Protein AF-A0A7S0A2Z7-F1 (afdb_monomer)

Solvent-accessible surface area (backbone atoms only — not comparable to full-atom values): 38583 Å² total; per-residue (Å²): 134,83,90,85,88,90,90,88,88,84,88,88,85,87,85,87,86,84,82,69,72,70,57,61,56,55,53,49,52,54,55,58,64,57,63,78,71,72,78,93,85,84,89,89,82,90,83,90,84,88,87,85,90,86,83,89,84,90,83,88,89,86,92,77,75,67,66,68,63,53,56,61,51,55,58,56,53,58,59,51,56,57,56,52,55,56,48,54,56,51,46,54,52,50,55,67,67,53,70,81,78,70,77,87,83,46,56,68,58,55,33,54,54,49,50,58,50,36,55,51,36,42,74,66,63,58,78,80,50,75,68,54,51,52,52,49,50,54,50,52,55,51,44,56,50,48,49,55,47,38,54,51,50,35,54,53,41,38,49,54,48,50,51,34,48,49,53,37,51,45,30,44,53,54,33,52,59,39,47,55,52,21,54,49,33,46,49,51,20,52,53,31,46,48,50,24,55,50,38,30,47,46,42,36,52,52,39,50,52,38,38,48,50,30,52,45,38,57,68,60,82,55,48,70,72,61,74,44,51,82,70,25,68,33,73,72,29,71,72,43,87,49,70,68,51,32,53,50,20,54,54,32,52,53,56,42,47,57,53,47,52,57,54,47,51,36,48,47,51,27,51,53,51,42,55,52,45,50,55,53,29,42,50,33,43,54,52,17,40,52,33,41,37,55,15,53,48,42,42,50,53,34,44,52,50,32,53,53,43,39,54,54,23,49,54,48,32,53,53,47,47,53,53,41,52,57,49,48,56,51,47,52,50,45,45,50,36,42,51,41,46,57,43,42,55,49,30,66,74,43,57,72,89,46,12,61,58,48,45,49,54,38,73,72,57,80,81,88,59,72,93,61,63,68,87,79,82,70,67,82,81,67,64,79,71,92,72,82,79,78,95,62,49,54,65,34,71,72,35,38,38,72,73,40,73,68,39,92,40,29,92,74,36,63,80,64,86,71,60,59,54,82,74,76,76,72,80,75,74,92,71,83,88,84,87,88,87,90,86,91,81,90,66,93,73,81,74,78,52,63,85,59,93,77,48,54,75,83,53,72,76,67,83,55,66,90,90,51,83,64,26,59,51,32,40,40,39,74,50,67,88,47,89,50,66,71,96,40,40,70,52,40,38,66,25,50,78,35,53,40,18,36,34,63,16,50,72,56,57,54,73,55,87,63,81,44,35,33,44,32,44,20,14,63,92,57,82,38,52,68,52,73,48,77,53,49,45,83,44,49,72,90,47,82,31,37,81,65,52,43,66,83,40,88,40,48,47,49,30,50,52,38,52,75,66,50,22,56,91,48,58,27,93,92,34,77,77,87,81,86,69,99,81,59,60,77,87,80,75,63,43,58,64,52,57,63,90,82,88,81,57,70,75,83,33,59,33,91,28,47,47,74,78,91,72,88,86,69,88,81,78,81,97,78,47,74,36,49,34,53,88,54,92,40,92,54,81,88,73,53,66,39,32,43,38,32,34,35,61

Mean predicted aligned error: 20.37 Å

pLDDT: mean 71.32, std 26.02, range [23.33, 98.5]

Organism: NCBI:txid73915

Secondary structure (DSSP, 8-state):
-------------PPPPPPPTHHHHHHHHHHHHHHTT--------------------------SSSHHHHHHHHHHHHHHHHHHHHHHHHHHHHHHHHTTS-----HHHHHHHHHHHHHHHHHHTPPPPHHHHHHHHHHHHHHHHHHHHHHHHHHHHHHHHHHHHHHHHHHHHHHHHHHHHHHHHHHHHHHHHHHHHHHHHHHHHHHHHHHHHHHHHHHTTT-S--THHHHHSSHHHHT---HHHHHHHHHHHHHHHHHHHHHHHHHHHHHHHHHHHHHHHHHHHHHHHHHHHHHHHHHHHHHHHHHHHHHHHHHHHHHHHHHHHHHHHHHHHHHHHHHHHHHHHHHHHS-TTTHHHHHHHHHS-----GGG------GGGSPPPP----S--TT-HHHHIIIIITSTTTTTSPPPPP-PPPP-------PPP---------S---------TT---SS---TTGGGS--EEEEEEE--TTS--S-SSHHHHHT-EE-SSEEE--HHHHHH---S-EEEEEEEGGGTTEEEEEEE-GGG----TT-TTTSTT-SSHHHHHHHHHTT---S-BTTB------TTS-------------S------SSS--------TT--SS---------------------EEEEEE-

Structure (mmCIF, N/CA/C/O backbone):
data_AF-A0A7S0A2Z7-F1
#
_entry.id   AF-A0A7S0A2Z7-F1
#
loop_
_atom_site.group_PDB
_atom_site.id
_atom_site.type_symbol
_atom_site.label_atom_id
_atom_site.label_alt_id
_atom_site.label_comp_id
_atom_site.label_asym_id
_atom_site.label_entity_id
_atom_site.label_seq_id
_atom_site.pdbx_PDB_ins_code
_atom_site.Cartn_x
_atom_site.Cartn_y
_atom_site.Cartn_z
_atom_site.occupancy
_atom_site.B_iso_or_equiv
_atom_site.auth_seq_id
_atom_site.auth_comp_id
_atom_site.auth_asym_id
_atom_site.auth_atom_id
_atom_site.pdbx_PDB_model_num
ATOM 1 N N . HIS A 1 1 ? -12.690 -17.634 118.126 1.00 33.12 1 HIS A N 1
ATOM 2 C CA . HIS A 1 1 ? -11.736 -17.989 117.059 1.00 33.12 1 HIS A CA 1
ATOM 3 C C . HIS A 1 1 ? -12.504 -18.402 115.804 1.00 33.12 1 HIS A C 1
ATOM 5 O O . HIS A 1 1 ? -13.330 -19.290 115.926 1.00 33.12 1 HIS A O 1
ATOM 11 N N . HIS A 1 2 ? -12.229 -17.698 114.689 1.00 33.12 2 HIS A N 1
ATOM 12 C CA . HIS A 1 2 ? -12.441 -17.969 113.241 1.00 33.12 2 HIS A CA 1
ATOM 13 C C . HIS A 1 2 ? -13.810 -18.471 112.714 1.00 33.12 2 HIS A C 1
ATOM 15 O O . HIS A 1 2 ? -14.282 -19.515 113.135 1.00 33.12 2 HIS A O 1
ATOM 21 N N . HIS A 1 3 ? -14.549 -17.648 111.935 1.00 37.44 3 HIS A N 1
ATOM 22 C CA . HIS A 1 3 ? -14.571 -17.471 110.443 1.00 37.44 3 HIS A CA 1
ATOM 23 C C . HIS A 1 3 ? -15.236 -18.666 109.712 1.00 37.44 3 HIS A C 1
ATOM 25 O O . HIS A 1 3 ? -14.886 -19.793 110.013 1.00 37.44 3 HIS A O 1
ATOM 31 N N . HIS A 1 4 ? -16.199 -18.562 108.778 1.00 34.97 4 HIS A N 1
ATOM 32 C CA . HIS A 1 4 ? -16.506 -17.591 107.709 1.00 34.97 4 HIS A CA 1
ATOM 33 C C . HIS A 1 4 ? -18.017 -17.625 107.311 1.00 34.97 4 HIS A C 1
ATOM 35 O O . HIS A 1 4 ? -18.697 -18.626 107.511 1.00 34.97 4 HIS A O 1
ATOM 41 N N . GLN A 1 5 ? -18.508 -16.525 106.723 1.00 40.53 5 GLN A N 1
ATOM 42 C CA . GLN A 1 5 ? -19.804 -16.281 106.029 1.00 40.53 5 GLN A CA 1
ATOM 43 C C . GLN A 1 5 ? -19.693 -16.626 104.507 1.00 40.53 5 GLN A C 1
ATOM 45 O O . GLN A 1 5 ? -18.584 -17.008 104.123 1.00 40.53 5 GLN A O 1
ATOM 50 N N . PRO A 1 6 ? -20.647 -16.325 103.572 1.00 64.31 6 PRO A N 1
ATOM 51 C CA . PRO A 1 6 ? -22.115 -16.054 103.601 1.00 64.31 6 PRO A CA 1
ATOM 52 C C . PRO A 1 6 ? -22.902 -16.652 102.376 1.00 64.31 6 PRO A C 1
ATOM 54 O O . PRO A 1 6 ? -22.305 -17.290 101.520 1.00 64.31 6 PRO A O 1
ATOM 57 N N . GLN A 1 7 ? -24.218 -16.384 102.228 1.00 32.66 7 GLN A N 1
ATOM 58 C CA . GLN A 1 7 ? -24.824 -15.708 101.043 1.00 32.66 7 GLN A CA 1
ATOM 59 C C . GLN A 1 7 ? -26.364 -15.570 101.138 1.00 32.66 7 GLN A C 1
ATOM 61 O O . GLN A 1 7 ? -27.055 -16.473 101.601 1.00 32.66 7 GLN A O 1
ATOM 66 N N . GLY A 1 8 ? -26.883 -14.412 100.700 1.00 33.34 8 GLY A N 1
ATOM 67 C CA . GLY A 1 8 ? -28.299 -14.015 100.705 1.00 33.34 8 GLY A CA 1
ATOM 68 C C . GLY A 1 8 ? -28.877 -13.759 99.302 1.00 33.34 8 GLY A C 1
ATOM 69 O O . GLY A 1 8 ? -28.135 -13.630 98.331 1.00 33.34 8 GLY A O 1
ATOM 70 N N . GLN A 1 9 ? -30.211 -13.689 99.220 1.00 32.25 9 GLN A N 1
ATOM 71 C CA . GLN A 1 9 ? -31.027 -13.500 98.008 1.00 32.25 9 GLN A CA 1
ATOM 72 C C . GLN A 1 9 ? -31.616 -12.076 97.918 1.00 32.25 9 GLN A C 1
ATOM 74 O O . GLN A 1 9 ? -32.011 -11.506 98.935 1.00 32.25 9 GLN A O 1
ATOM 79 N N . THR A 1 10 ? -31.758 -11.546 96.696 1.00 33.91 10 THR A N 1
ATOM 80 C CA . THR A 1 10 ? -32.496 -10.312 96.354 1.00 33.91 10 THR A CA 1
ATOM 81 C C . THR A 1 10 ? -33.418 -10.520 95.140 1.00 33.91 10 THR A C 1
ATOM 83 O O . THR A 1 10 ? -33.318 -11.513 94.422 1.00 33.91 10 THR A O 1
ATOM 86 N N . GLY A 1 11 ? -34.392 -9.611 94.999 1.00 33.69 11 GLY A N 1
ATOM 87 C CA . GLY A 1 11 ? -35.663 -9.754 94.278 1.00 33.69 11 GLY A CA 1
ATOM 88 C C . GLY A 1 11 ? -35.674 -9.578 92.750 1.00 33.69 11 GLY A C 1
ATOM 89 O O . GLY A 1 11 ? -34.706 -9.165 92.123 1.00 33.69 11 GLY A O 1
ATOM 90 N N . LYS A 1 12 ? -36.848 -9.905 92.186 1.00 36.06 12 LYS A N 1
ATOM 91 C CA . LYS A 1 12 ? -37.233 -9.996 90.764 1.00 36.06 12 LYS A CA 1
ATOM 92 C C . LYS A 1 12 ? -37.519 -8.641 90.088 1.00 36.06 12 LYS A C 1
ATOM 94 O O . LYS A 1 12 ? -38.158 -7.786 90.693 1.00 36.06 12 LYS A O 1
ATOM 99 N N . ALA A 1 13 ? -37.230 -8.555 88.784 1.00 31.27 13 ALA A N 1
ATOM 100 C CA . ALA A 1 13 ? -37.819 -7.604 87.829 1.00 31.27 13 ALA A CA 1
ATOM 101 C C . ALA A 1 13 ? -38.179 -8.310 86.497 1.00 31.27 13 ALA A C 1
ATOM 103 O O . ALA A 1 13 ? -37.486 -9.229 86.066 1.00 31.27 13 ALA A O 1
ATOM 104 N N . THR A 1 14 ? -39.296 -7.907 85.883 1.00 32.84 14 THR A N 1
ATOM 105 C CA . THR A 1 14 ? -39.920 -8.442 84.648 1.00 32.84 14 THR A CA 1
ATOM 106 C C . THR A 1 14 ? -39.286 -7.920 83.341 1.00 32.84 14 THR A C 1
ATOM 108 O O . THR A 1 14 ? -38.824 -6.780 83.330 1.00 32.84 14 THR A O 1
ATOM 111 N N . PRO A 1 15 ? -39.317 -8.684 82.221 1.00 32.88 15 PRO A N 1
ATOM 112 C CA . PRO A 1 15 ? -38.701 -8.299 80.941 1.00 32.88 15 PRO A CA 1
ATOM 113 C C . PRO A 1 15 ? -39.663 -7.577 79.958 1.00 32.88 15 PRO A C 1
ATOM 115 O O . PRO A 1 15 ? -40.881 -7.740 80.071 1.00 32.88 15 PRO A O 1
ATOM 118 N N . PRO A 1 16 ? -39.148 -6.819 78.960 1.00 32.91 16 PRO A N 1
ATOM 119 C CA . PRO A 1 16 ? -39.950 -6.165 77.918 1.00 32.91 16 PRO A CA 1
ATOM 120 C C . PRO A 1 16 ? -40.237 -7.067 76.693 1.00 32.91 16 PRO A C 1
ATOM 122 O O . PRO A 1 16 ? -39.520 -8.029 76.421 1.00 32.91 16 PRO A O 1
ATOM 125 N N . ARG A 1 17 ? -41.309 -6.740 75.947 1.00 33.34 17 ARG A N 1
ATOM 126 C CA . ARG A 1 17 ? -41.782 -7.421 74.715 1.00 33.34 17 ARG A CA 1
ATOM 127 C C . ARG A 1 17 ? -40.871 -7.164 73.491 1.00 33.34 17 ARG A C 1
ATOM 129 O O . ARG A 1 17 ? -40.315 -6.072 73.395 1.00 33.34 17 ARG A O 1
ATOM 136 N N . PRO A 1 18 ? -40.788 -8.098 72.517 1.00 32.22 18 PRO A N 1
ATOM 137 C CA . PRO A 1 18 ? -39.986 -7.931 71.301 1.00 32.22 18 PRO A CA 1
ATOM 138 C C . PRO A 1 18 ? -40.703 -7.127 70.194 1.00 32.22 18 PRO A C 1
ATOM 140 O O . PRO A 1 18 ? -41.926 -7.185 70.058 1.00 32.22 18 PRO A O 1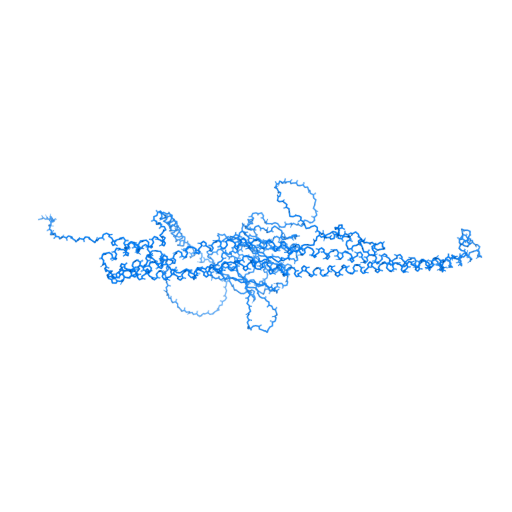
ATOM 143 N N . LEU A 1 19 ? -39.912 -6.407 69.386 1.00 31.66 19 LEU A N 1
ATOM 144 C CA . LEU A 1 19 ? -40.301 -5.766 68.117 1.00 31.66 19 LEU A CA 1
ATOM 145 C C . LEU A 1 19 ? -40.682 -6.805 67.032 1.00 31.66 19 LEU A C 1
ATOM 147 O O . LEU A 1 19 ? -40.182 -7.932 67.068 1.00 31.66 19 LEU A O 1
ATOM 151 N N . PRO A 1 20 ? -41.523 -6.450 66.037 1.00 36.03 20 PRO A N 1
ATOM 152 C CA . PRO A 1 20 ? -41.971 -7.378 64.999 1.00 36.03 20 PRO A CA 1
ATOM 153 C C . PRO A 1 20 ? -40.878 -7.677 63.956 1.00 36.03 20 PRO A C 1
ATOM 155 O O . PRO A 1 20 ? -40.243 -6.773 63.410 1.00 36.03 20 PRO A O 1
ATOM 158 N N . LEU A 1 21 ? -40.728 -8.967 63.624 1.00 33.06 21 LEU A N 1
ATOM 159 C CA . LEU A 1 21 ? -39.730 -9.558 62.712 1.00 33.06 21 LEU A CA 1
ATOM 160 C C . LEU A 1 21 ? -39.608 -8.901 61.317 1.00 33.06 21 LEU A C 1
ATOM 162 O O . LEU A 1 21 ? -38.589 -9.081 60.655 1.00 33.06 21 LEU A O 1
ATOM 166 N N . ALA A 1 22 ? -40.603 -8.138 60.856 1.00 34.72 22 ALA A N 1
ATOM 167 C CA . ALA A 1 22 ? -40.596 -7.520 59.528 1.00 34.72 22 ALA A CA 1
ATOM 168 C C . ALA A 1 22 ? -39.591 -6.355 59.390 1.00 34.72 22 ALA A C 1
ATOM 170 O O . ALA A 1 22 ? -39.052 -6.145 58.307 1.00 34.72 22 ALA A O 1
ATOM 171 N N . MET A 1 23 ? -39.272 -5.639 60.478 1.00 35.41 23 MET A N 1
ATOM 172 C CA . MET A 1 23 ? -38.266 -4.562 60.443 1.00 35.41 23 MET A CA 1
ATOM 173 C C . MET A 1 23 ? -36.829 -5.096 60.371 1.00 35.41 23 MET A C 1
ATOM 175 O O . MET A 1 23 ? -35.961 -4.463 59.774 1.00 35.41 23 MET A O 1
ATOM 179 N N . ALA A 1 24 ? -36.575 -6.293 60.907 1.00 32.34 24 ALA A N 1
ATOM 180 C CA . ALA A 1 24 ? -35.253 -6.917 60.852 1.00 32.34 24 ALA A CA 1
ATOM 181 C C . ALA A 1 24 ? -34.848 -7.314 59.416 1.00 32.34 24 ALA A C 1
ATOM 183 O O . ALA A 1 24 ? -33.661 -7.307 59.089 1.00 32.34 24 ALA A O 1
ATOM 184 N N . ALA A 1 25 ? -35.823 -7.602 58.545 1.00 34.06 25 ALA A N 1
ATOM 185 C CA . ALA A 1 25 ? -35.585 -7.887 57.130 1.00 34.06 25 ALA A CA 1
ATOM 186 C C . ALA A 1 25 ? -35.245 -6.616 56.323 1.00 34.06 25 ALA A C 1
ATOM 188 O O . ALA A 1 25 ? -34.314 -6.637 55.520 1.00 34.06 25 ALA A O 1
ATOM 189 N N . GLY A 1 26 ? -35.924 -5.492 56.589 1.00 34.50 26 GLY A N 1
ATOM 190 C CA . GLY A 1 26 ? -35.646 -4.202 55.937 1.00 34.50 26 GLY A CA 1
ATOM 191 C C . GLY A 1 26 ? -34.292 -3.597 56.327 1.00 34.50 26 GLY A C 1
ATOM 192 O O . GLY A 1 26 ? -33.575 -3.071 55.480 1.00 34.50 26 GLY A O 1
ATOM 193 N N . VAL A 1 27 ? -33.884 -3.749 57.591 1.00 35.59 27 VAL A N 1
ATOM 194 C CA . VAL A 1 27 ? -32.563 -3.301 58.070 1.00 35.59 27 VAL A CA 1
ATOM 195 C C . VAL A 1 27 ? -31.430 -4.163 57.492 1.00 35.59 27 VAL A C 1
ATOM 197 O O . VAL A 1 27 ? -30.372 -3.633 57.156 1.00 35.59 27 VAL A O 1
ATOM 200 N N . ARG A 1 28 ? -31.650 -5.473 57.285 1.00 32.53 28 ARG A N 1
ATOM 201 C CA . ARG A 1 28 ? -30.693 -6.348 56.577 1.00 32.53 28 ARG A CA 1
ATOM 202 C C . ARG A 1 28 ? -30.529 -5.965 55.103 1.00 32.53 28 ARG A C 1
ATOM 204 O O . ARG A 1 28 ? -29.401 -5.954 54.621 1.00 32.53 28 ARG A O 1
ATOM 211 N N . LEU A 1 29 ? -31.607 -5.594 54.412 1.00 39.22 29 LEU A N 1
ATOM 212 C CA . LEU A 1 29 ? -31.560 -5.119 53.022 1.00 39.22 29 LEU A CA 1
ATOM 213 C C . LEU A 1 29 ? -30.739 -3.818 52.888 1.00 39.22 29 LEU A C 1
ATOM 215 O O . LEU A 1 29 ? -29.905 -3.701 51.992 1.00 39.22 29 LEU A O 1
ATOM 219 N N . LEU A 1 30 ? -30.896 -2.883 53.833 1.00 37.91 30 LEU A N 1
ATOM 220 C CA . LEU A 1 30 ? -30.149 -1.616 53.877 1.00 37.91 30 LEU A CA 1
ATOM 221 C C . LEU A 1 30 ? -28.656 -1.793 54.199 1.00 37.91 30 LEU A C 1
ATOM 223 O O . LEU A 1 30 ? -27.819 -1.096 53.630 1.00 37.91 30 LEU A O 1
ATOM 227 N N . LEU A 1 31 ? -28.306 -2.753 55.060 1.00 35.03 31 LEU A N 1
ATOM 228 C CA . LEU A 1 31 ? -26.910 -3.101 55.358 1.00 35.03 31 LEU A CA 1
ATOM 229 C C . LEU A 1 31 ? -26.208 -3.788 54.176 1.00 35.03 31 LEU A C 1
ATOM 231 O O . LEU A 1 31 ? -25.010 -3.596 53.982 1.00 35.03 31 LEU A O 1
ATOM 235 N N . THR A 1 32 ? -26.953 -4.540 53.361 1.00 36.31 32 THR A N 1
ATOM 236 C CA . THR A 1 32 ? -26.409 -5.239 52.183 1.00 36.31 32 THR A CA 1
ATOM 237 C C . THR A 1 32 ? -26.126 -4.262 51.033 1.00 36.31 32 THR A C 1
ATOM 239 O O . THR A 1 32 ? -25.101 -4.370 50.369 1.00 36.31 32 THR A O 1
ATOM 242 N N . LEU A 1 33 ? -26.970 -3.236 50.859 1.00 37.25 33 LEU A N 1
ATOM 243 C CA . LEU A 1 33 ? -26.758 -2.152 49.888 1.00 37.25 33 LEU A CA 1
ATOM 244 C C . LEU A 1 33 ? -25.623 -1.187 50.288 1.00 37.25 33 LEU A C 1
ATOM 246 O O . LEU A 1 33 ? -24.927 -0.674 49.417 1.00 37.25 33 LEU A O 1
ATOM 250 N N . ALA A 1 34 ? -25.398 -0.955 51.587 1.00 35.75 34 ALA A N 1
ATOM 251 C CA . ALA A 1 34 ? -24.321 -0.084 52.076 1.00 35.75 34 ALA A CA 1
ATOM 252 C C . ALA A 1 34 ? -22.916 -0.721 51.977 1.00 35.75 34 ALA A C 1
ATOM 254 O O . ALA A 1 34 ? -21.922 -0.005 51.834 1.00 35.75 34 ALA A O 1
ATOM 255 N N . ALA A 1 35 ? -22.828 -2.056 52.018 1.00 33.31 35 ALA A N 1
ATOM 256 C CA . ALA A 1 35 ? -21.566 -2.798 51.949 1.00 33.31 35 ALA A CA 1
ATOM 257 C C . ALA A 1 35 ? -20.935 -2.827 50.541 1.00 33.31 35 ALA A C 1
ATOM 259 O O . ALA A 1 35 ? -19.731 -3.026 50.421 1.00 33.31 35 ALA A O 1
ATOM 260 N N . LEU A 1 36 ? -21.708 -2.564 49.481 1.00 35.75 36 LEU A N 1
ATOM 261 C CA . LEU A 1 36 ? -21.218 -2.553 48.095 1.00 35.75 36 LEU A CA 1
ATOM 262 C C . LEU A 1 36 ? -20.423 -1.283 47.718 1.00 35.75 36 LEU A C 1
ATOM 264 O O . LEU A 1 36 ? -19.892 -1.215 46.614 1.00 35.75 36 LEU A O 1
ATOM 268 N N . THR A 1 37 ? -20.321 -0.272 48.598 1.00 37.72 37 THR A N 1
ATOM 269 C CA . THR A 1 37 ? -19.757 1.051 48.237 1.00 37.72 37 THR A CA 1
ATOM 270 C C . THR A 1 37 ? -18.571 1.552 49.073 1.00 37.72 37 THR A C 1
ATOM 272 O O . THR A 1 37 ? -18.134 2.680 48.857 1.00 37.72 37 THR A O 1
ATOM 275 N N . GLN A 1 38 ? -18.027 0.775 50.017 1.00 32.03 38 GLN A N 1
ATOM 276 C CA . GLN A 1 38 ? -16.876 1.209 50.832 1.00 32.03 38 GLN A CA 1
ATOM 277 C C . GLN A 1 38 ? -15.607 0.407 50.503 1.00 32.03 38 GLN A C 1
ATOM 279 O O . GLN A 1 38 ? -15.368 -0.653 51.072 1.00 32.03 38 GLN A O 1
ATOM 284 N N . GLY A 1 39 ? -14.783 0.941 49.596 1.00 31.70 39 GLY A N 1
ATOM 285 C CA . GLY A 1 39 ? -13.351 0.621 49.511 1.00 31.70 39 GLY A CA 1
ATOM 286 C C . GLY A 1 39 ? -12.543 1.511 50.474 1.00 31.70 39 GLY A C 1
ATOM 287 O O . GLY A 1 39 ? -13.002 2.612 50.794 1.00 31.70 39 GLY A O 1
ATOM 288 N N . PRO A 1 40 ? -11.375 1.075 50.981 1.00 32.47 40 PRO A N 1
ATOM 289 C CA . PRO A 1 40 ? -10.713 1.760 52.084 1.00 32.47 40 PRO A CA 1
ATOM 290 C C . PRO A 1 40 ? -9.813 2.904 51.593 1.00 32.47 40 PRO A C 1
ATOM 292 O O . PRO A 1 40 ? -8.883 2.687 50.823 1.00 32.47 40 PRO A O 1
ATOM 295 N N . HIS A 1 41 ? -10.025 4.112 52.120 1.00 27.02 41 HIS A N 1
ATOM 296 C CA . HIS A 1 41 ? -8.995 5.151 52.196 1.00 27.02 41 HIS A CA 1
ATOM 297 C C . HIS A 1 41 ? -9.067 5.864 53.556 1.00 27.02 41 HIS A C 1
ATOM 299 O O . HIS A 1 41 ? -10.050 6.530 53.872 1.00 27.02 41 HIS A O 1
ATOM 305 N N . GLY A 1 42 ? -7.993 5.741 54.339 1.00 28.14 42 GLY A N 1
ATOM 306 C CA . GLY A 1 42 ? -7.608 6.629 55.442 1.00 28.14 42 GLY A CA 1
ATOM 307 C C . GLY A 1 42 ? -6.080 6.765 55.386 1.00 28.14 42 GLY A C 1
ATOM 308 O O . GLY A 1 42 ? -5.394 5.758 55.276 1.00 28.14 42 GLY A O 1
ATOM 309 N N . ALA A 1 43 ? -5.535 7.955 55.127 1.00 28.70 43 ALA A N 1
ATOM 310 C CA . ALA A 1 43 ? -5.250 9.041 56.073 1.00 28.70 43 ALA A CA 1
ATOM 311 C C . ALA A 1 43 ? -3.878 8.884 56.762 1.00 28.70 43 ALA A C 1
ATOM 313 O O . ALA A 1 43 ? -3.719 8.057 57.652 1.00 28.70 43 ALA A O 1
ATOM 314 N N . ALA A 1 44 ? -2.919 9.736 56.383 1.00 25.95 44 ALA A N 1
ATOM 315 C CA . ALA A 1 44 ? -1.789 10.132 57.223 1.00 25.95 44 ALA A CA 1
ATOM 316 C C . ALA A 1 44 ? -1.271 11.507 56.765 1.00 25.95 44 ALA A C 1
ATOM 318 O O . ALA A 1 44 ? -0.921 11.696 55.602 1.00 25.95 44 ALA A O 1
ATOM 319 N N . GLU A 1 45 ? -1.248 12.459 57.695 1.00 26.38 45 GLU A N 1
ATOM 320 C CA . GLU A 1 45 ? -0.768 13.834 57.544 1.00 26.38 45 GLU A CA 1
ATOM 321 C C . GLU A 1 45 ? 0.247 14.136 58.673 1.00 26.38 45 GLU A C 1
ATOM 323 O O . GLU A 1 45 ? 0.095 13.609 59.777 1.00 26.38 45 GLU A O 1
ATOM 328 N N . ALA A 1 46 ? 1.201 15.042 58.383 1.00 27.66 46 ALA A N 1
ATOM 329 C CA . ALA A 1 46 ? 2.122 15.793 59.273 1.00 27.66 46 ALA A CA 1
ATOM 330 C C . ALA A 1 46 ? 3.347 15.037 59.877 1.00 27.66 46 ALA A C 1
ATOM 332 O O . ALA A 1 46 ? 3.256 13.861 60.191 1.00 27.66 46 ALA A O 1
ATOM 333 N N . ALA A 1 47 ? 4.551 15.607 60.094 1.00 27.92 47 ALA A N 1
ATOM 334 C CA . ALA A 1 47 ? 5.011 16.996 60.229 1.00 27.92 47 ALA A CA 1
ATOM 335 C C . ALA A 1 47 ? 6.574 17.108 60.189 1.00 27.92 47 ALA A C 1
ATOM 337 O O . ALA A 1 47 ? 7.263 16.134 60.475 1.00 27.92 47 ALA A O 1
ATOM 338 N N . VAL A 1 48 ? 7.059 18.357 60.006 1.00 27.70 48 VAL A N 1
ATOM 339 C CA . VAL A 1 48 ? 8.377 18.974 60.377 1.00 27.70 48 VAL A CA 1
ATOM 340 C C . VAL A 1 48 ? 9.610 18.608 59.514 1.00 27.70 48 VAL A C 1
ATOM 342 O O . VAL A 1 48 ? 9.824 17.446 59.223 1.00 27.70 48 VAL A O 1
ATOM 345 N N . GLY A 1 49 ? 10.528 19.481 59.064 1.00 24.42 49 GLY A N 1
ATOM 346 C CA . GLY A 1 49 ? 10.819 20.911 59.263 1.00 24.42 49 GLY A CA 1
ATOM 347 C C . GLY A 1 49 ? 12.336 21.140 59.497 1.00 24.42 49 GLY A C 1
ATOM 348 O O . GLY A 1 49 ? 12.914 20.468 60.339 1.00 24.42 49 GLY A O 1
ATOM 349 N N . GLY A 1 50 ? 12.953 22.119 58.809 1.00 25.80 50 GLY A N 1
ATOM 350 C CA . GLY A 1 50 ? 14.211 22.791 59.221 1.00 25.80 50 GLY A CA 1
ATOM 351 C C . GLY A 1 50 ? 15.534 22.321 58.582 1.00 25.80 50 GLY A C 1
ATOM 352 O O . GLY A 1 50 ? 15.901 21.158 58.686 1.00 25.80 50 GLY A O 1
ATOM 353 N N . GLY A 1 51 ? 16.268 23.247 57.947 1.00 26.78 51 GLY A N 1
ATOM 354 C CA . GLY A 1 51 ? 17.533 22.991 57.236 1.00 26.78 51 GLY A CA 1
ATOM 355 C C . GLY A 1 51 ? 18.800 23.541 57.904 1.00 26.78 51 GLY A C 1
ATOM 356 O O . GLY A 1 51 ? 18.723 24.142 58.967 1.00 26.78 51 GLY A O 1
ATOM 357 N N . ALA A 1 52 ? 19.952 23.368 57.241 1.00 26.88 52 ALA A N 1
ATOM 358 C CA . ALA A 1 52 ? 21.149 24.219 57.338 1.00 26.88 52 ALA A CA 1
ATOM 359 C C . ALA A 1 52 ? 22.194 23.835 56.267 1.00 26.88 52 ALA A C 1
ATOM 361 O O . ALA A 1 52 ? 22.425 22.658 56.003 1.00 26.88 52 ALA A O 1
ATOM 362 N N . GLN A 1 53 ? 22.831 24.852 55.679 1.00 30.80 53 GLN A N 1
ATOM 363 C CA . GLN A 1 53 ? 24.005 24.784 54.799 1.00 30.80 53 GLN A CA 1
ATOM 364 C C . GLN A 1 53 ? 25.299 24.610 55.613 1.00 30.80 53 GLN A C 1
ATOM 366 O O . GLN A 1 53 ? 25.463 25.328 56.595 1.00 30.80 53 GLN A O 1
ATOM 371 N N . VAL A 1 54 ? 26.259 23.804 55.135 1.00 25.89 54 VAL A N 1
ATOM 372 C CA . VAL A 1 54 ? 27.715 24.006 55.330 1.00 25.89 54 VAL A CA 1
ATOM 373 C C . VAL A 1 54 ? 28.459 23.461 54.100 1.00 25.89 54 VAL A C 1
ATOM 375 O O . VAL A 1 54 ? 28.094 22.419 53.561 1.00 25.89 54 VAL A O 1
ATOM 378 N N . ALA A 1 55 ? 29.481 24.191 53.650 1.00 29.44 55 ALA A N 1
ATOM 379 C CA . ALA A 1 55 ? 30.282 23.932 52.456 1.00 29.44 55 ALA A CA 1
ATOM 380 C C . ALA A 1 55 ? 31.660 23.286 52.755 1.00 29.44 55 ALA A C 1
ATOM 382 O O . ALA A 1 55 ? 32.251 23.557 53.795 1.00 29.44 55 ALA A O 1
ATOM 383 N N . CYS A 1 56 ? 32.146 22.530 51.754 1.00 24.89 56 CYS A N 1
ATOM 384 C CA . CYS A 1 56 ? 33.527 22.182 51.340 1.00 24.89 56 CYS A CA 1
ATOM 385 C C . CYS A 1 56 ? 34.499 21.415 52.277 1.00 24.89 56 CYS A C 1
ATOM 387 O O . CYS A 1 56 ? 34.989 21.977 53.249 1.00 24.89 56 CYS A O 1
ATOM 389 N N . ALA A 1 57 ? 34.926 20.203 51.863 1.00 25.02 57 ALA A N 1
ATOM 390 C CA . ALA A 1 57 ? 36.253 19.896 51.264 1.00 25.02 57 ALA A CA 1
ATOM 391 C C . ALA A 1 57 ? 36.748 18.435 51.504 1.00 25.02 57 ALA A C 1
ATOM 393 O O . ALA A 1 57 ? 36.750 17.946 52.625 1.00 25.02 57 ALA A O 1
ATOM 394 N N . GLU A 1 58 ? 37.151 17.798 50.394 1.00 27.45 58 GLU A N 1
ATOM 395 C CA . GLU A 1 58 ? 38.115 16.702 50.107 1.00 27.45 58 GLU A CA 1
ATOM 396 C C . GLU A 1 58 ? 38.544 15.627 51.148 1.00 27.45 58 GLU A C 1
ATOM 398 O O . GLU A 1 58 ? 39.049 15.937 52.221 1.00 27.45 58 GLU A O 1
ATOM 403 N N . GLY A 1 59 ? 38.547 14.346 50.707 1.00 27.16 59 GLY A N 1
ATOM 404 C CA . GLY A 1 59 ? 39.657 13.407 50.999 1.00 27.16 59 GLY A CA 1
ATOM 405 C C . GLY A 1 59 ? 39.380 11.986 51.554 1.00 27.16 59 GLY A C 1
ATOM 406 O O . GLY A 1 59 ? 39.780 11.723 52.676 1.00 27.16 59 GLY A O 1
ATOM 407 N N . HIS A 1 60 ? 38.845 11.055 50.736 1.00 30.67 60 HIS A N 1
ATOM 408 C CA . HIS A 1 60 ? 39.129 9.584 50.690 1.00 30.67 60 HIS A CA 1
ATOM 409 C C . HIS A 1 60 ? 38.991 8.670 51.964 1.00 30.67 60 HIS A C 1
ATOM 411 O O . HIS A 1 60 ? 38.732 9.150 53.059 1.00 30.67 60 HIS A O 1
ATOM 417 N N . PRO A 1 61 ? 38.960 7.314 51.842 1.00 36.00 61 PRO A N 1
ATOM 418 C CA . PRO A 1 61 ? 37.764 6.534 52.174 1.00 36.00 61 PRO A CA 1
ATOM 419 C C . PRO A 1 61 ? 37.865 5.689 53.461 1.00 36.00 61 PRO A C 1
ATOM 421 O O . PRO A 1 61 ? 38.904 5.111 53.773 1.00 36.00 61 PRO A O 1
ATOM 424 N N . ALA A 1 62 ? 36.728 5.500 54.139 1.00 29.19 62 ALA A N 1
ATOM 425 C CA . ALA A 1 62 ? 36.550 4.500 55.193 1.00 29.19 62 ALA A CA 1
ATOM 426 C C . ALA A 1 62 ? 35.255 3.705 54.956 1.00 29.19 62 ALA A C 1
ATOM 428 O O . ALA A 1 62 ? 34.162 4.116 55.340 1.00 29.19 62 ALA A O 1
ATOM 429 N N . GLY A 1 63 ? 35.380 2.545 54.310 1.00 35.91 63 GLY A N 1
ATOM 430 C CA . GLY A 1 63 ? 34.333 1.530 54.261 1.00 35.91 63 GLY A CA 1
ATOM 431 C C . GLY A 1 63 ? 34.537 0.531 55.394 1.00 35.91 63 GLY A C 1
ATOM 432 O O . GLY A 1 63 ? 35.546 -0.169 55.385 1.00 35.91 63 GLY A O 1
ATOM 433 N N . ARG A 1 64 ? 33.599 0.477 56.354 1.00 35.62 64 ARG A N 1
ATOM 434 C CA . ARG A 1 64 ? 33.251 -0.744 57.124 1.00 35.62 64 ARG A CA 1
ATOM 435 C C . ARG A 1 64 ? 32.121 -0.605 58.155 1.00 35.62 64 ARG A C 1
ATOM 437 O O . ARG A 1 64 ? 31.698 -1.632 58.671 1.00 35.62 64 ARG A O 1
ATOM 444 N N . SER A 1 65 ? 31.562 0.581 58.407 1.00 33.62 65 SER A N 1
ATOM 445 C CA . SER A 1 65 ? 30.502 0.726 59.429 1.00 33.62 65 SER A CA 1
ATOM 446 C C . SER A 1 65 ? 29.050 0.655 58.922 1.00 33.62 65 SER A C 1
ATOM 448 O O . SER A 1 65 ? 28.152 0.507 59.744 1.00 33.62 65 SER A O 1
ATOM 450 N N . SER A 1 66 ? 28.785 0.679 57.607 1.00 34.72 66 SER A N 1
ATOM 451 C CA . SER A 1 66 ? 27.400 0.621 57.081 1.00 34.72 66 SER A CA 1
ATOM 452 C C . SER A 1 66 ? 26.792 -0.787 57.019 1.00 34.72 66 SER A C 1
ATOM 454 O O . SER A 1 66 ? 25.574 -0.919 57.016 1.00 34.72 66 SER A O 1
ATOM 456 N N . ALA A 1 67 ? 27.606 -1.848 57.031 1.00 34.47 67 ALA A N 1
ATOM 457 C CA . ALA A 1 67 ? 27.107 -3.218 56.855 1.00 34.47 67 ALA A CA 1
ATOM 458 C C . ALA A 1 67 ? 26.298 -3.746 58.059 1.00 34.47 67 ALA A C 1
ATOM 460 O O . ALA A 1 67 ? 25.434 -4.601 57.892 1.00 34.47 67 ALA A O 1
ATOM 461 N N . LEU A 1 68 ? 26.540 -3.223 59.268 1.00 30.97 68 LEU A N 1
ATOM 462 C CA . LEU A 1 68 ? 25.887 -3.701 60.495 1.00 30.97 68 LEU A CA 1
ATOM 463 C C . LEU A 1 68 ? 24.551 -3.004 60.806 1.00 30.97 68 LEU A C 1
ATOM 465 O O . LEU A 1 68 ? 23.718 -3.598 61.483 1.00 30.97 68 LEU A O 1
ATOM 469 N N . LEU A 1 69 ? 24.303 -1.800 60.274 1.00 30.05 69 LEU A N 1
ATOM 470 C CA . LEU A 1 69 ? 22.978 -1.160 60.347 1.00 30.05 69 LEU A CA 1
ATOM 471 C C . LEU A 1 69 ? 22.017 -1.670 59.259 1.00 30.05 69 LEU A C 1
ATOM 473 O O . LEU A 1 69 ? 20.811 -1.698 59.476 1.00 30.05 69 LEU A O 1
ATOM 477 N N . GLN A 1 70 ? 22.540 -2.141 58.123 1.00 39.47 70 GLN A N 1
ATOM 478 C CA . GLN A 1 70 ? 21.727 -2.698 57.036 1.00 39.47 70 GLN A CA 1
ATOM 479 C C . GLN A 1 70 ? 21.168 -4.090 57.378 1.00 39.47 70 GLN A C 1
ATOM 481 O O . GLN A 1 70 ? 20.073 -4.451 56.954 1.00 39.47 70 GLN A O 1
ATOM 486 N N . GLN A 1 71 ? 21.879 -4.859 58.210 1.00 37.31 71 GLN A N 1
ATOM 487 C CA . GLN A 1 71 ? 21.475 -6.218 58.575 1.00 37.31 71 GLN A CA 1
ATOM 488 C C . GLN A 1 71 ? 20.340 -6.262 59.618 1.00 37.31 71 GLN A C 1
ATOM 490 O O . GLN A 1 71 ? 19.571 -7.224 59.635 1.00 37.31 71 GLN A O 1
ATOM 495 N N . SER A 1 72 ? 20.187 -5.214 60.440 1.00 29.09 72 SER A N 1
ATOM 496 C CA . SER A 1 72 ? 19.075 -5.088 61.396 1.00 29.09 72 SER A CA 1
ATOM 497 C C . SER A 1 72 ? 17.786 -4.541 60.767 1.00 29.09 72 SER A C 1
ATOM 499 O O . SER A 1 72 ? 16.706 -4.855 61.258 1.00 29.09 72 SER A O 1
ATOM 501 N N . GLN A 1 73 ? 17.866 -3.795 59.654 1.00 37.69 73 GLN A N 1
ATOM 502 C CA . GLN A 1 73 ? 16.687 -3.396 58.867 1.00 37.69 73 GLN A CA 1
ATOM 503 C C . GLN A 1 73 ? 16.117 -4.571 58.050 1.00 37.69 73 GLN A C 1
ATOM 505 O O . GLN A 1 73 ? 14.908 -4.793 58.061 1.00 37.69 73 GLN A O 1
ATOM 510 N N . LEU A 1 74 ? 16.987 -5.413 57.475 1.00 34.75 74 LEU A N 1
ATOM 511 C CA . LEU A 1 74 ? 16.603 -6.605 56.700 1.00 34.75 74 LEU A CA 1
ATOM 512 C C . LEU A 1 74 ? 15.811 -7.655 57.503 1.00 34.75 74 LEU A C 1
ATOM 514 O O . LEU A 1 74 ? 14.989 -8.377 56.943 1.00 34.75 74 LEU A O 1
ATOM 518 N N . THR A 1 75 ? 16.028 -7.755 58.819 1.00 32.62 75 THR A N 1
ATOM 519 C CA . THR A 1 75 ? 15.324 -8.736 59.671 1.00 32.62 75 THR A CA 1
ATOM 520 C C . THR A 1 75 ? 13.937 -8.263 60.117 1.00 32.62 75 THR A C 1
ATOM 522 O O . THR A 1 75 ? 13.056 -9.091 60.359 1.00 32.62 75 THR A O 1
ATOM 525 N N . VAL A 1 76 ? 13.707 -6.948 60.170 1.00 34.25 76 VAL A N 1
ATOM 526 C CA . VAL A 1 76 ? 12.387 -6.366 60.464 1.00 34.25 76 VAL A CA 1
ATOM 527 C C . VAL A 1 76 ? 11.498 -6.377 59.212 1.00 34.25 76 VAL A C 1
ATOM 529 O O . VAL A 1 76 ? 10.328 -6.735 59.313 1.00 34.25 76 VAL A O 1
ATOM 532 N N . GLU A 1 77 ? 12.051 -6.112 58.024 1.00 38.09 77 GLU A N 1
ATOM 533 C CA . GLU A 1 77 ? 11.304 -6.113 56.751 1.00 38.09 77 GLU A CA 1
ATOM 534 C C . GLU A 1 77 ? 10.888 -7.523 56.293 1.00 38.09 77 GLU A C 1
ATOM 536 O O . GLU A 1 77 ? 9.756 -7.725 55.850 1.00 38.09 77 GLU A O 1
ATOM 541 N N . HIS A 1 78 ? 11.739 -8.533 56.505 1.00 36.66 78 HIS A N 1
ATOM 542 C CA . HIS A 1 78 ? 11.394 -9.934 56.221 1.00 36.66 78 HIS A CA 1
ATOM 543 C C . HIS A 1 78 ? 10.259 -10.463 57.124 1.00 36.66 78 HIS A C 1
ATOM 545 O O . HIS A 1 78 ? 9.485 -11.328 56.717 1.00 36.66 78 HIS A O 1
ATOM 551 N N . SER A 1 79 ? 10.119 -9.913 58.336 1.00 31.53 79 SER A N 1
ATOM 552 C CA . SER A 1 79 ? 9.061 -10.292 59.285 1.00 31.53 79 SER A CA 1
ATOM 553 C C . SER A 1 79 ? 7.706 -9.644 58.960 1.00 31.53 79 SER A C 1
ATOM 555 O O . SER A 1 79 ? 6.670 -10.199 59.314 1.00 31.53 79 SER A O 1
ATOM 557 N N . ILE A 1 80 ? 7.704 -8.501 58.263 1.00 36.81 80 ILE A N 1
ATOM 558 C CA . ILE A 1 80 ? 6.490 -7.807 57.795 1.00 36.81 80 ILE A CA 1
ATOM 559 C C . ILE A 1 80 ? 5.962 -8.463 5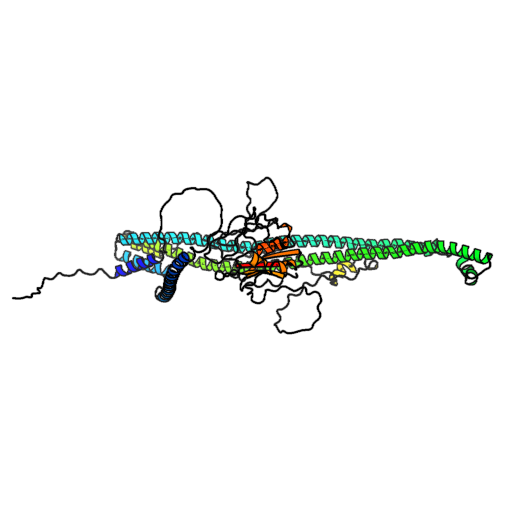6.504 1.00 36.81 80 ILE A C 1
ATOM 561 O O . ILE A 1 80 ? 4.767 -8.718 56.392 1.00 36.81 80 ILE A O 1
ATOM 565 N N . SER A 1 81 ? 6.856 -8.865 55.591 1.00 39.00 81 SER A N 1
ATOM 566 C CA . SER A 1 81 ? 6.511 -9.541 54.326 1.00 39.00 81 SER A CA 1
ATOM 567 C C . SER A 1 81 ? 5.820 -10.902 54.505 1.00 39.00 81 SER A C 1
ATOM 569 O O . SER A 1 81 ? 4.934 -11.253 53.725 1.00 39.00 81 SER A O 1
ATOM 571 N N . LEU A 1 82 ? 6.188 -11.670 55.536 1.00 37.56 82 LEU A N 1
ATOM 572 C CA . LEU A 1 82 ? 5.536 -12.952 55.830 1.00 37.56 82 LEU A CA 1
ATOM 573 C C . LEU A 1 82 ? 4.132 -12.772 56.432 1.00 37.56 82 LEU A C 1
ATOM 575 O O . LEU A 1 82 ? 3.267 -13.606 56.190 1.00 37.56 82 LEU A O 1
ATOM 579 N N . ALA A 1 83 ? 3.877 -11.669 57.144 1.00 34.50 83 ALA A N 1
ATOM 580 C CA . ALA A 1 83 ? 2.559 -11.368 57.703 1.00 34.50 83 ALA A CA 1
ATOM 581 C C . ALA A 1 83 ? 1.552 -10.890 56.634 1.00 34.50 83 ALA A C 1
ATOM 583 O O . ALA A 1 83 ? 0.369 -11.207 56.733 1.00 34.50 83 ALA A O 1
ATOM 584 N N . GLU A 1 84 ? 2.009 -10.189 55.589 1.00 43.62 84 GLU A N 1
ATOM 585 C CA . GLU A 1 84 ? 1.150 -9.698 54.494 1.00 43.62 84 GLU A CA 1
ATOM 586 C C . GLU A 1 84 ? 0.770 -10.810 53.497 1.00 43.62 84 GLU A C 1
ATOM 588 O O . GLU A 1 84 ? -0.357 -10.852 53.002 1.00 43.62 84 GLU A O 1
ATOM 593 N N . LYS A 1 85 ? 1.670 -11.777 53.268 1.00 41.53 85 LYS A N 1
ATOM 594 C CA . LYS A 1 85 ? 1.412 -12.937 52.397 1.00 41.53 85 LYS A CA 1
ATOM 595 C C . LYS A 1 85 ? 0.384 -13.906 52.999 1.00 41.53 85 LYS A C 1
ATOM 597 O O . LYS A 1 85 ? -0.436 -14.465 52.271 1.00 41.53 85 LYS A O 1
ATOM 602 N N . ASP A 1 86 ? 0.379 -14.040 54.327 1.00 38.56 86 ASP A N 1
ATOM 603 C CA . ASP A 1 86 ? -0.623 -14.821 55.059 1.00 38.56 86 ASP A CA 1
ATOM 604 C C . ASP A 1 86 ? -2.002 -14.119 55.097 1.00 38.56 86 ASP A C 1
ATOM 606 O O . ASP A 1 86 ? -3.034 -14.795 55.145 1.00 38.56 86 ASP A O 1
ATOM 610 N N . GLU A 1 87 ? -2.063 -12.781 55.000 1.00 42.97 87 GLU A N 1
ATOM 611 C CA . GLU A 1 87 ? -3.327 -12.036 54.867 1.00 42.97 87 GLU A CA 1
ATOM 612 C C . GLU A 1 87 ? -3.926 -12.113 53.453 1.00 42.97 87 GLU A C 1
ATOM 614 O O . GLU A 1 87 ? -5.143 -12.271 53.324 1.00 42.97 87 GLU A O 1
ATOM 619 N N . GLU A 1 88 ? -3.115 -12.077 52.391 1.00 40.91 88 GLU A N 1
ATOM 620 C CA . GLU A 1 88 ? -3.590 -12.123 50.997 1.00 40.91 88 GLU A CA 1
ATOM 621 C C . GLU A 1 88 ? -4.124 -13.517 50.601 1.00 40.91 88 GLU A C 1
ATOM 623 O O . GLU A 1 88 ? -5.159 -13.648 49.933 1.00 40.91 88 GLU A O 1
ATOM 628 N N . GLU A 1 89 ? -3.502 -14.586 51.111 1.00 40.22 89 GLU A N 1
ATOM 629 C CA . GLU A 1 89 ? -3.983 -15.959 50.922 1.00 40.22 89 GLU A CA 1
ATOM 630 C C . GLU A 1 89 ? -5.225 -16.272 51.787 1.00 40.22 89 GLU A C 1
ATOM 632 O O . GLU A 1 89 ? -6.109 -17.040 51.378 1.00 40.22 89 GLU A O 1
ATOM 637 N N . ALA A 1 90 ? -5.353 -15.626 52.956 1.00 36.78 90 ALA A N 1
ATOM 638 C CA . ALA A 1 90 ? -6.566 -15.648 53.775 1.00 36.78 90 ALA A CA 1
ATOM 639 C C . ALA A 1 90 ? -7.708 -14.811 53.162 1.00 36.78 90 ALA A C 1
ATOM 641 O O . ALA A 1 90 ? -8.882 -15.154 53.345 1.00 36.78 90 ALA A O 1
ATOM 642 N N . LEU A 1 91 ? -7.388 -13.759 52.399 1.00 36.69 91 LEU A N 1
ATOM 643 C CA . LEU A 1 91 ? -8.343 -12.929 51.663 1.00 36.69 91 LEU A CA 1
ATOM 644 C C . LEU A 1 91 ? -8.881 -13.668 50.427 1.00 36.69 91 LEU A C 1
ATOM 646 O O . LEU A 1 91 ? -10.096 -13.743 50.255 1.00 36.69 91 LEU A O 1
ATOM 650 N N . SER A 1 92 ? -8.023 -14.333 49.647 1.00 37.12 92 SER A N 1
ATOM 651 C CA . SER A 1 92 ? -8.449 -15.157 48.499 1.00 37.12 92 SER A CA 1
ATOM 652 C C . SER A 1 92 ? -9.275 -16.385 48.909 1.00 37.12 92 SER A C 1
ATOM 654 O O . SER A 1 92 ? -10.280 -16.699 48.265 1.00 37.12 92 SER A O 1
ATOM 656 N N . ARG A 1 93 ? -8.950 -17.043 50.035 1.00 37.12 93 ARG A N 1
ATOM 657 C CA . ARG A 1 93 ? -9.791 -18.126 50.589 1.00 37.12 93 ARG A CA 1
ATOM 658 C C . ARG A 1 93 ? -11.124 -17.625 51.160 1.00 37.12 93 ARG A C 1
ATOM 660 O O . ARG A 1 93 ? -12.124 -18.333 51.050 1.00 37.12 93 ARG A O 1
ATOM 667 N N . LYS A 1 94 ? -11.187 -16.404 51.709 1.00 34.41 94 LYS A N 1
ATOM 668 C CA . LYS A 1 94 ? -12.451 -15.770 52.138 1.00 34.41 94 LYS A CA 1
ATOM 669 C C . LYS A 1 94 ? -13.318 -15.310 50.963 1.00 34.41 94 LYS A C 1
ATOM 671 O O . LYS A 1 94 ? -14.538 -15.402 51.062 1.00 34.41 94 LYS A O 1
ATOM 676 N N . VAL A 1 95 ? -12.718 -14.865 49.858 1.00 37.47 95 VAL A N 1
ATOM 677 C CA . VAL A 1 95 ? -13.439 -14.435 48.646 1.00 37.47 95 VAL A CA 1
ATOM 678 C C . VAL A 1 95 ? -14.019 -15.637 47.887 1.00 37.47 95 VAL A C 1
ATOM 680 O O . VAL A 1 95 ? -15.188 -15.604 47.512 1.00 37.47 95 VAL A O 1
ATOM 683 N N . ALA A 1 96 ? -13.282 -16.747 47.764 1.00 32.66 96 ALA A N 1
ATOM 684 C CA . ALA A 1 96 ? -13.808 -17.981 47.165 1.00 32.66 96 ALA A CA 1
ATOM 685 C C . ALA A 1 96 ? -14.794 -18.735 48.085 1.00 32.66 96 ALA A C 1
ATOM 687 O O . ALA A 1 96 ? -15.742 -19.353 47.605 1.00 32.66 96 ALA A O 1
ATOM 688 N N . GLY A 1 97 ? -14.618 -18.652 49.410 1.00 28.80 97 GLY A N 1
ATOM 689 C CA . GLY A 1 97 ? -15.515 -19.272 50.394 1.00 28.80 97 GLY A CA 1
ATOM 690 C C . GLY A 1 97 ? -16.864 -18.560 50.582 1.00 28.80 97 GLY A C 1
ATOM 691 O O . GLY A 1 97 ? -17.825 -19.198 51.007 1.00 28.80 97 GLY A O 1
ATOM 692 N N . ASN A 1 98 ? -16.966 -17.270 50.231 1.00 30.52 98 ASN A N 1
ATOM 693 C CA . ASN A 1 98 ? -18.194 -16.473 50.381 1.00 30.52 98 ASN A CA 1
ATOM 694 C C . ASN A 1 98 ? -18.990 -16.260 49.080 1.00 30.52 98 ASN A C 1
ATOM 696 O O . ASN A 1 98 ? -20.093 -15.716 49.134 1.00 30.52 98 ASN A O 1
ATOM 700 N N . ALA A 1 99 ? -18.510 -16.748 47.932 1.00 30.62 99 ALA A N 1
ATOM 701 C CA . ALA A 1 99 ? -19.258 -16.735 46.667 1.00 30.62 99 ALA A CA 1
ATOM 702 C C . ALA A 1 99 ? -20.466 -17.704 46.646 1.00 30.62 99 ALA A C 1
ATOM 704 O O . ALA A 1 99 ? -21.204 -17.768 45.669 1.00 30.62 99 ALA A O 1
ATOM 705 N N . GLY A 1 100 ? -20.704 -18.448 47.733 1.00 28.12 100 GLY A N 1
ATOM 706 C CA . GLY A 1 100 ? -21.828 -19.377 47.868 1.00 28.12 100 GLY A CA 1
ATOM 707 C C . GLY A 1 100 ? -23.134 -18.797 48.431 1.00 28.12 100 GLY A C 1
ATOM 708 O O . GLY A 1 100 ? -24.063 -19.575 48.631 1.00 28.12 100 GLY A O 1
ATOM 709 N N . ALA A 1 101 ? -23.244 -17.493 48.740 1.00 31.27 101 ALA A N 1
ATOM 710 C CA . ALA A 1 101 ? -24.432 -16.987 49.456 1.00 31.27 101 ALA A CA 1
ATOM 711 C C . ALA A 1 101 ? -24.883 -15.533 49.186 1.00 31.27 101 ALA A C 1
ATOM 713 O O . ALA A 1 101 ? -25.603 -14.972 50.013 1.00 31.27 101 ALA A O 1
ATOM 714 N N . VAL A 1 102 ? -24.544 -14.917 48.048 1.00 32.69 102 VAL A N 1
ATOM 715 C CA . VAL A 1 102 ? -25.207 -13.673 47.600 1.00 32.69 102 VAL A CA 1
ATOM 716 C C . VAL A 1 102 ? -25.540 -13.815 46.119 1.00 32.69 102 VAL A C 1
ATOM 718 O O . VAL A 1 102 ? -24.669 -13.700 45.267 1.00 32.69 102 VAL A O 1
ATOM 721 N N . ALA A 1 103 ? -26.796 -14.143 45.821 1.00 34.56 103 ALA A N 1
ATOM 722 C CA . ALA A 1 103 ? -27.308 -14.129 44.457 1.00 34.56 103 ALA A CA 1
ATOM 723 C C . ALA A 1 103 ? -27.317 -12.685 43.928 1.00 34.56 103 ALA A C 1
ATOM 725 O O . ALA A 1 103 ? -27.718 -11.779 44.662 1.00 34.56 103 ALA A O 1
ATOM 726 N N . ASP A 1 104 ? -26.902 -12.491 42.674 1.00 41.03 104 ASP A N 1
ATOM 727 C CA . ASP A 1 104 ? -27.007 -11.224 41.942 1.00 41.03 104 ASP A CA 1
ATOM 728 C C . ASP A 1 104 ? -28.421 -10.641 42.078 1.00 41.03 104 ASP A C 1
ATOM 730 O O . ASP A 1 104 ? -29.389 -11.181 41.537 1.00 41.03 104 ASP A O 1
ATOM 734 N N . PHE A 1 105 ? -28.551 -9.547 42.831 1.00 57.09 105 PHE A N 1
ATOM 735 C CA . PHE A 1 105 ? -29.816 -8.841 42.998 1.00 57.09 105 PHE A CA 1
ATOM 736 C C . PHE A 1 105 ? -30.043 -7.934 41.781 1.00 57.09 105 PHE A C 1
ATOM 738 O O . PHE A 1 105 ? -29.435 -6.874 41.659 1.00 57.09 105 PHE A O 1
ATOM 745 N N . THR A 1 106 ? -30.889 -8.376 40.854 1.00 66.69 106 THR A N 1
ATOM 746 C CA . THR A 1 106 ? -31.176 -7.679 39.584 1.00 66.69 106 THR A CA 1
ATOM 747 C C . THR A 1 106 ? -32.130 -6.489 39.772 1.00 66.69 106 THR A C 1
ATOM 749 O O . THR A 1 106 ? -32.921 -6.461 40.718 1.00 66.69 106 THR A O 1
ATOM 752 N N . ALA A 1 107 ? -32.129 -5.522 38.844 1.00 67.94 107 ALA A N 1
ATOM 753 C CA . ALA A 1 107 ? -33.050 -4.376 38.875 1.00 67.94 107 ALA A CA 1
ATOM 754 C C . ALA A 1 107 ? -34.534 -4.798 38.927 1.00 67.94 107 ALA A C 1
ATOM 756 O O . ALA A 1 107 ? -35.311 -4.234 39.696 1.00 67.94 107 ALA A O 1
ATOM 757 N N . ASN A 1 108 ? -34.900 -5.871 38.217 1.00 66.56 108 ASN A N 1
ATOM 758 C CA . ASN A 1 108 ? -36.244 -6.459 38.259 1.00 66.56 108 ASN A CA 1
ATOM 759 C C . ASN A 1 108 ? -36.615 -7.000 39.652 1.00 66.56 108 ASN A C 1
ATOM 761 O O . ASN A 1 108 ? -37.760 -6.889 40.089 1.00 66.56 108 ASN A O 1
ATOM 765 N N . GLN A 1 109 ? -35.655 -7.586 40.375 1.00 73.44 109 GLN A N 1
ATOM 766 C CA . GLN A 1 109 ? -35.880 -8.058 41.746 1.00 73.44 109 GLN A CA 1
ATOM 767 C C . GLN A 1 109 ? -36.018 -6.885 42.724 1.00 73.44 109 GLN A C 1
ATOM 769 O O . GLN A 1 109 ? -36.854 -6.941 43.626 1.00 73.44 109 GLN A O 1
ATOM 774 N N . ALA A 1 110 ? -35.251 -5.808 42.523 1.00 72.56 110 ALA A N 1
ATOM 775 C CA . ALA A 1 110 ? -35.395 -4.571 43.288 1.00 72.56 110 ALA A CA 1
ATOM 776 C C . ALA A 1 110 ? -36.786 -3.955 43.101 1.00 72.56 110 ALA A C 1
ATOM 778 O O . ALA A 1 110 ? -37.449 -3.605 44.079 1.00 72.56 110 ALA A O 1
ATOM 779 N N . GLU A 1 111 ? -37.248 -3.882 41.855 1.00 78.56 111 GLU A N 1
ATOM 780 C CA . GLU A 1 111 ? -38.572 -3.380 41.509 1.00 78.56 111 GLU A CA 1
ATOM 781 C C . GLU A 1 111 ? -39.681 -4.209 42.167 1.00 78.56 111 GLU A C 1
ATOM 783 O O . GLU A 1 111 ? -40.528 -3.645 42.857 1.00 78.56 111 GLU A O 1
ATOM 788 N N . ALA A 1 112 ? -39.632 -5.541 42.065 1.00 81.00 112 ALA A N 1
ATOM 789 C CA . ALA A 1 112 ? -40.634 -6.426 42.666 1.00 81.00 112 ALA A CA 1
ATOM 790 C C . ALA A 1 112 ? -40.772 -6.239 44.190 1.00 81.00 112 ALA A C 1
ATOM 792 O O . ALA A 1 112 ? -41.881 -6.248 44.730 1.00 81.00 112 ALA A O 1
ATOM 793 N N . VAL A 1 113 ? -39.656 -6.026 44.897 1.00 79.62 113 VAL A N 1
ATOM 794 C CA . VAL A 1 113 ? -39.669 -5.748 46.342 1.00 79.62 113 VAL A CA 1
ATOM 795 C C . VAL A 1 113 ? -40.333 -4.400 46.640 1.00 79.62 113 VAL A C 1
ATOM 797 O O . VAL A 1 113 ? -41.122 -4.298 47.583 1.00 79.62 113 VAL A O 1
ATOM 800 N N . VAL A 1 114 ? -40.043 -3.370 45.841 1.00 82.81 114 VAL A N 1
ATOM 801 C CA . VAL A 1 114 ? -40.635 -2.035 46.013 1.00 82.81 114 VAL A CA 1
ATOM 802 C C . VAL A 1 114 ? -42.132 -2.048 45.698 1.00 82.81 114 VAL A C 1
ATOM 804 O O . VAL A 1 114 ? -42.897 -1.442 46.448 1.00 82.81 114 VAL A O 1
ATOM 807 N N . VAL A 1 115 ? -42.564 -2.785 44.669 1.00 84.00 115 VAL A N 1
ATOM 808 C CA . VAL A 1 115 ? -43.984 -2.991 44.328 1.00 84.00 115 VAL A CA 1
ATOM 809 C C . VAL A 1 115 ? -44.739 -3.601 45.507 1.00 84.00 115 VAL A C 1
ATOM 811 O O . VAL A 1 115 ? -45.721 -3.024 45.974 1.00 84.00 115 VAL A O 1
ATOM 814 N N . ALA A 1 116 ? -44.245 -4.715 46.057 1.00 82.12 116 ALA A N 1
ATOM 815 C CA . ALA A 1 116 ? -44.889 -5.392 47.184 1.00 82.12 116 ALA A CA 1
ATOM 816 C C . ALA A 1 116 ? -44.992 -4.486 48.426 1.00 82.12 116 ALA A C 1
ATOM 818 O O . ALA A 1 116 ? -45.968 -4.531 49.183 1.00 82.12 116 ALA A O 1
ATOM 819 N N . LEU A 1 117 ? -43.987 -3.631 48.643 1.00 80.81 117 LEU A N 1
ATOM 820 C CA . LEU A 1 117 ? -44.023 -2.646 49.716 1.00 80.81 117 LEU A CA 1
ATOM 821 C C . LEU A 1 117 ? -45.060 -1.546 49.432 1.00 80.81 117 LEU A C 1
ATOM 823 O O . LEU A 1 117 ? -45.815 -1.183 50.337 1.00 80.81 117 LEU A O 1
ATOM 827 N N . ALA A 1 118 ? -45.136 -1.046 48.195 1.00 83.06 118 ALA A N 1
ATOM 828 C CA . ALA A 1 118 ? -46.085 -0.013 47.775 1.00 83.06 118 ALA A CA 1
ATOM 829 C C . ALA A 1 118 ? -47.542 -0.478 47.917 1.00 83.06 118 ALA A C 1
ATOM 831 O O . ALA A 1 118 ? -48.356 0.235 48.507 1.00 83.06 118 ALA A O 1
ATOM 832 N N . GLU A 1 119 ? -47.850 -1.706 47.494 1.00 82.62 119 GLU A N 1
ATOM 833 C CA . GLU A 1 119 ? -49.164 -2.342 47.668 1.00 82.62 119 GLU A CA 1
ATOM 834 C C . GLU A 1 119 ? -49.580 -2.415 49.144 1.00 82.62 119 GLU A C 1
ATOM 836 O O . GLU A 1 119 ? -50.706 -2.062 49.520 1.00 82.62 119 GLU A O 1
ATOM 841 N N . LYS A 1 120 ? -48.651 -2.819 50.017 1.00 79.69 120 LYS A N 1
ATOM 842 C CA . LYS A 1 120 ? -48.901 -2.927 51.458 1.00 79.69 120 LYS A CA 1
ATOM 843 C C . LYS A 1 120 ? -49.166 -1.564 52.100 1.00 79.69 120 LYS A C 1
ATOM 845 O O . LYS A 1 120 ? -50.068 -1.442 52.933 1.00 79.69 120 LYS A O 1
ATOM 850 N N . VAL A 1 121 ? -48.402 -0.538 51.719 1.00 81.38 121 VAL A N 1
ATOM 851 C CA . VAL A 1 121 ? -48.578 0.825 52.243 1.00 81.38 121 VAL A CA 1
ATOM 852 C C . VAL A 1 121 ? -49.881 1.452 51.746 1.00 81.38 121 VAL A C 1
ATOM 854 O O . VAL A 1 121 ? -50.553 2.127 52.531 1.00 81.38 121 VAL A O 1
ATOM 857 N N . ALA A 1 122 ? -50.272 1.192 50.495 1.00 78.94 122 ALA A N 1
ATOM 858 C CA . ALA A 1 122 ? -51.553 1.631 49.948 1.00 78.94 122 ALA A CA 1
ATOM 859 C C . ALA A 1 122 ? -52.746 0.980 50.674 1.00 78.94 122 ALA A C 1
ATOM 861 O O . ALA A 1 122 ? -53.717 1.663 50.985 1.00 78.94 122 ALA A O 1
ATOM 862 N N . THR A 1 123 ? -52.655 -0.309 51.017 1.00 78.81 123 THR A N 1
ATOM 863 C CA . THR A 1 123 ? -53.767 -1.064 51.630 1.00 78.81 123 THR A CA 1
ATOM 864 C C . THR A 1 123 ? -53.978 -0.745 53.116 1.00 78.81 123 THR A C 1
ATOM 866 O O . THR A 1 123 ? -55.110 -0.733 53.596 1.00 78.81 123 THR A O 1
ATOM 869 N N . HIS A 1 124 ? -52.904 -0.482 53.869 1.00 77.00 124 HIS A N 1
ATOM 870 C CA . HIS A 1 124 ? -52.969 -0.323 55.332 1.00 77.00 124 HIS A CA 1
ATOM 871 C C . HIS A 1 124 ? -52.846 1.117 55.832 1.00 77.00 124 HIS A C 1
ATOM 873 O O . HIS A 1 124 ? -52.784 1.335 57.041 1.00 77.00 124 HIS A O 1
ATOM 879 N N . ASN A 1 125 ? -52.802 2.093 54.923 1.00 73.00 125 ASN A N 1
ATOM 880 C CA . ASN A 1 125 ? -52.638 3.508 55.243 1.00 73.00 125 ASN A CA 1
ATOM 881 C C . ASN A 1 125 ? -51.463 3.785 56.208 1.00 73.00 125 ASN A C 1
ATOM 883 O O . ASN A 1 125 ? -51.574 4.542 57.170 1.00 73.00 125 ASN A O 1
ATOM 887 N N . TYR A 1 126 ? -50.338 3.110 55.964 1.00 77.88 126 TYR A N 1
ATOM 888 C CA . TYR A 1 126 ? -49.138 3.207 56.792 1.00 77.88 126 TYR A CA 1
ATOM 889 C C . TYR A 1 126 ? -48.426 4.552 56.587 1.00 77.88 126 TYR A C 1
ATOM 891 O O . TYR A 1 126 ? -48.277 5.006 55.446 1.00 77.88 126 TYR A O 1
ATOM 899 N N . THR A 1 127 ? -47.956 5.151 57.685 1.00 76.00 127 THR A N 1
ATOM 900 C CA . THR A 1 127 ? -47.112 6.356 57.692 1.00 76.00 127 THR A CA 1
ATOM 901 C C . THR A 1 127 ? -45.672 5.955 57.980 1.00 76.00 127 THR A C 1
ATOM 903 O O . THR A 1 127 ? -45.415 5.251 58.955 1.00 76.00 127 THR A O 1
ATOM 906 N N . MET A 1 128 ? -44.743 6.405 57.138 1.00 77.25 128 MET A N 1
ATOM 907 C CA . MET A 1 128 ? -43.322 6.106 57.293 1.00 77.25 128 MET A CA 1
ATOM 908 C C . MET A 1 128 ? -42.715 6.749 58.543 1.00 77.25 128 MET A C 1
ATOM 910 O O . MET A 1 128 ? -43.109 7.830 58.975 1.00 77.25 128 MET A O 1
ATOM 914 N N . THR A 1 129 ? -41.715 6.080 59.106 1.00 83.69 129 THR A N 1
ATOM 915 C CA . THR A 1 129 ? -40.855 6.609 60.168 1.00 83.69 129 THR A CA 1
ATOM 916 C C . THR A 1 129 ? -39.724 7.475 59.587 1.00 83.69 129 THR A C 1
ATOM 918 O O . THR A 1 129 ? -39.334 7.274 58.434 1.00 83.69 129 THR A O 1
ATOM 921 N N . PRO A 1 130 ? -39.100 8.374 60.379 1.00 82.50 130 PRO A N 1
ATOM 922 C CA . PRO A 1 130 ? -37.989 9.212 59.903 1.00 82.50 130 PRO A CA 1
ATOM 923 C C . PRO A 1 130 ? -36.804 8.420 59.326 1.00 82.50 130 PRO A C 1
ATOM 925 O O . PRO A 1 130 ? -36.141 8.860 58.389 1.00 82.50 130 PRO A O 1
ATOM 928 N N . LEU A 1 131 ? -36.540 7.228 59.870 1.00 76.56 131 LEU A N 1
ATOM 929 C CA . LEU A 1 131 ? -35.483 6.347 59.376 1.00 76.56 131 LEU A CA 1
ATOM 930 C C . LEU A 1 131 ? -35.815 5.787 57.986 1.00 76.56 131 LEU A C 1
ATOM 932 O O . LEU A 1 131 ? -34.945 5.712 57.121 1.00 76.56 131 LEU A O 1
ATOM 936 N N . GLU A 1 132 ? -37.073 5.409 57.760 1.00 80.62 132 GLU A N 1
ATOM 937 C CA . GLU A 1 132 ? -37.539 4.925 56.459 1.00 80.62 132 GLU A CA 1
ATOM 938 C C . GLU A 1 132 ? -37.525 6.056 55.419 1.00 80.62 132 GLU A C 1
ATOM 940 O O . GLU A 1 132 ? -37.157 5.825 54.267 1.00 80.62 132 GLU A O 1
ATOM 945 N N . GLU A 1 133 ? -37.867 7.289 55.812 1.00 80.88 133 GLU A N 1
ATOM 946 C CA . GLU A 1 133 ? -37.769 8.469 54.939 1.00 80.88 133 GLU A CA 1
ATOM 947 C C . GLU A 1 133 ? -36.320 8.732 54.513 1.00 80.88 133 GLU A C 1
ATOM 949 O O . GLU A 1 133 ? -36.043 8.969 53.333 1.00 80.88 133 GLU A O 1
ATOM 954 N N . GLN A 1 134 ? -35.376 8.630 55.455 1.00 82.88 134 GLN A N 1
ATOM 955 C CA . GLN A 1 134 ? -33.951 8.756 55.161 1.00 82.88 134 GLN A CA 1
ATOM 956 C C . GLN A 1 134 ? -33.470 7.652 54.209 1.00 82.88 134 GLN A C 1
ATOM 958 O O . GLN A 1 134 ? -32.773 7.949 53.238 1.00 82.88 134 GLN A O 1
ATOM 963 N N . ALA A 1 135 ? -33.875 6.401 54.440 1.00 81.69 135 ALA A N 1
ATOM 964 C CA . ALA A 1 135 ? -33.550 5.280 53.561 1.00 81.69 135 ALA A CA 1
ATOM 965 C C . ALA A 1 135 ? -34.079 5.496 52.134 1.00 81.69 135 ALA A C 1
ATOM 967 O O . ALA A 1 135 ? -33.345 5.312 51.163 1.00 81.69 135 ALA A O 1
ATOM 968 N N . MET A 1 136 ? -35.324 5.962 51.993 1.00 84.50 136 MET A N 1
ATOM 969 C CA . MET A 1 136 ? -35.895 6.284 50.686 1.00 84.50 136 MET A CA 1
ATOM 970 C C . MET A 1 136 ? -35.102 7.379 49.980 1.00 84.50 136 MET A C 1
ATOM 972 O O . MET A 1 136 ? -34.836 7.257 48.786 1.00 84.50 136 MET A O 1
ATOM 976 N N . LYS A 1 137 ? -34.703 8.438 50.693 1.00 85.88 137 LYS A N 1
ATOM 977 C CA . LYS A 1 137 ? -33.877 9.503 50.115 1.00 85.88 137 LYS A CA 1
ATOM 978 C C . LYS A 1 137 ? -32.570 8.943 49.550 1.00 85.88 137 LYS A C 1
ATOM 980 O O . LYS A 1 137 ? -32.228 9.245 48.412 1.00 85.88 137 LYS A O 1
ATOM 985 N N . THR A 1 138 ? -31.888 8.076 50.296 1.00 84.50 138 THR A N 1
ATOM 986 C CA . THR A 1 138 ? -30.667 7.415 49.818 1.00 84.50 138 THR A CA 1
ATOM 987 C C . THR A 1 138 ? -30.917 6.595 48.551 1.00 84.50 138 THR A C 1
ATOM 989 O O . THR A 1 138 ? -30.137 6.696 47.606 1.00 84.50 138 THR A O 1
ATOM 992 N N . ILE A 1 139 ? -32.014 5.834 48.484 1.00 87.19 139 ILE A N 1
ATOM 993 C CA . ILE A 1 139 ? -32.335 5.038 47.289 1.00 87.19 139 ILE A CA 1
ATOM 994 C C . ILE A 1 139 ? -32.688 5.944 46.098 1.00 87.19 139 ILE A C 1
ATOM 996 O O . ILE A 1 139 ? -32.238 5.686 44.984 1.00 87.19 139 ILE A O 1
ATOM 1000 N N . LYS A 1 140 ? -33.424 7.044 46.317 1.00 89.06 140 LYS A N 1
ATOM 1001 C CA . LYS A 1 140 ? -33.694 8.062 45.284 1.00 89.06 140 LYS A CA 1
ATOM 1002 C C . LYS A 1 140 ? -32.398 8.623 44.701 1.00 89.06 140 LYS A C 1
ATOM 1004 O O . LYS A 1 140 ? -32.255 8.688 43.482 1.00 89.06 140 LYS A O 1
ATOM 1009 N N . ASP A 1 141 ? -31.443 8.967 45.561 1.00 88.19 141 ASP A N 1
ATOM 1010 C CA . ASP A 1 141 ? -30.139 9.481 45.137 1.00 88.19 141 ASP A CA 1
ATOM 1011 C C . ASP A 1 141 ? -29.340 8.426 44.349 1.00 88.19 141 ASP A C 1
ATOM 1013 O O . ASP A 1 141 ? -28.681 8.758 43.361 1.00 88.19 141 ASP A O 1
ATOM 1017 N N . MET A 1 142 ? -29.417 7.148 44.740 1.00 88.88 142 MET A N 1
ATOM 1018 C CA . MET A 1 142 ? -28.796 6.036 44.007 1.00 88.88 142 MET A CA 1
ATOM 1019 C C . MET A 1 142 ? -29.409 5.848 42.612 1.00 88.88 142 MET A C 1
ATOM 1021 O O . MET A 1 142 ? -28.668 5.770 41.634 1.00 88.88 142 MET A O 1
ATOM 1025 N N . ILE A 1 143 ? -30.740 5.854 42.488 1.00 92.31 143 ILE A N 1
ATOM 1026 C CA . ILE A 1 143 ? -31.429 5.747 41.189 1.00 92.31 143 ILE A CA 1
ATOM 1027 C C . ILE A 1 143 ? -31.109 6.955 40.300 1.00 92.31 143 ILE A C 1
ATOM 1029 O O . ILE A 1 143 ? -30.852 6.805 39.107 1.00 92.31 143 ILE A O 1
ATOM 1033 N N . GLY A 1 144 ? -31.036 8.158 40.876 1.00 90.81 144 GLY A N 1
ATOM 1034 C CA . GLY A 1 144 ? -30.610 9.350 40.144 1.00 90.81 144 GLY A CA 1
ATOM 1035 C C . GLY A 1 144 ? -29.197 9.221 39.560 1.00 90.81 144 GLY A C 1
ATOM 1036 O O . GLY A 1 144 ? -28.946 9.675 38.443 1.00 90.81 144 GLY A O 1
ATOM 1037 N N . LYS A 1 145 ? -28.271 8.569 40.278 1.00 89.56 145 LYS A N 1
ATOM 1038 C CA . LYS A 1 145 ? -26.935 8.238 39.748 1.00 89.56 145 LYS A CA 1
ATOM 1039 C C . LYS A 1 145 ? -26.999 7.173 38.652 1.00 89.56 145 LYS A C 1
ATOM 1041 O O . LYS A 1 145 ? -26.267 7.297 37.674 1.00 89.56 145 LYS A O 1
ATOM 1046 N N . LEU A 1 146 ? -27.882 6.181 38.778 1.00 90.62 146 LEU A N 1
ATOM 1047 C CA . LEU A 1 146 ? -28.102 5.156 37.754 1.00 90.62 146 LEU A CA 1
ATOM 1048 C C . LEU A 1 146 ? -28.577 5.774 36.432 1.00 90.62 146 LEU A C 1
ATOM 1050 O O . LEU A 1 146 ? -28.027 5.449 35.386 1.00 90.62 146 LEU A O 1
ATOM 1054 N N . PHE A 1 147 ? -29.506 6.734 36.467 1.00 94.12 147 PHE A N 1
ATOM 1055 C CA . PHE A 1 147 ? -29.944 7.442 35.256 1.00 94.12 147 PHE A CA 1
ATOM 1056 C C . PHE A 1 147 ? -28.800 8.188 34.562 1.00 94.12 147 PHE A C 1
ATOM 1058 O O . PHE A 1 147 ? -28.641 8.070 33.350 1.00 94.12 147 PHE A O 1
ATOM 1065 N N . LYS A 1 148 ? -27.955 8.892 35.326 1.00 92.88 148 LYS A N 1
ATOM 1066 C CA . LYS A 1 148 ? -26.757 9.546 34.772 1.00 92.88 148 LYS A CA 1
ATOM 1067 C C . LYS A 1 148 ? -25.766 8.536 34.195 1.00 92.88 148 LYS A C 1
ATOM 1069 O O . LYS A 1 148 ? -25.148 8.806 33.173 1.00 92.88 148 LYS A O 1
ATOM 1074 N N . SER A 1 149 ? -25.615 7.377 34.838 1.00 90.38 149 SER A N 1
ATOM 1075 C CA . SER A 1 149 ? -24.761 6.306 34.324 1.00 90.38 149 SER A CA 1
ATOM 1076 C C . SER A 1 149 ? -25.296 5.742 33.008 1.00 90.38 149 SER A C 1
ATOM 1078 O O . SER A 1 149 ? -24.507 5.542 32.093 1.00 90.38 149 SER A O 1
ATOM 1080 N N . ALA A 1 150 ? -26.613 5.565 32.862 1.00 91.81 150 ALA A N 1
ATOM 1081 C CA . ALA A 1 150 ? -27.222 5.128 31.605 1.00 91.81 150 ALA A CA 1
ATOM 1082 C C . ALA A 1 150 ? -26.938 6.115 30.455 1.00 91.81 150 ALA A C 1
ATOM 1084 O O . ALA A 1 150 ? -26.553 5.700 29.367 1.00 91.81 150 ALA A O 1
ATOM 1085 N N . GLU A 1 151 ? -27.035 7.426 30.697 1.00 93.62 151 GLU A N 1
ATOM 1086 C CA . GLU A 1 151 ? -26.660 8.446 29.702 1.00 93.62 151 GLU A CA 1
ATOM 1087 C C . GLU A 1 151 ? -25.168 8.378 29.330 1.00 93.62 151 GLU A C 1
ATOM 1089 O O . GLU A 1 151 ? -24.814 8.438 28.156 1.00 93.62 151 GLU A O 1
ATOM 1094 N N . GLN A 1 152 ? -24.283 8.188 30.312 1.00 92.75 152 GLN A N 1
ATOM 1095 C CA . GLN A 1 152 ? -22.845 8.028 30.059 1.00 92.75 152 GLN A CA 1
ATOM 1096 C C . GLN A 1 152 ? -22.532 6.747 29.274 1.00 92.75 152 GLN A C 1
ATOM 1098 O O . GLN A 1 152 ? -21.679 6.756 28.387 1.00 92.75 152 GLN A O 1
ATOM 1103 N N . GLN A 1 153 ? -23.225 5.648 29.579 1.00 91.88 153 GLN A N 1
ATOM 1104 C CA . GLN A 1 153 ? -23.088 4.380 28.865 1.00 91.88 153 GLN A CA 1
ATOM 1105 C C . GLN A 1 153 ? -23.580 4.496 27.420 1.00 91.88 153 GLN A C 1
ATOM 1107 O O . GLN A 1 153 ? -22.931 3.956 26.523 1.00 91.88 153 GLN A O 1
ATOM 1112 N N . ARG A 1 154 ? -24.647 5.267 27.168 1.00 95.94 154 ARG A N 1
ATOM 1113 C CA . ARG A 1 154 ? -25.064 5.638 25.809 1.00 95.94 154 ARG A CA 1
ATOM 1114 C C . ARG A 1 154 ? -23.958 6.318 25.041 1.00 95.94 154 ARG A C 1
ATOM 1116 O O . ARG A 1 154 ? -23.662 5.904 23.926 1.00 95.94 154 ARG A O 1
ATOM 1123 N N . ASP A 1 155 ? -23.380 7.363 25.620 1.00 94.94 155 ASP A N 1
ATOM 1124 C CA . ASP A 1 155 ? -22.380 8.174 24.934 1.00 94.94 155 ASP A CA 1
ATOM 1125 C C . ASP A 1 155 ? -21.126 7.350 24.644 1.00 94.94 155 ASP A C 1
ATOM 1127 O O . ASP A 1 155 ? -20.592 7.407 23.536 1.00 94.94 155 ASP A O 1
ATOM 1131 N N . ALA A 1 156 ? -20.718 6.501 25.590 1.00 92.00 156 ALA A N 1
ATOM 1132 C CA . ALA A 1 156 ? -19.633 5.549 25.391 1.00 92.00 156 ALA A CA 1
ATOM 1133 C C . ALA A 1 156 ? -19.950 4.521 24.290 1.00 92.00 156 ALA A C 1
ATOM 1135 O O . ALA A 1 156 ? -19.102 4.248 23.443 1.00 92.00 156 ALA A O 1
ATOM 1136 N N . GLY A 1 157 ? -21.165 3.967 24.264 1.00 93.44 157 GLY A N 1
ATOM 1137 C CA . GLY A 1 157 ? -21.587 3.019 23.232 1.00 93.44 157 GLY A CA 1
ATOM 1138 C C . GLY A 1 157 ? -21.679 3.654 21.842 1.00 93.44 157 GLY A C 1
ATOM 1139 O O . GLY A 1 157 ? -21.230 3.058 20.864 1.00 93.44 157 GLY A O 1
ATOM 1140 N N . GLN A 1 158 ? -22.199 4.882 21.749 1.00 97.19 158 GLN A N 1
ATOM 1141 C CA . GLN A 1 158 ? -22.238 5.649 20.502 1.00 97.19 158 GLN A CA 1
ATOM 1142 C C . GLN A 1 158 ? -20.823 5.924 19.991 1.00 97.19 158 GLN A C 1
ATOM 1144 O O . GLN A 1 158 ? -20.547 5.686 18.818 1.00 97.19 158 GLN A O 1
ATOM 1149 N N . PHE A 1 159 ? -19.916 6.341 20.878 1.00 93.94 159 PHE A N 1
ATOM 1150 C CA . PHE A 1 159 ? -18.512 6.554 20.543 1.00 93.94 159 PHE A CA 1
ATOM 1151 C C . PHE A 1 159 ? -17.846 5.283 19.995 1.00 93.94 159 PHE A C 1
ATOM 1153 O O . PHE A 1 159 ? -17.202 5.348 18.954 1.00 93.94 159 PHE A O 1
ATOM 1160 N N . GLN A 1 160 ? -18.040 4.122 20.633 1.00 90.69 160 GLN A N 1
ATOM 1161 C CA . GLN A 1 160 ? -17.463 2.850 20.167 1.00 90.69 160 GLN A CA 1
ATOM 1162 C C . GLN A 1 160 ? -17.955 2.459 18.769 1.00 90.69 160 GLN A C 1
ATOM 1164 O O . GLN A 1 160 ? -17.180 2.020 17.921 1.00 90.69 160 GLN A O 1
ATOM 1169 N N . VAL A 1 161 ? -19.256 2.616 18.524 1.00 94.75 161 VAL A N 1
ATOM 1170 C CA . VAL A 1 161 ? -19.859 2.329 17.219 1.00 94.75 161 VAL A CA 1
ATOM 1171 C C . VAL A 1 161 ? -19.345 3.304 16.154 1.00 94.75 161 VAL A C 1
ATOM 1173 O O . VAL A 1 161 ? -19.106 2.888 15.023 1.00 94.75 161 VAL A O 1
ATOM 1176 N N . ASP A 1 162 ? -19.136 4.575 16.495 1.00 92.50 162 ASP A N 1
ATOM 1177 C CA . ASP A 1 162 ? -18.607 5.572 15.561 1.00 92.50 162 ASP A CA 1
ATOM 1178 C C . ASP A 1 162 ? -17.111 5.374 15.263 1.00 92.50 162 ASP A C 1
ATOM 1180 O O . ASP A 1 162 ? -16.716 5.423 14.099 1.00 92.50 162 ASP A O 1
ATOM 1184 N N . GLU A 1 163 ? -16.302 5.013 16.260 1.00 90.19 163 GLU A N 1
ATOM 1185 C CA . GLU A 1 163 ? -14.890 4.646 16.077 1.00 90.19 163 GLU A CA 1
ATOM 1186 C C . GLU A 1 163 ? -14.738 3.441 15.135 1.00 90.19 163 GLU A C 1
ATOM 1188 O O . GLU A 1 163 ? -13.954 3.478 14.183 1.00 90.19 163 GLU A O 1
ATOM 1193 N N . ALA A 1 164 ? -15.547 2.394 15.325 1.00 88.81 164 ALA A N 1
ATOM 1194 C CA . ALA A 1 164 ? -15.528 1.223 14.452 1.00 88.81 164 ALA A CA 1
ATOM 1195 C C . ALA A 1 164 ? -15.897 1.563 12.993 1.00 88.81 164 ALA A C 1
ATOM 1197 O O . ALA A 1 164 ? -15.337 0.990 12.053 1.00 88.81 164 ALA A O 1
ATOM 1198 N N . LYS A 1 165 ? -16.803 2.526 12.775 1.00 92.31 165 LYS A N 1
ATOM 1199 C CA . LYS A 1 165 ? -17.134 3.021 11.426 1.00 92.31 165 LYS A CA 1
ATOM 1200 C C . LYS A 1 165 ? -15.992 3.813 10.812 1.00 92.31 165 LYS A C 1
ATOM 1202 O O . LYS A 1 165 ? -15.743 3.678 9.614 1.00 92.31 165 LYS A O 1
ATOM 1207 N N . ASP A 1 166 ? -15.313 4.636 11.603 1.00 89.00 166 ASP A N 1
ATOM 1208 C CA . ASP A 1 166 ? -14.188 5.432 11.122 1.00 89.00 166 ASP A CA 1
ATOM 1209 C C . ASP A 1 166 ? -13.026 4.538 10.670 1.00 89.00 166 ASP A C 1
ATOM 1211 O O . ASP A 1 166 ? -12.405 4.824 9.645 1.00 89.00 166 ASP A O 1
ATOM 1215 N N . ILE A 1 167 ? -12.805 3.393 11.326 1.00 87.31 167 ILE A N 1
ATOM 1216 C CA . ILE A 1 167 ? -11.858 2.366 10.856 1.00 87.31 167 ILE A CA 1
ATOM 1217 C C . ILE A 1 167 ? -12.243 1.872 9.452 1.00 87.31 167 ILE A C 1
ATOM 1219 O O . ILE A 1 167 ? -11.412 1.876 8.541 1.00 87.31 167 ILE A O 1
ATOM 1223 N N . LEU A 1 168 ? -13.512 1.509 9.235 1.00 90.94 168 LEU A N 1
ATOM 1224 C CA . LEU A 1 168 ? -13.994 1.065 7.922 1.00 90.94 168 LEU A CA 1
ATOM 1225 C C . LEU A 1 168 ? -13.891 2.174 6.859 1.00 90.94 168 LEU A C 1
ATOM 1227 O O . LEU A 1 168 ? -13.513 1.912 5.715 1.00 90.94 168 LEU A O 1
ATOM 1231 N N . ARG A 1 169 ? -14.180 3.426 7.229 1.00 91.25 169 ARG A N 1
ATOM 1232 C CA . ARG A 1 169 ? -14.030 4.593 6.350 1.00 91.25 169 ARG A CA 1
ATOM 1233 C C . ARG A 1 169 ? -12.570 4.827 5.963 1.00 91.25 169 ARG A C 1
ATOM 1235 O O . ARG A 1 169 ? -12.289 5.144 4.803 1.00 91.25 169 ARG A O 1
ATOM 1242 N N . ASN A 1 170 ? -11.645 4.642 6.900 1.00 89.62 170 ASN A N 1
ATOM 1243 C CA . ASN A 1 170 ? -10.216 4.810 6.664 1.00 89.62 170 ASN A CA 1
ATOM 1244 C C . ASN A 1 170 ? -9.668 3.804 5.646 1.00 89.62 170 ASN A C 1
ATOM 1246 O O . ASN A 1 170 ? -8.773 4.168 4.885 1.00 89.62 170 ASN A O 1
ATOM 1250 N N . CYS A 1 171 ? -10.249 2.603 5.522 1.00 92.12 171 CYS A N 1
ATOM 1251 C CA . CYS A 1 171 ? -9.897 1.685 4.434 1.00 92.12 171 CYS A CA 1
ATOM 1252 C C . CYS A 1 171 ? -10.082 2.338 3.055 1.00 92.12 171 CYS A C 1
ATOM 1254 O O . CYS A 1 171 ? -9.185 2.276 2.214 1.00 92.12 171 CYS A O 1
ATOM 1256 N N . SER A 1 172 ? -11.205 3.028 2.831 1.00 93.00 172 SER A N 1
ATOM 1257 C CA . SER A 1 172 ? -11.472 3.716 1.561 1.00 93.00 172 SER A CA 1
ATOM 1258 C C . SER A 1 172 ? -10.567 4.938 1.352 1.00 93.00 172 SER A C 1
ATOM 1260 O O . SER A 1 172 ? -10.195 5.245 0.219 1.00 93.00 172 SER A O 1
ATOM 1262 N N . VAL A 1 173 ? -10.175 5.640 2.421 1.00 90.81 173 VAL A N 1
ATOM 1263 C CA . VAL A 1 173 ? -9.209 6.754 2.339 1.00 90.81 173 VAL A CA 1
ATOM 1264 C C . VAL A 1 173 ? -7.833 6.240 1.903 1.00 90.81 173 VAL A C 1
ATOM 1266 O O . VAL A 1 173 ? -7.261 6.748 0.936 1.00 90.81 173 VAL A O 1
ATOM 1269 N N . THR A 1 174 ? -7.337 5.188 2.555 1.00 89.81 174 THR A N 1
ATOM 1270 C CA . THR A 1 174 ? -6.046 4.557 2.246 1.00 89.81 174 THR A CA 1
ATOM 1271 C C . THR A 1 174 ? -6.025 3.953 0.842 1.00 89.81 174 THR A C 1
ATOM 1273 O O . THR A 1 174 ? -5.039 4.110 0.111 1.00 89.81 174 THR A O 1
ATOM 1276 N N . ALA A 1 175 ? -7.122 3.312 0.428 1.00 94.06 175 ALA A N 1
ATOM 1277 C CA . ALA A 1 175 ? -7.268 2.770 -0.917 1.00 94.06 175 ALA A CA 1
ATOM 1278 C C . ALA A 1 175 ? -7.223 3.875 -1.981 1.00 94.06 175 ALA A C 1
ATOM 1280 O O . ALA A 1 175 ? -6.451 3.766 -2.928 1.00 94.06 175 ALA A O 1
ATOM 1281 N N . ASN A 1 176 ? -7.951 4.984 -1.799 1.00 95.38 176 ASN A N 1
ATOM 1282 C CA . ASN A 1 176 ? -7.904 6.125 -2.724 1.00 95.38 176 ASN A CA 1
ATOM 1283 C C . ASN A 1 176 ? -6.491 6.712 -2.866 1.00 95.38 176 ASN A C 1
ATOM 1285 O O . ASN A 1 176 ? -6.032 6.968 -3.981 1.00 95.38 176 ASN A O 1
ATOM 1289 N N . ALA A 1 177 ? -5.780 6.902 -1.752 1.00 91.75 177 ALA A N 1
ATOM 1290 C CA . ALA A 1 177 ? -4.406 7.401 -1.778 1.00 91.75 177 ALA A CA 1
ATOM 1291 C C . ALA A 1 177 ? -3.458 6.440 -2.521 1.00 91.75 177 ALA A C 1
ATOM 1293 O O . ALA A 1 177 ? -2.588 6.865 -3.283 1.00 91.75 177 ALA A O 1
ATOM 1294 N N . SER A 1 178 ? -3.644 5.133 -2.342 1.00 92.25 178 SER A N 1
ATOM 1295 C CA . SER A 1 178 ? -2.835 4.105 -3.005 1.00 92.25 178 SER A CA 1
ATOM 1296 C C . SER A 1 178 ? -3.176 3.961 -4.491 1.00 92.25 178 SER A C 1
ATOM 1298 O O . SER A 1 178 ? -2.272 3.891 -5.322 1.00 92.25 178 SER A O 1
ATOM 1300 N N . LEU A 1 179 ? -4.452 4.083 -4.859 1.00 95.94 179 LEU A N 1
ATOM 1301 C CA . LEU A 1 179 ? -4.899 4.130 -6.251 1.00 95.94 179 LEU A CA 1
ATOM 1302 C C . LEU A 1 179 ? -4.358 5.359 -6.988 1.00 95.94 179 LEU A C 1
ATOM 1304 O O . LEU A 1 179 ? -4.002 5.260 -8.161 1.00 95.94 179 LEU A O 1
ATOM 1308 N N . ALA A 1 180 ? -4.217 6.503 -6.313 1.00 95.06 180 ALA A N 1
ATOM 1309 C CA . ALA A 1 180 ? -3.566 7.674 -6.897 1.00 95.06 180 ALA A CA 1
ATOM 1310 C C . ALA A 1 180 ? -2.088 7.405 -7.248 1.00 95.06 180 ALA A C 1
ATOM 1312 O O . ALA A 1 180 ? -1.602 7.887 -8.278 1.00 95.06 180 ALA A O 1
ATOM 1313 N N . ARG A 1 181 ? -1.385 6.595 -6.440 1.00 90.50 181 ARG A N 1
ATOM 1314 C CA . ARG A 1 181 ? -0.016 6.135 -6.734 1.00 90.50 181 ARG A CA 1
ATOM 1315 C C . ARG A 1 181 ? 0.008 5.156 -7.908 1.00 90.50 181 ARG A C 1
ATOM 1317 O O . ARG A 1 181 ? 0.773 5.371 -8.844 1.00 90.50 181 ARG A O 1
ATOM 1324 N N . ALA A 1 182 ? -0.878 4.158 -7.929 1.00 96.12 182 ALA A N 1
ATOM 1325 C CA . ALA A 1 182 ? -1.018 3.248 -9.071 1.00 96.12 182 ALA A CA 1
ATOM 1326 C C . ALA A 1 182 ? -1.316 4.017 -10.376 1.00 96.12 182 ALA A C 1
ATOM 1328 O O . ALA A 1 182 ? -0.715 3.759 -11.417 1.00 96.12 182 ALA A O 1
ATOM 1329 N N . ALA A 1 183 ? -2.164 5.048 -10.317 1.00 96.31 183 ALA A N 1
ATOM 1330 C CA . ALA A 1 183 ? -2.443 5.921 -11.454 1.00 96.31 183 ALA A CA 1
ATOM 1331 C C . ALA A 1 183 ? -1.210 6.712 -11.929 1.00 96.31 183 ALA A C 1
ATOM 1333 O O . ALA A 1 183 ? -1.121 7.041 -13.113 1.00 96.31 183 ALA A O 1
ATOM 1334 N N . ALA A 1 184 ? -0.260 7.031 -11.043 1.00 94.38 184 ALA A N 1
ATOM 1335 C CA . ALA A 1 184 ? 1.008 7.647 -11.429 1.00 94.38 184 ALA A CA 1
ATOM 1336 C C . ALA A 1 184 ? 1.898 6.673 -12.209 1.00 94.38 184 ALA A C 1
ATOM 1338 O O . ALA A 1 184 ? 2.350 7.027 -13.299 1.00 94.38 184 ALA A O 1
ATOM 1339 N N . TYR A 1 185 ? 2.049 5.434 -11.733 1.00 95.12 185 TYR A N 1
ATOM 1340 C CA . TYR A 1 185 ? 2.755 4.387 -12.480 1.00 95.12 185 TYR A CA 1
ATOM 1341 C C . TYR A 1 185 ? 2.099 4.109 -13.836 1.00 95.12 185 TYR A C 1
ATOM 1343 O O . TYR A 1 185 ? 2.795 4.001 -14.842 1.00 95.12 185 TYR A O 1
ATOM 1351 N N . LYS A 1 186 ? 0.760 4.120 -13.912 1.00 97.81 186 LYS A N 1
ATOM 1352 C CA . LYS A 1 186 ? 0.033 3.991 -15.186 1.00 97.81 186 LYS A CA 1
ATOM 1353 C C . LYS A 1 186 ? 0.407 5.083 -16.192 1.00 97.81 186 LYS A C 1
ATOM 1355 O O . LYS A 1 186 ? 0.496 4.813 -17.388 1.00 97.81 186 LYS A O 1
ATOM 1360 N N . ARG A 1 187 ? 0.601 6.328 -15.737 1.00 97.81 187 ARG A N 1
ATOM 1361 C CA . ARG A 1 187 ? 1.045 7.429 -16.611 1.00 97.81 187 ARG A CA 1
ATOM 1362 C C . ARG A 1 187 ? 2.468 7.198 -17.109 1.00 97.81 187 ARG A C 1
ATOM 1364 O O . ARG A 1 187 ? 2.682 7.310 -18.310 1.00 97.81 187 ARG A O 1
ATOM 1371 N N . MET A 1 188 ? 3.383 6.793 -16.228 1.00 95.06 188 MET A N 1
ATOM 1372 C CA . MET A 1 188 ? 4.755 6.452 -16.619 1.00 95.06 188 MET A CA 1
ATOM 1373 C C . MET A 1 188 ? 4.767 5.334 -17.665 1.00 95.06 188 MET A C 1
ATOM 1375 O O . MET A 1 188 ? 5.360 5.502 -18.726 1.00 95.06 188 MET A O 1
ATOM 1379 N N . ALA A 1 189 ? 4.029 4.244 -17.433 1.00 98.00 189 ALA A N 1
ATOM 1380 C CA . ALA A 1 189 ? 3.928 3.141 -18.386 1.00 98.00 189 ALA A CA 1
ATOM 1381 C C . ALA A 1 189 ? 3.419 3.591 -19.764 1.00 98.00 189 ALA A C 1
ATOM 1383 O O . ALA A 1 189 ? 3.943 3.166 -20.789 1.00 98.00 189 ALA A O 1
ATOM 1384 N N . ARG A 1 190 ? 2.447 4.512 -19.815 1.00 98.38 190 ARG A N 1
ATOM 1385 C CA . ARG A 1 190 ? 1.966 5.102 -21.079 1.00 98.38 190 ARG A CA 1
ATOM 1386 C C . ARG A 1 190 ? 3.019 5.961 -21.778 1.00 98.38 190 ARG A C 1
ATOM 1388 O O . ARG A 1 190 ? 3.090 5.950 -23.004 1.00 98.38 190 ARG A O 1
ATOM 1395 N N . GLU A 1 191 ? 3.817 6.712 -21.028 1.00 97.38 191 GLU A N 1
ATOM 1396 C CA . GLU A 1 191 ? 4.906 7.515 -21.589 1.00 97.38 191 GLU A CA 1
ATOM 1397 C C . GLU A 1 191 ? 6.022 6.632 -22.156 1.00 97.38 191 GLU A C 1
ATOM 1399 O O . GLU A 1 191 ? 6.494 6.889 -23.261 1.00 97.38 191 GLU A O 1
ATOM 1404 N N . HIS A 1 192 ? 6.403 5.569 -21.444 1.00 97.88 192 HIS A N 1
ATOM 1405 C CA . HIS A 1 192 ? 7.381 4.590 -21.923 1.00 97.88 192 HIS A CA 1
ATOM 1406 C C . HIS A 1 192 ? 6.868 3.814 -23.140 1.00 97.88 192 HIS A C 1
ATOM 1408 O O . HIS A 1 192 ? 7.590 3.689 -24.126 1.00 97.88 192 HIS A O 1
ATOM 1414 N N . ARG A 1 193 ? 5.592 3.397 -23.134 1.00 98.31 193 ARG A N 1
ATOM 1415 C CA . ARG A 1 193 ? 4.920 2.805 -24.304 1.00 98.31 193 ARG A CA 1
ATOM 1416 C C . ARG A 1 193 ? 5.078 3.683 -25.541 1.00 98.31 193 ARG A C 1
ATOM 1418 O O . ARG A 1 193 ? 5.438 3.200 -26.613 1.00 98.31 193 ARG A O 1
ATOM 1425 N N . LYS A 1 194 ? 4.792 4.980 -25.388 1.00 98.44 194 LYS A N 1
ATOM 1426 C CA . LYS A 1 194 ? 4.886 5.953 -26.476 1.00 98.44 194 LYS A CA 1
ATOM 1427 C C . LYS A 1 194 ? 6.322 6.055 -26.994 1.00 98.44 194 LYS A C 1
ATOM 1429 O O . LYS A 1 194 ? 6.516 5.938 -28.199 1.00 98.44 194 LYS A O 1
ATOM 1434 N N . ARG A 1 195 ? 7.308 6.211 -26.105 1.00 97.94 195 ARG A N 1
ATOM 1435 C CA . ARG A 1 195 ? 8.722 6.314 -26.500 1.00 97.94 195 ARG A CA 1
ATOM 1436 C C . ARG A 1 195 ? 9.229 5.072 -27.216 1.00 97.94 195 ARG A C 1
ATOM 1438 O O . ARG A 1 195 ? 9.853 5.208 -28.260 1.00 97.94 195 ARG A O 1
ATOM 1445 N N . HIS A 1 196 ? 8.899 3.882 -26.718 1.00 98.19 196 HIS A N 1
ATOM 1446 C CA . HIS A 1 196 ? 9.242 2.635 -27.394 1.00 98.19 196 HIS A CA 1
ATOM 1447 C C . HIS A 1 196 ? 8.638 2.581 -28.809 1.00 98.19 196 HIS A C 1
ATOM 1449 O O . HIS A 1 196 ? 9.357 2.351 -29.779 1.00 98.19 196 HIS A O 1
ATOM 1455 N N . SER A 1 197 ? 7.341 2.874 -28.958 1.00 97.81 197 SER A N 1
ATOM 1456 C CA . SER A 1 197 ? 6.689 2.868 -30.275 1.00 97.81 197 SER A CA 1
ATOM 1457 C C . SER A 1 197 ? 7.260 3.921 -31.235 1.00 97.81 197 SER A C 1
ATOM 1459 O O . SER A 1 197 ? 7.363 3.669 -32.438 1.00 97.81 197 SER A O 1
ATOM 1461 N N . GLU A 1 198 ? 7.610 5.109 -30.736 1.00 97.31 198 GLU A N 1
ATOM 1462 C CA . GLU A 1 198 ? 8.269 6.158 -31.524 1.00 97.31 198 GLU A CA 1
ATOM 1463 C C . GLU A 1 198 ? 9.680 5.724 -31.946 1.00 97.31 198 GLU A C 1
ATOM 1465 O O . GLU A 1 198 ? 10.035 5.896 -33.112 1.00 97.31 198 GLU A O 1
ATOM 1470 N N . CYS A 1 199 ? 10.434 5.079 -31.049 1.00 97.38 199 CYS A N 1
ATOM 1471 C CA . CYS A 1 199 ? 11.755 4.520 -31.335 1.00 97.38 199 CYS A CA 1
ATOM 1472 C C . CYS A 1 199 ? 11.690 3.478 -32.455 1.00 97.38 199 CYS A C 1
ATOM 1474 O O . CYS A 1 199 ? 12.375 3.623 -33.463 1.00 97.38 199 CYS A O 1
ATOM 1476 N N . ARG A 1 200 ? 10.793 2.488 -32.359 1.00 96.88 200 ARG A N 1
ATOM 1477 C CA . ARG A 1 200 ? 10.637 1.450 -33.396 1.00 96.88 200 ARG A CA 1
ATOM 1478 C C . ARG A 1 200 ? 10.204 2.015 -34.747 1.00 96.88 200 ARG A C 1
ATOM 1480 O O . ARG A 1 200 ? 10.649 1.565 -35.802 1.00 96.88 200 ARG A O 1
ATOM 1487 N N . THR A 1 201 ? 9.372 3.055 -34.731 1.00 95.44 201 THR A N 1
ATOM 1488 C CA . THR A 1 201 ? 9.007 3.785 -35.954 1.00 95.44 201 THR A CA 1
ATOM 1489 C C . THR A 1 201 ? 10.220 4.502 -36.557 1.00 95.44 201 THR A C 1
ATOM 1491 O O . THR A 1 201 ? 10.391 4.516 -37.778 1.00 95.44 201 THR A O 1
ATOM 1494 N N . ALA A 1 202 ? 11.078 5.097 -35.724 1.00 91.88 202 ALA A N 1
ATOM 1495 C CA . ALA A 1 202 ? 12.311 5.739 -36.165 1.00 91.88 202 ALA A CA 1
ATOM 1496 C C . ALA A 1 202 ? 13.335 4.722 -36.696 1.00 91.88 202 ALA A C 1
ATOM 1498 O O . ALA A 1 202 ? 13.899 4.974 -37.761 1.00 91.88 202 ALA A O 1
ATOM 1499 N N . GLU A 1 203 ? 13.500 3.574 -36.029 1.00 91.62 203 GLU A N 1
ATOM 1500 C CA . GLU A 1 203 ? 14.341 2.439 -36.443 1.00 91.62 203 GLU A CA 1
ATOM 1501 C C . GLU A 1 203 ? 13.982 1.977 -37.857 1.00 91.62 203 GLU A C 1
ATOM 1503 O O . GLU A 1 203 ? 14.847 1.881 -38.737 1.00 91.62 203 GLU A O 1
ATOM 1508 N N . TRP A 1 204 ? 12.684 1.772 -38.105 1.00 90.94 204 TRP A N 1
ATOM 1509 C CA . TRP A 1 204 ? 12.176 1.411 -39.422 1.00 90.94 204 TRP A CA 1
ATOM 1510 C C . TRP A 1 204 ? 12.528 2.463 -40.484 1.00 90.94 204 TRP A C 1
ATOM 1512 O O . TRP A 1 204 ? 13.051 2.125 -41.551 1.00 90.94 204 TRP A O 1
ATOM 1522 N N . ASN A 1 205 ? 12.280 3.744 -40.196 1.00 88.69 205 ASN A N 1
ATOM 1523 C CA . ASN A 1 205 ? 12.529 4.828 -41.147 1.00 88.69 205 ASN A CA 1
ATOM 1524 C C . ASN A 1 205 ? 14.028 5.037 -41.431 1.00 88.69 205 ASN A C 1
ATOM 1526 O O . ASN A 1 205 ? 14.410 5.145 -42.598 1.00 88.69 205 ASN A O 1
ATOM 1530 N N . HIS A 1 206 ? 14.882 5.039 -40.402 1.00 84.25 206 HIS A N 1
ATOM 1531 C CA . HIS A 1 206 ? 16.329 5.253 -40.539 1.00 84.25 206 HIS A CA 1
ATOM 1532 C C . HIS A 1 206 ? 16.997 4.114 -41.306 1.00 84.25 206 HIS A C 1
ATOM 1534 O O . HIS A 1 206 ? 17.748 4.359 -42.256 1.00 84.25 206 HIS A O 1
ATOM 1540 N N . THR A 1 207 ? 16.653 2.866 -40.966 1.00 82.00 207 THR A N 1
ATOM 1541 C CA . THR A 1 207 ? 17.145 1.687 -41.688 1.00 82.00 207 THR A CA 1
ATOM 1542 C C . THR A 1 207 ? 16.753 1.764 -43.162 1.00 82.00 207 THR A C 1
ATOM 1544 O O . THR A 1 207 ? 17.578 1.518 -44.043 1.00 82.00 207 THR A O 1
ATOM 1547 N N . ARG A 1 208 ? 15.516 2.181 -43.467 1.00 86.12 208 ARG A N 1
ATOM 1548 C CA . ARG A 1 208 ? 15.055 2.327 -44.853 1.00 86.12 208 ARG A CA 1
ATOM 1549 C C . ARG A 1 208 ? 15.870 3.363 -45.628 1.00 86.12 208 ARG A C 1
ATOM 1551 O O . ARG A 1 208 ? 16.240 3.096 -46.767 1.00 86.12 208 ARG A O 1
ATOM 1558 N N . GLU A 1 209 ? 16.162 4.522 -45.044 1.00 88.44 209 GLU A N 1
ATOM 1559 C CA . GLU A 1 209 ? 16.885 5.603 -45.728 1.00 88.44 209 GLU A CA 1
ATOM 1560 C C . GLU A 1 209 ? 18.362 5.283 -45.982 1.00 88.44 209 GLU A C 1
ATOM 1562 O O . GLU A 1 209 ? 18.849 5.449 -47.105 1.00 88.44 209 GLU A O 1
ATOM 1567 N N . LEU A 1 210 ? 19.087 4.812 -44.964 1.00 88.19 210 LEU A N 1
ATOM 1568 C CA . LEU A 1 210 ? 20.514 4.502 -45.095 1.00 88.19 210 LEU A CA 1
ATOM 1569 C C . LEU A 1 210 ? 20.745 3.303 -46.009 1.00 88.19 210 LEU A C 1
ATOM 1571 O O . LEU A 1 210 ? 21.623 3.338 -46.876 1.00 88.19 210 LEU A O 1
ATOM 1575 N N . CYS A 1 211 ? 19.915 2.270 -45.884 1.00 88.38 211 CYS A N 1
ATOM 1576 C CA . CYS A 1 211 ? 20.031 1.103 -46.741 1.00 88.38 211 CYS A CA 1
ATOM 1577 C C . CYS A 1 211 ? 19.563 1.391 -48.172 1.00 88.38 211 CYS A C 1
ATOM 1579 O O . CYS A 1 211 ? 20.164 0.859 -49.101 1.00 88.38 211 CYS A O 1
ATOM 1581 N N . ALA A 1 212 ? 18.595 2.293 -48.390 1.00 90.69 212 ALA A N 1
ATOM 1582 C CA . ALA A 1 212 ? 18.269 2.774 -49.734 1.00 90.69 212 ALA A CA 1
ATOM 1583 C C . ALA A 1 212 ? 19.450 3.513 -50.383 1.00 90.69 212 ALA A C 1
ATOM 1585 O O . ALA A 1 212 ? 19.728 3.287 -51.560 1.00 90.69 212 ALA A O 1
ATOM 1586 N N . LYS A 1 213 ? 20.185 4.347 -49.630 1.00 91.50 213 LYS A N 1
ATOM 1587 C CA . LYS A 1 213 ? 21.407 5.003 -50.132 1.00 91.50 213 LYS A CA 1
ATOM 1588 C C . LYS A 1 213 ? 22.475 3.982 -50.511 1.00 91.50 213 LYS A C 1
ATOM 1590 O O . LYS A 1 213 ? 23.010 4.059 -51.611 1.00 91.50 213 LYS A O 1
ATOM 1595 N N . TYR A 1 214 ? 22.746 3.000 -49.651 1.00 93.12 214 TYR A N 1
ATOM 1596 C CA . TYR A 1 214 ? 23.653 1.898 -49.984 1.00 93.12 214 TYR A CA 1
ATOM 1597 C C . TYR A 1 214 ? 23.210 1.151 -51.255 1.00 93.12 214 TYR A C 1
ATOM 1599 O O . TYR A 1 214 ? 24.025 0.877 -52.139 1.00 93.12 214 TYR A O 1
ATOM 1607 N N . ASP A 1 215 ? 21.910 0.879 -51.382 1.00 92.94 215 ASP A N 1
ATOM 1608 C CA . ASP A 1 215 ? 21.331 0.215 -52.546 1.00 92.94 215 ASP A CA 1
ATOM 1609 C C . ASP A 1 215 ? 21.480 1.028 -53.836 1.00 92.94 215 ASP A C 1
ATOM 1611 O O . ASP A 1 215 ? 21.757 0.441 -54.881 1.00 92.94 215 ASP A O 1
ATOM 1615 N N . ILE A 1 216 ? 21.321 2.352 -53.776 1.00 93.88 216 ILE A N 1
ATOM 1616 C CA . ILE A 1 216 ? 21.588 3.254 -54.902 1.00 93.88 216 ILE A CA 1
ATOM 1617 C C . ILE A 1 216 ? 23.072 3.173 -55.260 1.00 93.88 216 ILE A C 1
ATOM 1619 O O . ILE A 1 216 ? 23.400 2.775 -56.375 1.00 93.88 216 ILE A O 1
ATOM 1623 N N . MET A 1 217 ? 23.968 3.410 -54.299 1.00 92.62 217 MET A N 1
ATOM 1624 C CA . MET A 1 217 ? 25.415 3.430 -54.535 1.00 92.62 217 MET A CA 1
ATOM 1625 C C . MET A 1 217 ? 25.914 2.141 -55.193 1.00 92.62 217 MET A C 1
ATOM 1627 O O . MET A 1 217 ? 26.618 2.196 -56.197 1.00 92.62 217 MET A O 1
ATOM 1631 N N . ARG A 1 218 ? 25.503 0.965 -54.704 1.00 94.06 218 ARG A N 1
ATOM 1632 C CA . ARG A 1 218 ? 25.942 -0.317 -55.286 1.00 94.06 218 ARG A CA 1
ATOM 1633 C C . ARG A 1 218 ? 25.314 -0.632 -56.651 1.00 94.06 218 ARG A C 1
ATOM 1635 O O . ARG A 1 218 ? 25.848 -1.465 -57.379 1.00 94.06 218 ARG A O 1
ATOM 1642 N N . LYS A 1 219 ? 24.158 -0.042 -56.989 1.00 93.44 219 LYS A N 1
ATOM 1643 C CA . LYS A 1 219 ? 23.421 -0.317 -58.242 1.00 93.44 219 LYS A CA 1
ATOM 1644 C C . LYS A 1 219 ? 23.668 0.724 -59.330 1.00 93.44 219 LYS A C 1
ATOM 1646 O O . LYS A 1 219 ? 23.476 0.395 -60.501 1.00 93.44 219 LYS A O 1
ATOM 1651 N N . THR A 1 220 ? 24.069 1.941 -58.970 1.00 92.00 220 THR A N 1
ATOM 1652 C CA . THR A 1 220 ? 24.290 3.051 -59.903 1.00 92.00 220 THR A CA 1
ATOM 1653 C C . THR A 1 220 ? 25.727 3.551 -59.826 1.00 92.00 220 THR A C 1
ATOM 1655 O O . THR A 1 220 ? 26.510 3.260 -60.728 1.00 92.00 220 THR A O 1
ATOM 1658 N N . ASP A 1 221 ? 26.091 4.232 -58.742 1.00 86.94 221 ASP A N 1
ATOM 1659 C CA . ASP A 1 221 ? 27.245 5.142 -58.709 1.00 86.94 221 ASP A CA 1
ATOM 1660 C C . ASP A 1 221 ? 28.579 4.393 -58.598 1.00 86.94 221 ASP A C 1
ATOM 1662 O O . ASP A 1 221 ? 29.573 4.774 -59.207 1.00 86.94 221 ASP A O 1
ATOM 1666 N N . LEU A 1 222 ? 28.580 3.278 -57.866 1.00 91.31 222 LEU A N 1
ATOM 1667 C CA . LEU A 1 222 ? 29.716 2.377 -57.661 1.00 91.31 222 LEU A CA 1
ATOM 1668 C C . LEU A 1 222 ? 29.463 0.997 -58.282 1.00 91.31 222 LEU A C 1
ATOM 1670 O O . LEU A 1 222 ? 30.134 0.028 -57.931 1.00 91.31 222 LEU A O 1
ATOM 1674 N N . LYS A 1 223 ? 28.502 0.896 -59.212 1.00 92.06 223 LYS A N 1
ATOM 1675 C CA . LYS A 1 223 ? 28.093 -0.365 -59.855 1.00 92.06 223 LYS A CA 1
ATOM 1676 C C . LYS A 1 223 ? 29.261 -1.105 -60.506 1.00 92.06 223 LYS A C 1
ATOM 1678 O O . LYS A 1 223 ? 29.296 -2.335 -60.499 1.00 92.06 223 LYS A O 1
ATOM 1683 N N . THR A 1 224 ? 30.171 -0.357 -61.118 1.00 91.94 224 THR A N 1
ATOM 1684 C CA . THR A 1 224 ? 31.279 -0.915 -61.887 1.00 91.94 224 THR A CA 1
ATOM 1685 C C . THR A 1 224 ? 32.562 -0.772 -61.072 1.00 91.94 224 THR A C 1
ATOM 1687 O O . THR A 1 224 ? 32.977 0.363 -60.829 1.00 91.94 224 THR A O 1
ATOM 1690 N N . PRO A 1 225 ? 33.193 -1.876 -60.637 1.00 92.75 225 PRO A N 1
ATOM 1691 C CA . PRO A 1 225 ? 34.508 -1.808 -60.011 1.00 92.75 225 PRO A CA 1
ATOM 1692 C C . PRO A 1 225 ? 35.563 -1.324 -61.024 1.00 92.75 225 PRO A C 1
ATOM 1694 O O . PRO A 1 225 ? 35.344 -1.457 -62.234 1.00 92.75 225 PRO A O 1
ATOM 1697 N N . PRO A 1 226 ? 36.709 -0.785 -60.566 1.00 94.75 226 PRO A N 1
ATOM 1698 C CA . PRO A 1 226 ? 37.800 -0.388 -61.454 1.00 94.75 226 PRO A CA 1
ATOM 1699 C C . PRO A 1 226 ? 38.180 -1.521 -62.412 1.00 94.75 226 PRO A C 1
ATOM 1701 O O . PRO A 1 226 ? 38.413 -2.652 -61.984 1.00 94.75 226 PRO A O 1
ATOM 1704 N N . SER A 1 227 ? 38.257 -1.232 -63.715 1.00 93.81 227 SER A N 1
ATOM 1705 C CA . SER A 1 227 ? 38.546 -2.249 -64.742 1.00 93.81 227 SER A CA 1
ATOM 1706 C C . SER A 1 227 ? 39.912 -2.906 -64.547 1.00 93.81 227 SER A C 1
ATOM 1708 O O . SER A 1 227 ? 40.099 -4.076 -64.877 1.00 93.81 227 SER A O 1
ATOM 1710 N N . CYS A 1 228 ? 40.852 -2.174 -63.946 1.00 95.56 228 CYS A N 1
ATOM 1711 C CA . CYS A 1 228 ? 42.166 -2.687 -63.597 1.00 95.56 228 CYS A CA 1
ATOM 1712 C C . CYS A 1 228 ? 42.093 -3.862 -62.603 1.00 95.56 228 CYS A C 1
ATOM 1714 O O . CYS A 1 228 ? 43.011 -4.672 -62.575 1.00 95.56 228 CYS A O 1
ATOM 1716 N N . MET A 1 229 ? 41.026 -4.000 -61.801 1.00 95.31 229 MET A N 1
ATOM 1717 C CA . MET A 1 229 ? 40.935 -5.014 -60.742 1.00 95.31 229 MET A CA 1
ATOM 1718 C C . MET A 1 229 ? 41.041 -6.435 -61.316 1.00 95.31 229 MET A C 1
ATOM 1720 O O . MET A 1 229 ? 41.763 -7.267 -60.775 1.00 95.31 229 MET A O 1
ATOM 1724 N N . SER A 1 230 ? 40.397 -6.704 -62.456 1.00 93.06 230 SER A N 1
ATOM 1725 C CA . SER A 1 230 ? 40.490 -8.002 -63.142 1.00 93.06 230 SER A CA 1
ATOM 1726 C C . SER A 1 230 ? 41.801 -8.215 -63.904 1.00 93.06 230 SER A C 1
ATOM 1728 O O . SER A 1 230 ? 42.134 -9.350 -64.237 1.00 93.06 230 SER A O 1
ATOM 1730 N N . GLU A 1 231 ? 42.541 -7.146 -64.203 1.00 93.69 231 GLU A N 1
ATOM 1731 C CA . GLU A 1 231 ? 43.718 -7.192 -65.079 1.00 93.69 231 GLU A CA 1
ATOM 1732 C C . GLU A 1 231 ? 45.046 -7.106 -64.313 1.00 93.69 231 GLU A C 1
ATOM 1734 O O . GLU A 1 231 ? 46.035 -7.729 -64.701 1.00 93.69 231 GLU A O 1
ATOM 1739 N N . HIS A 1 232 ? 45.091 -6.315 -63.242 1.00 96.00 232 HIS A N 1
ATOM 1740 C CA . HIS A 1 232 ? 46.309 -5.866 -62.560 1.00 96.00 232 HIS A CA 1
ATOM 1741 C C . HIS A 1 232 ? 46.353 -6.255 -61.076 1.00 96.00 232 HIS A C 1
ATOM 1743 O O . HIS A 1 232 ? 47.417 -6.161 -60.476 1.00 96.00 232 HIS A O 1
ATOM 1749 N N . LEU A 1 233 ? 45.261 -6.773 -60.499 1.00 94.94 233 LEU A N 1
ATOM 1750 C CA . LEU A 1 233 ? 45.258 -7.438 -59.184 1.00 94.94 233 LEU A CA 1
ATOM 1751 C C . LEU A 1 233 ? 45.184 -8.967 -59.329 1.00 94.94 233 LEU A C 1
ATOM 1753 O O . LEU A 1 233 ? 44.462 -9.657 -58.614 1.00 94.94 233 LEU A O 1
ATOM 1757 N N . THR A 1 234 ? 45.932 -9.504 -60.293 1.00 95.31 234 THR A N 1
ATOM 1758 C CA . THR A 1 234 ? 46.090 -10.950 -60.507 1.00 95.31 234 THR A CA 1
ATOM 1759 C C . THR A 1 234 ? 47.358 -11.454 -59.825 1.00 95.31 234 THR A C 1
ATOM 1761 O O . THR A 1 234 ? 48.285 -10.678 -59.600 1.00 95.31 234 THR A O 1
ATOM 1764 N N . GLU A 1 235 ? 47.447 -12.760 -59.553 1.00 94.94 235 GLU A N 1
ATOM 1765 C CA . GLU A 1 235 ? 48.640 -13.381 -58.948 1.00 94.94 235 GLU A CA 1
ATOM 1766 C C . GLU A 1 235 ? 49.932 -12.965 -59.668 1.00 94.94 235 GLU A C 1
ATOM 1768 O O . GLU A 1 235 ? 50.882 -12.523 -59.029 1.00 94.94 235 GLU A O 1
ATOM 1773 N N . ARG A 1 236 ? 49.915 -12.972 -61.010 1.00 95.56 236 ARG A N 1
ATOM 1774 C CA . ARG A 1 236 ? 51.042 -12.546 -61.851 1.00 95.56 236 ARG A CA 1
ATOM 1775 C C . ARG A 1 236 ? 51.518 -11.125 -61.550 1.00 95.56 236 ARG A C 1
ATOM 1777 O O . ARG A 1 236 ? 52.719 -10.890 -61.576 1.00 95.56 236 ARG A O 1
ATOM 1784 N N . PHE A 1 237 ? 50.600 -10.178 -61.377 1.00 96.38 237 PHE A N 1
ATOM 1785 C CA . PHE A 1 237 ? 50.931 -8.771 -61.139 1.00 96.38 237 PHE A CA 1
ATOM 1786 C C . PHE A 1 237 ? 51.300 -8.514 -59.677 1.00 96.38 237 PHE A C 1
ATOM 1788 O O . PHE A 1 237 ? 52.170 -7.695 -59.405 1.00 96.38 237 PHE A O 1
ATOM 1795 N N . ILE A 1 238 ? 50.677 -9.237 -58.746 1.00 96.19 238 ILE A N 1
ATOM 1796 C CA . ILE A 1 238 ? 50.961 -9.135 -57.312 1.00 96.19 238 ILE A CA 1
ATOM 1797 C C . ILE A 1 238 ? 52.366 -9.668 -56.996 1.00 96.19 238 ILE A C 1
ATOM 1799 O O . ILE A 1 238 ? 53.066 -9.087 -56.172 1.00 96.19 238 ILE A O 1
ATOM 1803 N N . SER A 1 239 ? 52.800 -10.744 -57.660 1.00 95.38 239 SER A N 1
ATOM 1804 C CA . SER A 1 239 ? 54.092 -11.393 -57.407 1.00 95.38 239 SER A CA 1
ATOM 1805 C C . SER A 1 239 ? 55.216 -10.962 -58.361 1.00 95.38 239 SER A C 1
ATOM 1807 O O . SER A 1 239 ? 56.216 -11.670 -58.473 1.00 95.38 239 SER A O 1
ATOM 1809 N N . THR A 1 240 ? 55.041 -9.887 -59.136 1.00 94.81 240 THR A N 1
ATOM 1810 C CA . THR A 1 240 ? 56.005 -9.493 -60.176 1.00 94.81 240 THR A CA 1
ATOM 1811 C C . THR A 1 240 ? 57.166 -8.660 -59.627 1.00 94.81 240 THR A C 1
ATOM 1813 O O . THR A 1 240 ? 56.960 -7.748 -58.829 1.00 94.81 240 THR A O 1
ATOM 1816 N N . ASP A 1 241 ? 58.376 -8.911 -60.131 1.00 95.75 241 ASP A N 1
ATOM 1817 C CA . ASP A 1 241 ? 59.543 -8.034 -59.942 1.00 95.75 241 ASP A CA 1
ATOM 1818 C C . ASP A 1 241 ? 59.730 -7.044 -61.110 1.00 95.75 241 ASP A C 1
ATOM 1820 O O . ASP A 1 241 ? 60.612 -6.184 -61.071 1.00 95.75 241 ASP A O 1
ATOM 1824 N N . ASP A 1 242 ? 58.913 -7.150 -62.168 1.00 97.44 242 ASP A N 1
ATOM 1825 C CA . ASP A 1 242 ? 58.965 -6.223 -63.297 1.00 97.44 242 ASP A CA 1
ATOM 1826 C C . ASP A 1 242 ? 58.428 -4.844 -62.865 1.00 97.44 242 ASP A C 1
ATOM 1828 O O . ASP A 1 242 ? 57.267 -4.735 -62.453 1.00 97.44 242 ASP A O 1
ATOM 1832 N N . PRO A 1 243 ? 59.228 -3.767 -62.968 1.00 96.00 243 PRO A N 1
ATOM 1833 C CA . PRO A 1 243 ? 58.862 -2.465 -62.414 1.00 96.00 243 PRO A CA 1
ATOM 1834 C C . PRO A 1 243 ? 57.635 -1.842 -63.093 1.00 96.00 243 PRO A C 1
ATOM 1836 O O . PRO A 1 243 ? 56.919 -1.064 -62.465 1.00 96.00 243 PRO A O 1
ATOM 1839 N N . VAL A 1 244 ? 57.355 -2.186 -64.356 1.00 96.12 244 VAL A N 1
ATOM 1840 C CA . VAL A 1 244 ? 56.201 -1.655 -65.093 1.00 96.12 244 VAL A CA 1
ATOM 1841 C C . VAL A 1 244 ? 54.924 -2.384 -64.688 1.00 96.12 244 VAL A C 1
ATOM 1843 O O . VAL A 1 244 ? 53.889 -1.746 -64.492 1.00 96.12 244 VAL A O 1
ATOM 1846 N N . MET A 1 245 ? 54.973 -3.712 -64.547 1.00 95.62 245 MET A N 1
ATOM 1847 C CA . MET A 1 245 ? 53.834 -4.486 -64.041 1.00 95.62 245 MET A CA 1
ATOM 1848 C C . MET A 1 245 ? 53.529 -4.125 -62.586 1.00 95.62 245 MET A C 1
ATOM 1850 O O . MET A 1 245 ? 52.363 -3.922 -62.250 1.00 95.62 245 MET A O 1
ATOM 1854 N N . LYS A 1 246 ? 54.565 -3.952 -61.758 1.00 96.62 246 LYS A N 1
ATOM 1855 C CA . LYS A 1 246 ? 54.423 -3.519 -60.366 1.00 96.62 246 LYS A CA 1
ATOM 1856 C C . LYS A 1 246 ? 53.742 -2.153 -60.254 1.00 96.62 246 LYS A C 1
ATOM 1858 O O . LYS A 1 246 ? 52.758 -2.039 -59.533 1.00 96.62 246 LYS A O 1
ATOM 1863 N N . ALA A 1 247 ? 54.182 -1.154 -61.021 1.00 97.31 247 ALA A N 1
ATOM 1864 C CA . ALA A 1 247 ? 53.565 0.176 -60.998 1.00 97.31 247 ALA A CA 1
ATOM 1865 C C . ALA A 1 247 ? 52.073 0.147 -61.392 1.00 97.31 247 ALA A C 1
ATOM 1867 O O . ALA A 1 247 ? 51.255 0.835 -60.786 1.00 97.31 247 ALA A O 1
ATOM 1868 N N . LYS A 1 248 ? 51.693 -0.683 -62.375 1.00 96.50 248 LYS A N 1
ATOM 1869 C CA . LYS A 1 248 ? 50.283 -0.864 -62.776 1.00 96.50 248 LYS A CA 1
ATOM 1870 C C . LYS A 1 248 ? 49.441 -1.548 -61.698 1.00 96.50 248 LYS A C 1
ATOM 1872 O O . LYS A 1 248 ? 48.275 -1.202 -61.527 1.00 96.50 248 LYS A O 1
ATOM 1877 N N . MET A 1 249 ? 50.020 -2.519 -60.994 1.00 97.31 249 MET A N 1
ATOM 1878 C CA . MET A 1 249 ? 49.382 -3.180 -59.855 1.00 97.31 249 MET A CA 1
ATOM 1879 C C . MET A 1 249 ? 49.153 -2.193 -58.708 1.00 97.31 249 MET A C 1
ATOM 1881 O O . MET A 1 249 ? 48.031 -2.090 -58.222 1.00 97.31 249 MET A O 1
ATOM 1885 N N . GLU A 1 250 ? 50.178 -1.424 -58.326 1.00 97.19 250 GLU A N 1
ATOM 1886 C CA . GLU A 1 250 ? 50.102 -0.448 -57.230 1.00 97.19 250 GLU A CA 1
ATOM 1887 C C . GLU A 1 250 ? 49.084 0.661 -57.529 1.00 97.19 250 GLU A C 1
ATOM 1889 O O . GLU A 1 250 ? 48.234 0.948 -56.687 1.00 97.19 250 GLU A O 1
ATOM 1894 N N . GLN A 1 251 ? 49.068 1.199 -58.754 1.00 97.25 251 GLN A N 1
ATOM 1895 C CA . GLN A 1 251 ? 48.030 2.146 -59.178 1.00 97.25 251 GLN A CA 1
ATOM 1896 C C . GLN A 1 251 ? 46.625 1.530 -59.066 1.00 97.25 251 GLN A C 1
ATOM 1898 O O . GLN A 1 251 ? 45.693 2.161 -58.566 1.00 97.25 251 GLN A O 1
ATOM 1903 N N . CYS A 1 252 ? 46.463 0.278 -59.500 1.00 97.50 252 CYS A N 1
ATOM 1904 C CA . CYS A 1 252 ? 45.173 -0.392 -59.412 1.00 97.50 252 CYS A CA 1
ATOM 1905 C C . CYS A 1 252 ? 44.728 -0.652 -57.966 1.00 97.50 252 CYS A C 1
ATOM 1907 O O . CYS A 1 252 ? 43.532 -0.607 -57.661 1.00 97.50 252 CYS A O 1
ATOM 1909 N N . LEU A 1 253 ? 45.679 -0.920 -57.068 1.00 97.12 253 LEU A N 1
ATOM 1910 C CA . LEU A 1 253 ? 45.419 -1.091 -55.644 1.00 97.12 253 LEU A CA 1
ATOM 1911 C C . LEU A 1 253 ? 44.864 0.203 -55.033 1.00 97.12 253 LEU A C 1
ATOM 1913 O O . LEU A 1 253 ? 43.887 0.150 -54.284 1.00 97.12 253 LEU A O 1
ATOM 1917 N N . GLU A 1 254 ? 45.431 1.357 -55.391 1.00 97.06 254 GLU A N 1
ATOM 1918 C CA . GLU A 1 254 ? 44.941 2.669 -54.952 1.00 97.06 254 GLU A CA 1
ATOM 1919 C C . GLU A 1 254 ? 43.518 2.951 -55.463 1.00 97.06 254 GLU A C 1
ATOM 1921 O O . GLU A 1 254 ? 42.631 3.269 -54.666 1.00 97.06 254 GLU A O 1
ATOM 1926 N N . GLU A 1 255 ? 43.263 2.760 -56.764 1.00 95.44 255 GLU A N 1
ATOM 1927 C CA . GLU A 1 255 ? 41.935 2.951 -57.377 1.00 95.44 255 GLU A CA 1
ATOM 1928 C C . GLU A 1 255 ? 40.874 2.030 -56.751 1.00 95.44 255 GLU A C 1
ATOM 1930 O O . GLU A 1 255 ? 39.758 2.451 -56.426 1.00 95.44 255 GLU A O 1
ATOM 1935 N N . THR A 1 256 ? 41.245 0.769 -56.523 1.00 96.06 256 THR A N 1
ATOM 1936 C CA . THR A 1 256 ? 40.401 -0.236 -55.871 1.00 96.06 256 THR A CA 1
ATOM 1937 C C . THR A 1 256 ? 40.075 0.144 -54.435 1.00 96.06 256 THR A C 1
ATOM 1939 O O . THR A 1 256 ? 38.922 0.024 -54.016 1.00 96.06 256 THR A O 1
ATOM 1942 N N . ASN A 1 257 ? 41.063 0.616 -53.675 1.00 95.31 257 ASN A N 1
ATOM 1943 C CA . ASN A 1 257 ? 40.859 1.015 -52.291 1.00 95.31 257 ASN A CA 1
ATOM 1944 C C . ASN A 1 257 ? 39.878 2.193 -52.188 1.00 95.31 257 ASN A C 1
ATOM 1946 O O . ASN A 1 257 ? 38.967 2.143 -51.367 1.00 95.31 257 ASN A O 1
ATOM 1950 N N . VAL A 1 258 ? 39.997 3.210 -53.048 1.00 95.25 258 VAL A N 1
ATOM 1951 C CA . VAL A 1 258 ? 39.063 4.352 -53.066 1.00 95.25 258 VAL A CA 1
ATOM 1952 C C . VAL A 1 258 ? 37.628 3.893 -53.350 1.00 95.25 258 VAL A C 1
ATOM 1954 O O . VAL A 1 258 ? 36.703 4.269 -52.627 1.00 95.25 258 VAL A O 1
ATOM 1957 N N . TRP A 1 259 ? 37.439 3.039 -54.361 1.00 95.44 259 TRP A N 1
ATOM 1958 C CA . TRP A 1 259 ? 36.123 2.487 -54.697 1.00 95.44 259 TRP A CA 1
ATOM 1959 C C . TRP A 1 259 ? 35.539 1.646 -53.551 1.00 95.44 259 TRP A C 1
ATOM 1961 O O . TRP A 1 259 ? 34.383 1.833 -53.161 1.00 95.44 259 TRP A O 1
ATOM 1971 N N . PHE A 1 260 ? 36.346 0.747 -52.977 1.00 95.25 260 PHE A N 1
ATOM 1972 C CA . PHE A 1 260 ? 35.904 -0.145 -51.909 1.00 95.25 260 PHE A CA 1
ATOM 1973 C C . PHE A 1 260 ? 35.574 0.622 -50.630 1.00 95.25 260 PHE A C 1
ATOM 1975 O O . PHE A 1 260 ? 34.543 0.352 -50.022 1.00 95.25 260 PHE A O 1
ATOM 1982 N N . GLN A 1 261 ? 36.391 1.603 -50.238 1.00 95.12 261 GLN A N 1
ATOM 1983 C CA . GLN A 1 261 ? 36.132 2.425 -49.055 1.00 95.12 261 GLN A CA 1
ATOM 1984 C C . GLN A 1 261 ? 34.811 3.191 -49.170 1.00 95.12 261 GLN A C 1
ATOM 1986 O O . GLN A 1 261 ? 34.043 3.216 -48.210 1.00 95.12 261 GLN A O 1
ATOM 1991 N N . ALA A 1 262 ? 34.505 3.759 -50.341 1.00 94.19 262 ALA A N 1
ATOM 1992 C CA . ALA A 1 262 ? 33.237 4.449 -50.563 1.00 94.19 262 ALA A CA 1
ATOM 1993 C C . ALA A 1 262 ? 32.038 3.492 -50.434 1.00 94.19 262 ALA A C 1
ATOM 1995 O O . ALA A 1 262 ? 31.086 3.775 -49.704 1.00 94.19 262 ALA A O 1
ATOM 1996 N N . LEU A 1 263 ? 32.097 2.326 -51.088 1.00 94.44 263 LEU A N 1
ATOM 1997 C CA . LEU A 1 263 ? 31.022 1.333 -51.025 1.00 94.44 263 LEU A CA 1
ATOM 1998 C C . LEU A 1 263 ? 30.852 0.763 -49.610 1.00 94.44 263 LEU A C 1
ATOM 2000 O O . LEU A 1 263 ? 29.730 0.660 -49.108 1.00 94.44 263 LEU A O 1
ATOM 2004 N N . TYR A 1 264 ? 31.965 0.409 -48.966 1.00 94.62 264 TYR A N 1
ATOM 2005 C CA . TYR A 1 264 ? 31.981 -0.138 -47.617 1.00 94.62 264 TYR A CA 1
ATOM 2006 C C . TYR A 1 264 ? 31.488 0.883 -46.592 1.00 94.62 264 TYR A C 1
ATOM 2008 O O . TYR A 1 264 ? 30.748 0.502 -45.695 1.00 94.62 264 TYR A O 1
ATOM 2016 N N . GLY A 1 265 ? 31.805 2.172 -46.744 1.00 94.06 265 GLY A N 1
ATOM 2017 C CA . GLY A 1 265 ? 31.294 3.229 -45.868 1.00 94.06 265 GLY A CA 1
ATOM 2018 C C . GLY A 1 265 ? 29.763 3.293 -45.848 1.00 94.06 265 GLY A C 1
ATOM 2019 O O . GLY A 1 265 ? 29.161 3.352 -44.779 1.00 94.06 265 GLY A O 1
ATOM 2020 N N . HIS A 1 266 ? 29.111 3.193 -47.011 1.00 92.19 266 HIS A N 1
ATOM 2021 C CA . HIS A 1 266 ? 27.645 3.145 -47.082 1.00 92.19 266 HIS A CA 1
ATOM 2022 C C . HIS A 1 266 ? 27.057 1.838 -46.542 1.00 92.19 266 HIS A C 1
ATOM 2024 O O . HIS A 1 266 ? 26.011 1.859 -45.892 1.00 92.19 266 HIS A O 1
ATOM 2030 N N . TYR A 1 267 ? 27.721 0.708 -46.795 1.00 92.25 267 TYR A N 1
ATOM 2031 C CA . TYR A 1 267 ? 27.332 -0.580 -46.221 1.00 92.25 267 TYR A CA 1
ATOM 2032 C C . TYR A 1 267 ? 27.410 -0.559 -44.688 1.00 92.25 267 TYR A C 1
ATOM 2034 O O . TYR A 1 267 ? 26.440 -0.920 -44.024 1.00 92.25 267 TYR A O 1
ATOM 2042 N N . ALA A 1 268 ? 28.536 -0.098 -44.139 1.00 91.69 268 ALA A N 1
ATOM 2043 C CA . ALA A 1 268 ? 28.760 0.035 -42.707 1.00 91.69 268 ALA A CA 1
ATOM 2044 C C . ALA A 1 268 ? 27.724 0.975 -42.086 1.00 91.69 268 ALA A C 1
ATOM 2046 O O . ALA A 1 268 ? 27.082 0.591 -41.122 1.00 91.69 268 ALA A O 1
ATOM 2047 N N . ALA A 1 269 ? 27.434 2.127 -42.701 1.00 88.38 269 ALA A N 1
ATOM 2048 C CA . ALA A 1 269 ? 26.388 3.030 -42.215 1.00 88.38 269 ALA A CA 1
ATOM 2049 C C . ALA A 1 269 ? 24.989 2.378 -42.177 1.00 88.38 269 ALA A C 1
ATOM 2051 O O . ALA A 1 269 ? 24.272 2.529 -41.195 1.00 88.38 269 ALA A O 1
ATOM 2052 N N . CYS A 1 270 ? 24.598 1.624 -43.212 1.00 88.19 270 CYS A N 1
ATOM 2053 C CA . CYS A 1 270 ? 23.332 0.872 -43.209 1.00 88.19 270 CYS A CA 1
ATOM 2054 C C . CYS A 1 270 ? 23.307 -0.222 -42.123 1.00 88.19 270 CYS A C 1
ATOM 2056 O O . CYS A 1 270 ? 22.261 -0.474 -41.527 1.00 88.19 270 CYS A O 1
ATOM 2058 N N . LYS A 1 271 ? 24.444 -0.878 -41.860 1.00 85.12 271 LYS A N 1
ATOM 2059 C CA . LYS A 1 271 ? 24.550 -1.974 -40.889 1.00 85.12 271 LYS A CA 1
ATOM 2060 C C . LYS A 1 271 ? 24.634 -1.487 -39.436 1.00 85.12 271 LYS A C 1
ATOM 2062 O O . LYS A 1 271 ? 23.906 -1.999 -38.588 1.00 85.12 271 LYS A O 1
ATOM 2067 N N . ASP A 1 272 ? 25.532 -0.553 -39.156 1.00 83.19 272 ASP A N 1
ATOM 2068 C CA . ASP A 1 272 ? 25.898 -0.126 -37.804 1.00 83.19 272 ASP A CA 1
ATOM 2069 C C . ASP A 1 272 ? 24.791 0.728 -37.179 1.00 83.19 272 ASP A C 1
ATOM 2071 O O . ASP A 1 272 ? 24.436 0.509 -36.023 1.00 83.19 272 ASP A O 1
ATOM 2075 N N . GLU A 1 273 ? 24.167 1.621 -37.959 1.00 78.50 273 GLU A N 1
ATOM 2076 C CA . GLU A 1 273 ? 23.049 2.433 -37.467 1.00 78.50 273 GLU A CA 1
ATOM 2077 C C . GLU A 1 273 ? 21.865 1.554 -37.067 1.00 78.50 273 GLU A C 1
ATOM 2079 O O . GLU A 1 273 ? 21.308 1.717 -35.985 1.00 78.50 273 GLU A O 1
ATOM 2084 N N . ARG A 1 274 ? 21.540 0.549 -37.895 1.00 79.00 274 ARG A N 1
ATOM 2085 C CA . ARG A 1 274 ? 20.493 -0.423 -37.573 1.00 79.00 274 ARG A CA 1
ATOM 2086 C C . ARG A 1 274 ? 20.775 -1.094 -36.230 1.00 79.00 274 ARG A C 1
ATOM 2088 O O . ARG A 1 274 ? 19.893 -1.134 -35.387 1.00 79.00 274 ARG A O 1
ATOM 2095 N N . SER A 1 275 ? 22.000 -1.578 -36.013 1.00 79.50 275 SER A N 1
ATOM 2096 C CA . SER A 1 275 ? 22.368 -2.249 -34.760 1.00 79.50 275 SER A CA 1
ATOM 2097 C C . SER A 1 275 ? 22.250 -1.334 -33.536 1.00 79.50 275 SER A C 1
ATOM 2099 O O . SER A 1 275 ? 21.810 -1.792 -32.482 1.00 79.50 275 SER A O 1
ATOM 2101 N N . ASN A 1 276 ? 22.649 -0.066 -33.662 1.00 83.25 276 ASN A N 1
ATOM 2102 C CA . ASN A 1 276 ? 22.591 0.892 -32.560 1.00 83.25 276 ASN A CA 1
ATOM 2103 C C . ASN A 1 276 ? 21.142 1.253 -32.219 1.00 83.25 276 ASN A C 1
ATOM 2105 O O . ASN A 1 276 ? 20.745 1.132 -31.060 1.00 83.25 276 ASN A O 1
ATOM 2109 N N . THR A 1 277 ? 20.329 1.609 -33.220 1.00 88.31 277 THR A N 1
ATOM 2110 C CA . THR A 1 277 ? 18.923 1.966 -32.992 1.00 88.31 277 THR A CA 1
ATOM 2111 C C . THR A 1 277 ? 18.115 0.780 -32.463 1.00 88.31 277 THR A C 1
ATOM 2113 O O . THR A 1 277 ? 17.315 0.968 -31.550 1.00 88.31 277 THR A O 1
ATOM 2116 N N . THR A 1 278 ? 18.357 -0.449 -32.945 1.00 92.81 278 THR A N 1
ATOM 2117 C CA . THR A 1 278 ? 17.717 -1.651 -32.379 1.00 92.81 278 THR A CA 1
ATOM 2118 C C . THR A 1 278 ? 18.014 -1.769 -30.880 1.00 92.81 278 THR A C 1
ATOM 2120 O O . THR A 1 278 ? 17.085 -1.913 -30.092 1.00 92.81 278 THR A O 1
ATOM 2123 N N . SER A 1 279 ? 19.279 -1.633 -30.460 1.00 93.06 279 SER A N 1
ATOM 2124 C CA . SER A 1 279 ? 19.652 -1.745 -29.041 1.00 93.06 279 SER A CA 1
ATOM 2125 C C . SER A 1 279 ? 19.025 -0.655 -28.165 1.00 93.06 279 SER A C 1
ATOM 2127 O O . SER A 1 279 ? 18.704 -0.917 -27.005 1.00 93.06 279 SER A O 1
ATOM 2129 N N . GLU A 1 280 ? 18.874 0.566 -28.680 1.00 94.38 280 GLU A N 1
ATOM 2130 C CA . GLU A 1 280 ? 18.199 1.657 -27.966 1.00 94.38 280 GLU A CA 1
ATOM 2131 C C . GLU A 1 280 ? 16.702 1.373 -27.809 1.00 94.38 280 GLU A C 1
ATOM 2133 O O . GLU A 1 280 ? 16.149 1.512 -26.715 1.00 94.38 280 GLU A O 1
ATOM 2138 N N . CYS A 1 281 ? 16.047 0.908 -28.875 1.00 97.62 281 CYS A N 1
ATOM 2139 C CA . CYS A 1 281 ? 14.633 0.562 -28.822 1.00 97.62 281 CYS A CA 1
ATOM 2140 C C . CYS A 1 281 ? 14.370 -0.670 -27.945 1.00 97.62 281 CYS A C 1
ATOM 2142 O O . CYS A 1 281 ? 13.378 -0.683 -27.220 1.00 97.62 281 CYS A O 1
ATOM 2144 N N . ASP A 1 282 ? 15.265 -1.662 -27.933 1.00 97.69 282 ASP A N 1
ATOM 2145 C CA . ASP A 1 282 ? 15.214 -2.809 -27.015 1.00 97.69 282 ASP A CA 1
ATOM 2146 C C . ASP A 1 282 ? 15.324 -2.358 -25.546 1.00 97.69 282 ASP A C 1
ATOM 2148 O O . ASP A 1 282 ? 14.646 -2.890 -24.663 1.00 97.69 282 ASP A O 1
ATOM 2152 N N . ALA A 1 283 ? 16.147 -1.343 -25.264 1.00 96.31 283 ALA A N 1
ATOM 2153 C CA . ALA A 1 283 ? 16.236 -0.763 -23.928 1.00 96.31 283 ALA A CA 1
ATOM 2154 C C . ALA A 1 283 ? 14.930 -0.049 -23.534 1.00 96.31 283 ALA A C 1
ATOM 2156 O O . ALA A 1 283 ? 14.409 -0.296 -22.445 1.00 96.31 283 ALA A O 1
ATOM 2157 N N . GLU A 1 284 ? 14.353 0.778 -24.415 1.00 96.31 284 GLU A N 1
ATOM 2158 C CA . GLU A 1 284 ? 13.054 1.428 -24.166 1.00 96.31 284 GLU A CA 1
ATOM 2159 C C . GLU A 1 284 ? 11.908 0.411 -24.029 1.00 96.31 284 GLU A C 1
ATOM 2161 O O . GLU A 1 284 ? 11.006 0.622 -23.214 1.00 96.31 284 GLU A O 1
ATOM 2166 N N . GLN A 1 285 ? 11.960 -0.713 -24.754 1.00 98.44 285 GLN A N 1
ATOM 2167 C CA . GLN A 1 285 ? 11.039 -1.838 -24.572 1.00 98.44 285 GLN A CA 1
ATOM 2168 C C . GLN A 1 285 ? 11.110 -2.365 -23.137 1.00 98.44 285 GLN A C 1
ATOM 2170 O O . GLN A 1 285 ? 10.089 -2.413 -22.452 1.00 98.44 285 GLN A O 1
ATOM 2175 N N . GLY A 1 286 ? 12.317 -2.680 -22.653 1.00 97.50 286 GLY A N 1
ATOM 2176 C CA . GLY A 1 286 ? 12.513 -3.177 -21.293 1.00 97.50 286 GLY A CA 1
ATOM 2177 C C . GLY A 1 286 ? 12.051 -2.185 -20.221 1.00 97.50 286 GLY A C 1
ATOM 2178 O O . GLY A 1 286 ? 11.483 -2.589 -19.207 1.00 97.50 286 GLY A O 1
ATOM 2179 N N . VAL A 1 287 ? 12.235 -0.877 -20.441 1.00 96.62 287 VAL A N 1
ATOM 2180 C CA . VAL A 1 287 ? 11.725 0.153 -19.521 1.00 96.62 287 VAL A CA 1
ATOM 2181 C C . VAL A 1 287 ? 10.193 0.222 -19.560 1.00 96.62 287 VAL A C 1
ATOM 2183 O O . VAL A 1 287 ? 9.561 0.346 -18.507 1.00 96.62 287 VAL A O 1
ATOM 2186 N N . PHE A 1 288 ? 9.574 0.113 -20.739 1.00 98.50 288 PHE A N 1
ATOM 2187 C CA . PHE A 1 288 ? 8.119 0.055 -20.865 1.00 98.50 288 PHE A CA 1
ATOM 2188 C C . PHE A 1 288 ? 7.536 -1.152 -20.126 1.00 98.50 288 PHE A C 1
ATOM 2190 O O . PHE A 1 288 ? 6.701 -0.953 -19.241 1.00 98.50 288 PHE A O 1
ATOM 2197 N N . GLU A 1 289 ? 8.013 -2.360 -20.418 1.00 98.31 289 GLU A N 1
ATOM 2198 C CA . GLU A 1 289 ? 7.564 -3.601 -19.775 1.00 98.31 289 GLU A CA 1
ATOM 2199 C C . GLU A 1 289 ? 7.703 -3.506 -18.250 1.00 98.31 289 GLU A C 1
ATOM 2201 O O . GLU A 1 289 ? 6.726 -3.680 -17.520 1.00 98.31 289 GLU A O 1
ATOM 2206 N N . GLN A 1 290 ? 8.874 -3.085 -17.760 1.00 95.81 290 GLN A N 1
ATOM 2207 C CA . GLN A 1 290 ? 9.124 -2.923 -16.329 1.00 95.81 290 GLN A CA 1
ATOM 2208 C C . GLN A 1 290 ? 8.183 -1.902 -15.675 1.00 95.81 290 GLN A C 1
ATOM 2210 O O . GLN A 1 290 ? 7.663 -2.145 -14.584 1.00 95.81 290 GLN A O 1
ATOM 2215 N N . SER A 1 291 ? 7.957 -0.753 -16.318 1.00 94.44 291 SER A N 1
ATOM 2216 C CA . SER A 1 291 ? 7.063 0.283 -15.789 1.00 94.44 291 SER A CA 1
ATOM 2217 C C . SER A 1 291 ? 5.594 -0.155 -15.781 1.00 94.44 291 SER A C 1
ATOM 2219 O O . SER A 1 291 ? 4.846 0.227 -14.877 1.00 94.44 291 SER A O 1
ATOM 2221 N N . TYR A 1 292 ? 5.184 -0.990 -16.743 1.00 98.06 292 TYR A N 1
ATOM 2222 C CA . TYR A 1 292 ? 3.863 -1.608 -16.751 1.00 98.06 292 TYR A CA 1
ATOM 2223 C C . TYR A 1 292 ? 3.733 -2.616 -15.605 1.00 98.06 292 TYR A C 1
ATOM 2225 O O . TYR A 1 292 ? 2.742 -2.566 -14.880 1.00 98.06 292 TYR A O 1
ATOM 2233 N N . CYS A 1 293 ? 4.758 -3.440 -15.362 1.00 96.06 293 CYS A N 1
ATOM 2234 C CA . CYS A 1 293 ? 4.783 -4.356 -14.221 1.00 96.06 293 CYS A CA 1
ATOM 2235 C C . CYS A 1 293 ? 4.692 -3.620 -12.879 1.00 96.06 293 CYS A C 1
ATOM 2237 O O . CYS A 1 293 ? 3.907 -4.010 -12.019 1.00 96.06 293 CYS A O 1
ATOM 2239 N N . SER A 1 294 ? 5.422 -2.511 -12.700 1.00 93.19 294 SER A N 1
ATOM 2240 C CA . SER A 1 294 ? 5.293 -1.675 -11.495 1.00 93.19 294 SER A CA 1
ATOM 2241 C C . SER A 1 294 ? 3.878 -1.113 -11.326 1.00 93.19 294 SER A C 1
ATOM 2243 O O . SER A 1 294 ? 3.388 -0.987 -10.206 1.00 93.19 294 SER A O 1
ATOM 2245 N N . TYR A 1 295 ? 3.207 -0.770 -12.429 1.00 97.12 295 TYR A N 1
ATOM 2246 C CA . TYR A 1 295 ? 1.819 -0.322 -12.393 1.00 97.12 295 TYR A CA 1
ATOM 2247 C C . TYR A 1 295 ? 0.864 -1.440 -11.956 1.00 97.12 295 TYR A C 1
ATOM 2249 O O . TYR A 1 295 ? 0.060 -1.221 -11.044 1.00 97.12 295 TYR A O 1
ATOM 2257 N N . THR A 1 296 ? 0.931 -2.613 -12.586 1.00 95.62 296 THR A N 1
ATOM 2258 C CA . THR A 1 296 ? 0.029 -3.729 -12.277 1.00 95.62 296 THR A CA 1
ATOM 2259 C C . THR A 1 296 ? 0.252 -4.273 -10.874 1.00 95.62 296 THR A C 1
ATOM 2261 O O . THR A 1 296 ? -0.725 -4.575 -10.194 1.00 95.62 296 THR A O 1
ATOM 2264 N N . ASP A 1 297 ? 1.501 -4.318 -10.407 1.00 90.44 297 ASP A N 1
ATOM 2265 C CA . ASP A 1 297 ? 1.844 -4.677 -9.029 1.00 90.44 297 ASP A CA 1
ATOM 2266 C C . ASP A 1 297 ? 1.249 -3.681 -8.022 1.00 90.44 297 ASP A C 1
ATOM 2268 O O . ASP A 1 297 ? 0.479 -4.062 -7.137 1.00 90.44 297 ASP A O 1
ATOM 2272 N N . ALA A 1 298 ? 1.490 -2.378 -8.215 1.00 89.19 298 ALA A N 1
ATOM 2273 C CA . ALA A 1 298 ? 0.937 -1.344 -7.343 1.00 89.19 298 ALA A CA 1
ATOM 2274 C C . ALA A 1 298 ? -0.601 -1.374 -7.300 1.00 89.19 298 ALA A C 1
ATOM 2276 O O . ALA A 1 298 ? -1.198 -1.164 -6.240 1.00 89.19 298 ALA A O 1
ATOM 2277 N N . LEU A 1 299 ? -1.251 -1.634 -8.438 1.00 96.06 299 LEU A N 1
ATOM 2278 C CA . LEU A 1 299 ? -2.703 -1.771 -8.524 1.00 96.06 299 LEU A CA 1
ATOM 2279 C C . LEU A 1 299 ? -3.197 -3.021 -7.785 1.00 96.06 299 LEU A C 1
ATOM 2281 O O . LEU A 1 299 ? -4.094 -2.905 -6.953 1.00 96.06 299 LEU A O 1
ATOM 2285 N N . SER A 1 300 ? -2.592 -4.181 -8.050 1.00 93.00 300 SER A N 1
ATOM 2286 C CA . SER A 1 300 ? -2.935 -5.460 -7.417 1.00 93.00 300 SER A CA 1
ATOM 2287 C C . SER A 1 300 ? -2.787 -5.394 -5.897 1.00 93.00 300 SER A C 1
ATOM 2289 O O . SER A 1 300 ? -3.740 -5.655 -5.162 1.00 93.00 300 SER A O 1
ATOM 2291 N N . SER A 1 301 ? -1.630 -4.921 -5.428 1.00 87.50 301 SER A N 1
ATOM 2292 C CA . SER A 1 301 ? -1.334 -4.715 -4.010 1.00 87.50 301 SER A CA 1
ATOM 2293 C C . SER A 1 301 ? -2.343 -3.771 -3.348 1.00 87.50 301 SER A C 1
ATOM 2295 O O . SER A 1 301 ? -2.856 -4.056 -2.266 1.00 87.50 301 SER A O 1
ATOM 2297 N N . THR A 1 302 ? -2.708 -2.678 -4.027 1.00 91.25 302 THR A N 1
ATOM 2298 C CA . THR A 1 302 ? -3.717 -1.737 -3.523 1.00 91.25 302 THR A CA 1
ATOM 2299 C C . THR A 1 302 ? -5.095 -2.385 -3.388 1.00 91.25 302 THR A C 1
ATOM 2301 O O . THR A 1 302 ? -5.753 -2.186 -2.365 1.00 91.25 302 THR A O 1
ATOM 2304 N N . CYS A 1 303 ? -5.537 -3.155 -4.390 1.00 93.94 303 CYS A N 1
ATOM 2305 C CA . CYS A 1 303 ? -6.829 -3.838 -4.337 1.00 93.94 303 CYS A CA 1
ATOM 2306 C C . CYS A 1 303 ? -6.861 -4.867 -3.197 1.00 93.94 303 CYS A C 1
ATOM 2308 O O . CYS A 1 303 ? -7.763 -4.826 -2.362 1.00 93.94 303 CYS A O 1
ATOM 2310 N N . ALA A 1 304 ? -5.835 -5.717 -3.094 1.00 89.62 304 ALA A N 1
ATOM 2311 C CA . ALA A 1 304 ? -5.742 -6.733 -2.047 1.00 89.62 304 ALA A CA 1
ATOM 2312 C C . ALA A 1 304 ? -5.698 -6.123 -0.632 1.00 89.62 304 ALA A C 1
ATOM 2314 O O . ALA A 1 304 ? -6.362 -6.609 0.290 1.00 89.62 304 ALA A O 1
ATOM 2315 N N . ALA A 1 305 ? -4.956 -5.024 -0.456 1.00 85.81 305 ALA A N 1
ATOM 2316 C CA . ALA A 1 305 ? -4.894 -4.300 0.811 1.00 85.81 305 ALA A CA 1
ATOM 2317 C C . ALA A 1 305 ? -6.247 -3.677 1.190 1.00 85.81 305 ALA A C 1
ATOM 2319 O O . ALA A 1 305 ? -6.631 -3.713 2.362 1.00 85.81 305 ALA A O 1
ATOM 2320 N N . GLN A 1 306 ? -6.992 -3.133 0.219 1.00 93.31 306 GLN A N 1
ATOM 2321 C CA . GLN A 1 306 ? -8.344 -2.636 0.466 1.00 93.31 306 GLN A CA 1
ATOM 2322 C C . GLN A 1 306 ? -9.266 -3.763 0.930 1.00 93.31 306 GLN A C 1
ATOM 2324 O O . GLN A 1 306 ? -9.967 -3.590 1.929 1.00 93.31 306 GLN A O 1
ATOM 2329 N N . ASP A 1 307 ? -9.279 -4.886 0.215 1.00 88.62 307 ASP A N 1
ATOM 2330 C CA . ASP A 1 307 ? -10.178 -6.000 0.512 1.00 88.62 307 ASP A CA 1
ATOM 2331 C C . ASP A 1 307 ? -9.910 -6.552 1.914 1.00 88.62 307 ASP A C 1
ATOM 2333 O O . ASP A 1 307 ? -10.837 -6.685 2.715 1.00 88.62 307 ASP A O 1
ATOM 2337 N N . THR A 1 308 ? -8.634 -6.740 2.260 1.00 87.44 308 THR A N 1
ATOM 2338 C CA . THR A 1 308 ? -8.209 -7.183 3.596 1.00 87.44 308 THR A CA 1
ATOM 2339 C C . THR A 1 308 ? -8.610 -6.182 4.684 1.00 87.44 308 THR A C 1
ATOM 2341 O O . THR A 1 308 ? -9.194 -6.562 5.699 1.00 87.44 308 THR A O 1
ATOM 2344 N N . CYS A 1 309 ? -8.343 -4.886 4.474 1.00 90.44 309 CYS A N 1
ATOM 2345 C CA . CYS A 1 309 ? -8.711 -3.837 5.429 1.00 90.44 309 CYS A CA 1
ATOM 2346 C C . CYS A 1 309 ? -10.218 -3.829 5.685 1.00 90.44 309 CYS A C 1
ATOM 2348 O O . CYS A 1 309 ? -10.664 -3.812 6.831 1.00 90.44 309 CYS A O 1
ATOM 2350 N N . ARG A 1 310 ? -11.011 -3.869 4.610 1.00 93.56 310 ARG A N 1
ATOM 2351 C CA . ARG A 1 310 ? -12.468 -3.814 4.696 1.00 93.56 310 ARG A CA 1
ATOM 2352 C C . ARG A 1 310 ? -13.049 -5.055 5.350 1.00 93.56 310 ARG A C 1
ATOM 2354 O O . ARG A 1 310 ? -13.948 -4.902 6.167 1.00 93.56 310 ARG A O 1
ATOM 2361 N N . PHE A 1 311 ? -12.543 -6.241 5.021 1.00 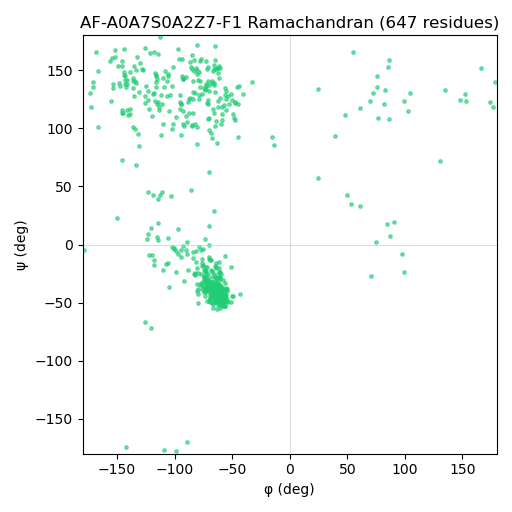87.62 311 PHE A N 1
ATOM 2362 C CA . PHE A 1 311 ? -12.962 -7.487 5.659 1.00 87.62 311 PHE A CA 1
ATOM 2363 C C . PHE A 1 311 ? -12.784 -7.408 7.183 1.00 87.62 311 PHE A C 1
ATOM 2365 O O . PHE A 1 311 ? -13.753 -7.558 7.928 1.00 87.62 311 PHE A O 1
ATOM 2372 N N . ASN A 1 312 ? -11.583 -7.044 7.640 1.00 85.38 312 ASN A N 1
ATOM 2373 C CA . ASN A 1 312 ? -11.275 -6.924 9.067 1.00 85.38 312 ASN A CA 1
ATOM 2374 C C . ASN A 1 312 ? -12.096 -5.820 9.755 1.00 85.38 312 ASN A C 1
ATOM 2376 O O . ASN A 1 312 ? -12.587 -5.998 10.871 1.00 85.38 312 ASN A O 1
ATOM 2380 N N . ALA A 1 313 ? -12.262 -4.671 9.094 1.00 88.44 313 ALA A N 1
ATOM 2381 C CA . ALA A 1 313 ? -13.014 -3.545 9.636 1.00 88.44 313 ALA A CA 1
ATOM 2382 C C . ALA A 1 313 ? -14.521 -3.834 9.734 1.00 88.44 313 ALA A C 1
ATOM 2384 O O . ALA A 1 313 ? -15.151 -3.432 10.711 1.00 88.44 313 ALA A O 1
ATOM 2385 N N . LEU A 1 314 ? -15.095 -4.552 8.763 1.00 89.62 314 LEU A N 1
ATOM 2386 C CA . LEU A 1 314 ? -16.490 -5.000 8.807 1.00 89.62 314 LEU A CA 1
ATOM 2387 C C . LEU A 1 314 ? -16.715 -5.977 9.961 1.00 89.62 314 LEU A C 1
ATOM 2389 O O . LEU A 1 314 ? -17.621 -5.766 10.761 1.00 89.62 314 LEU A O 1
ATOM 2393 N N . GLU A 1 315 ? -15.850 -6.980 10.111 1.00 84.00 315 GLU A N 1
ATOM 2394 C CA . GLU A 1 315 ? -15.939 -7.937 11.218 1.00 84.00 315 GLU A CA 1
ATOM 2395 C C . GLU A 1 315 ? -15.799 -7.237 12.587 1.00 84.00 315 GLU A C 1
ATOM 2397 O O . GLU A 1 315 ? -16.500 -7.548 13.554 1.00 84.00 315 GLU A O 1
ATOM 2402 N N . HIS A 1 316 ? -14.902 -6.249 12.691 1.00 84.69 316 HIS A N 1
ATOM 2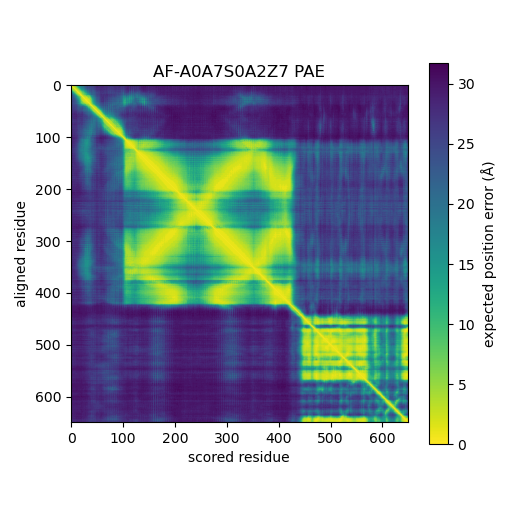403 C CA . HIS A 1 316 ? -14.777 -5.423 13.890 1.00 84.69 316 HIS A CA 1
ATOM 2404 C C . HIS A 1 316 ? -16.053 -4.620 14.175 1.00 84.69 316 HIS A C 1
ATOM 2406 O O . HIS A 1 316 ? -16.540 -4.649 15.307 1.00 84.69 316 HIS A O 1
ATOM 2412 N N . LEU A 1 317 ? -16.622 -3.958 13.165 1.00 90.19 317 LEU A N 1
ATOM 2413 C CA . LEU A 1 317 ? -17.864 -3.200 13.298 1.00 90.19 317 LEU A CA 1
ATOM 2414 C C . LEU A 1 317 ? -19.028 -4.094 13.741 1.00 90.19 317 LEU A C 1
ATOM 2416 O O . LEU A 1 317 ? -19.708 -3.752 14.704 1.00 90.19 317 LEU A O 1
ATOM 2420 N N . GLU A 1 318 ? -19.219 -5.259 13.121 1.00 89.06 318 GLU A N 1
ATOM 2421 C CA . GLU A 1 318 ? -20.282 -6.206 13.485 1.00 89.06 318 GLU A CA 1
ATOM 2422 C C . GLU A 1 318 ? -20.167 -6.679 14.942 1.00 89.06 318 GLU A C 1
ATOM 2424 O O . GLU A 1 318 ? -21.151 -6.659 15.690 1.00 89.06 318 GLU A O 1
ATOM 2429 N N . ARG A 1 319 ? -18.955 -7.042 15.388 1.00 86.94 319 ARG A N 1
ATOM 2430 C CA . ARG A 1 319 ? -18.709 -7.430 16.788 1.00 86.94 319 ARG A CA 1
ATOM 2431 C C . ARG A 1 319 ? -18.972 -6.282 17.757 1.00 86.94 319 ARG A C 1
ATOM 2433 O O . ARG A 1 319 ? -19.576 -6.507 18.809 1.00 86.94 319 ARG A O 1
ATOM 2440 N N . THR A 1 320 ? -18.517 -5.075 17.429 1.00 90.56 320 THR A N 1
ATOM 2441 C CA . THR A 1 320 ? -18.717 -3.885 18.265 1.00 90.56 320 THR A CA 1
ATOM 2442 C C . THR A 1 320 ? -20.198 -3.541 18.359 1.00 90.56 320 THR A C 1
ATOM 2444 O O . THR A 1 320 ? -20.717 -3.406 19.466 1.00 90.56 320 THR A O 1
ATOM 2447 N N . GLU A 1 321 ? -20.923 -3.516 17.238 1.00 94.25 321 GLU A N 1
ATOM 2448 C CA . GLU A 1 321 ? -22.367 -3.295 17.248 1.00 94.25 321 GLU A CA 1
ATOM 2449 C C . GLU A 1 321 ? -23.107 -4.362 18.059 1.00 94.25 321 GLU A C 1
ATOM 2451 O O . GLU A 1 321 ? -24.004 -4.020 18.825 1.00 94.25 321 GLU A O 1
ATOM 2456 N N . SER A 1 322 ? -22.740 -5.643 17.941 1.00 91.50 322 SER A N 1
ATOM 2457 C CA . SER A 1 322 ? -23.372 -6.714 18.720 1.00 91.50 322 SER A CA 1
ATOM 2458 C C . SER A 1 322 ? -23.177 -6.524 20.227 1.00 91.50 322 SER A C 1
ATOM 2460 O O . SER A 1 322 ? -24.130 -6.673 20.994 1.00 91.50 322 SER A O 1
ATOM 2462 N N . LYS A 1 323 ? -21.957 -6.183 20.667 1.00 90.19 323 LYS A N 1
ATOM 2463 C CA . LYS A 1 323 ? -21.655 -5.930 22.086 1.00 90.19 323 LYS A CA 1
ATOM 2464 C C . LYS A 1 323 ? -22.405 -4.708 22.605 1.00 90.19 323 LYS A C 1
ATOM 2466 O O . LYS A 1 323 ? -23.001 -4.765 23.678 1.00 90.19 323 LYS A O 1
ATOM 2471 N N . VAL A 1 324 ? -22.416 -3.628 21.827 1.00 96.12 324 VAL A N 1
ATOM 2472 C CA . VAL A 1 324 ? -23.090 -2.382 22.196 1.00 96.12 324 VAL A CA 1
ATOM 2473 C C . VAL A 1 324 ? -24.611 -2.564 22.232 1.00 96.12 324 VAL A C 1
ATOM 2475 O O . VAL A 1 324 ? -25.233 -2.093 23.178 1.00 96.12 324 VAL A O 1
ATOM 2478 N N . LYS A 1 325 ? -25.211 -3.330 21.308 1.00 95.94 325 LYS A N 1
ATOM 2479 C CA . LYS A 1 325 ? -26.645 -3.692 21.340 1.00 95.94 325 LYS A CA 1
ATOM 2480 C C . LYS A 1 325 ? -27.006 -4.493 22.593 1.00 95.94 325 LYS A C 1
ATOM 2482 O O . LYS A 1 325 ? -28.014 -4.196 23.234 1.00 95.94 325 LYS A O 1
ATOM 2487 N N . ALA A 1 326 ? -26.183 -5.479 22.958 1.00 91.88 326 ALA A N 1
ATOM 2488 C CA . ALA A 1 326 ? -26.394 -6.283 24.162 1.00 91.88 326 ALA A CA 1
ATOM 2489 C C . ALA A 1 326 ? -26.285 -5.436 25.438 1.00 91.88 326 ALA A C 1
ATOM 2491 O O . ALA A 1 326 ? -27.155 -5.519 26.305 1.00 91.88 326 ALA A O 1
ATOM 2492 N N . ALA A 1 327 ? -25.268 -4.571 25.522 1.00 90.00 327 ALA A N 1
ATOM 2493 C CA . ALA A 1 327 ? -25.153 -3.614 26.612 1.00 90.00 327 ALA A CA 1
ATOM 2494 C C . ALA A 1 327 ? -26.392 -2.710 26.651 1.00 90.00 327 ALA A C 1
ATOM 2496 O O . ALA A 1 327 ? -27.039 -2.647 27.689 1.00 90.00 327 ALA A O 1
ATOM 2497 N N . GLN A 1 328 ? -26.766 -2.085 25.524 1.00 95.31 328 GLN A N 1
ATOM 2498 C CA . GLN A 1 328 ? -27.912 -1.171 25.398 1.00 95.31 328 GLN A CA 1
ATOM 2499 C C . GLN A 1 328 ? -29.200 -1.744 25.974 1.00 95.31 328 GLN A C 1
ATOM 2501 O O . GLN A 1 328 ? -29.890 -1.051 26.719 1.00 95.31 328 GLN A O 1
ATOM 2506 N N . ALA A 1 329 ? -29.499 -3.009 25.687 1.00 93.69 329 ALA A N 1
ATOM 2507 C CA . ALA A 1 329 ? -30.660 -3.676 26.260 1.00 93.69 329 ALA A CA 1
ATOM 2508 C C . ALA A 1 329 ? -30.629 -3.698 27.803 1.00 93.69 329 ALA A C 1
ATOM 2510 O O . ALA A 1 329 ? -31.661 -3.469 28.431 1.00 93.69 329 ALA A O 1
ATOM 2511 N N . SER A 1 330 ? -29.456 -3.914 28.411 1.00 88.81 330 SER A N 1
ATOM 2512 C CA . SER A 1 330 ? -29.287 -3.965 29.869 1.00 88.81 330 SER A CA 1
ATOM 2513 C C . SER A 1 330 ? -29.531 -2.611 30.535 1.00 88.81 330 SER A C 1
ATOM 2515 O O . SER A 1 330 ? -30.390 -2.511 31.406 1.00 88.81 330 SER A O 1
ATOM 2517 N N . TRP A 1 331 ? -28.839 -1.543 30.118 1.00 92.19 331 TRP A N 1
ATOM 2518 C CA . TRP A 1 331 ? -28.999 -0.241 30.786 1.00 92.19 331 TRP A CA 1
ATOM 2519 C C . TRP A 1 331 ? -30.325 0.446 30.450 1.00 92.19 331 TRP A C 1
ATOM 2521 O O . TRP A 1 331 ? -30.818 1.230 31.258 1.00 92.19 331 TRP A O 1
ATOM 2531 N N . MET A 1 332 ? -30.964 0.112 29.322 1.00 93.25 332 MET A N 1
ATOM 2532 C CA . MET A 1 332 ? -32.360 0.493 29.080 1.00 93.25 332 MET A CA 1
ATOM 2533 C C . MET A 1 332 ? -33.322 -0.182 30.064 1.00 93.25 332 MET A C 1
ATOM 2535 O O . MET A 1 332 ? -34.217 0.488 30.578 1.00 93.25 332 MET A O 1
ATOM 2539 N N . ALA A 1 333 ? -33.139 -1.474 30.352 1.00 90.69 333 ALA A N 1
ATOM 2540 C CA . ALA A 1 333 ? -33.951 -2.178 31.342 1.00 90.69 333 ALA A CA 1
ATOM 2541 C C . ALA A 1 333 ? -33.751 -1.590 32.749 1.00 90.69 333 ALA A C 1
ATOM 2543 O O . ALA A 1 333 ? -34.730 -1.255 33.414 1.00 90.69 333 ALA A O 1
ATOM 2544 N N . ASP A 1 334 ? -32.500 -1.353 33.156 1.00 87.12 334 ASP A N 1
ATOM 2545 C CA . ASP A 1 334 ? -32.185 -0.733 34.449 1.00 87.12 334 ASP A CA 1
ATOM 2546 C C . ASP A 1 334 ? -32.786 0.676 34.574 1.00 87.12 334 ASP A C 1
ATOM 2548 O O . ASP A 1 334 ? -33.309 1.051 35.627 1.00 87.12 334 ASP A O 1
ATOM 2552 N N . TYR A 1 335 ? -32.755 1.461 33.490 1.00 93.38 335 TYR A N 1
ATOM 2553 C CA . TYR A 1 335 ? -33.376 2.782 33.449 1.00 93.38 335 TYR A CA 1
ATOM 2554 C C . TYR A 1 335 ? -34.897 2.700 33.629 1.00 93.38 335 TYR A C 1
ATOM 2556 O O . TYR A 1 335 ? -35.451 3.458 34.428 1.00 93.38 335 TYR A O 1
ATOM 2564 N N . MET A 1 336 ? -35.573 1.775 32.938 1.00 91.56 336 MET A N 1
ATOM 2565 C CA . MET A 1 336 ? -37.020 1.565 33.091 1.00 91.56 336 MET A CA 1
ATOM 2566 C C . MET A 1 336 ? -37.387 1.161 34.515 1.00 91.56 336 MET A C 1
ATOM 2568 O O . MET A 1 336 ? -38.223 1.822 35.134 1.00 91.56 336 MET A O 1
ATOM 2572 N N . SER A 1 337 ? -36.713 0.153 35.073 1.00 90.88 337 SER A N 1
ATOM 2573 C CA . SER A 1 337 ? -36.949 -0.272 36.455 1.00 90.88 337 SER A CA 1
ATOM 2574 C C . SER A 1 337 ? -36.682 0.859 37.445 1.00 90.88 337 SER A C 1
ATOM 2576 O O . SER A 1 337 ? -37.468 1.086 38.365 1.00 90.88 337 SER A O 1
ATOM 2578 N N . GLY A 1 338 ? -35.629 1.655 37.230 1.00 91.75 338 GLY A N 1
ATOM 2579 C CA . GLY A 1 338 ? -35.367 2.847 38.032 1.00 91.75 338 GLY A CA 1
ATOM 2580 C C . GLY A 1 338 ? -36.512 3.866 37.977 1.00 91.75 338 GLY A C 1
ATOM 2581 O O . GLY A 1 338 ? -36.869 4.446 39.007 1.00 91.75 338 GLY A O 1
ATOM 2582 N N . LYS A 1 339 ? -37.129 4.081 36.806 1.00 93.69 339 LYS A N 1
ATOM 2583 C CA . LYS A 1 339 ? -38.286 4.982 36.655 1.00 93.69 339 LYS A CA 1
ATOM 2584 C C . LYS A 1 339 ? -39.526 4.452 37.371 1.00 93.69 339 LYS A C 1
ATOM 2586 O O . LYS A 1 339 ? -40.176 5.229 38.072 1.00 93.69 339 LYS A O 1
ATOM 2591 N N . HIS A 1 340 ? -39.801 3.153 37.285 1.00 91.81 340 HIS A N 1
ATOM 2592 C CA . HIS A 1 340 ? -40.899 2.528 38.023 1.00 91.81 340 HIS A CA 1
ATOM 2593 C C . HIS A 1 340 ? -40.695 2.623 39.535 1.00 91.81 340 HIS A C 1
ATOM 2595 O O . HIS A 1 340 ? -41.580 3.097 40.245 1.00 91.81 340 HIS A O 1
ATOM 2601 N N . VAL A 1 341 ? -39.506 2.279 40.044 1.00 91.06 341 VAL A N 1
ATOM 2602 C CA . VAL A 1 341 ? -39.181 2.415 41.476 1.00 91.06 341 VAL A CA 1
ATOM 2603 C C . VAL A 1 341 ? -39.346 3.865 41.942 1.00 91.06 341 VAL A C 1
ATOM 2605 O O . VAL A 1 341 ? -39.924 4.118 43.002 1.00 91.06 341 VAL A O 1
ATOM 2608 N N . MET A 1 342 ? -38.905 4.833 41.133 1.00 91.19 342 MET A N 1
ATOM 2609 C CA . MET A 1 342 ? -39.115 6.255 41.409 1.00 91.19 342 MET A CA 1
ATOM 2610 C C . MET A 1 342 ? -40.598 6.639 41.464 1.00 91.19 342 MET A C 1
ATOM 2612 O O . MET A 1 342 ? -40.974 7.434 42.328 1.00 91.19 342 MET A O 1
ATOM 2616 N N . CYS A 1 343 ? -41.434 6.062 40.598 1.00 94.56 343 CYS A N 1
ATOM 2617 C CA . CYS A 1 343 ? -42.882 6.252 40.621 1.00 94.56 343 CYS A CA 1
ATOM 2618 C C . CYS A 1 343 ? -43.505 5.667 41.898 1.00 94.56 343 CYS A C 1
ATOM 2620 O O . CYS A 1 343 ? -44.210 6.375 42.621 1.00 94.56 343 CYS A O 1
ATOM 2622 N N . TYR A 1 344 ? -43.172 4.420 42.253 1.00 91.50 344 TYR A N 1
ATOM 2623 C CA . TYR A 1 344 ? -43.678 3.768 43.466 1.00 91.50 344 TYR A CA 1
ATOM 2624 C C . TYR A 1 344 ? -43.282 4.508 44.745 1.00 91.50 344 TYR A C 1
ATOM 2626 O O . TYR A 1 344 ? -44.036 4.508 45.719 1.00 91.50 344 TYR A O 1
ATOM 2634 N N . PHE A 1 345 ? -42.155 5.225 44.744 1.00 89.44 345 PHE A N 1
ATOM 2635 C CA . PHE A 1 345 ? -41.823 6.113 45.855 1.00 89.44 345 PHE A CA 1
ATOM 2636 C C . PHE A 1 345 ? -42.828 7.245 46.080 1.00 89.44 345 PHE A C 1
ATOM 2638 O O . PHE A 1 345 ? -42.950 7.710 47.213 1.00 89.44 345 PHE A O 1
ATOM 2645 N N . GLY A 1 346 ? -43.580 7.648 45.056 1.00 88.44 346 GLY A N 1
ATOM 2646 C CA . GLY A 1 346 ? -44.709 8.566 45.188 1.00 88.44 346 GLY A CA 1
ATOM 2647 C C . GLY A 1 346 ? -45.855 7.991 46.027 1.00 88.44 346 GLY A C 1
ATOM 2648 O O . GLY A 1 346 ? -46.439 8.723 46.823 1.00 88.44 346 GLY A O 1
ATOM 2649 N N . VAL A 1 347 ? -46.122 6.679 45.938 1.00 90.00 347 VAL A N 1
ATOM 2650 C CA . VAL A 1 347 ? -47.179 5.989 46.711 1.00 90.00 347 VAL A CA 1
ATOM 2651 C C . VAL A 1 347 ? -46.917 6.088 48.212 1.00 90.00 347 VAL A C 1
ATOM 2653 O O . VAL A 1 347 ? -47.832 6.306 49.006 1.00 90.00 347 VAL A O 1
ATOM 2656 N N . PHE A 1 348 ? -45.655 5.958 48.617 1.00 84.12 348 PHE A N 1
ATOM 2657 C CA . PHE A 1 348 ? -45.273 6.018 50.025 1.00 84.12 348 PHE A CA 1
ATOM 2658 C C . PHE A 1 348 ? -45.488 7.400 50.646 1.00 84.12 348 PHE A C 1
ATOM 2660 O O . PHE A 1 348 ? -45.832 7.491 51.823 1.00 84.12 348 PHE A O 1
ATOM 2667 N N . THR A 1 349 ? -45.324 8.459 49.851 1.00 83.62 349 THR A N 1
ATOM 2668 C CA . THR A 1 349 ? -45.424 9.854 50.301 1.00 83.62 349 THR A CA 1
ATOM 2669 C C . THR A 1 349 ? -46.789 10.499 50.050 1.00 83.62 349 THR A C 1
ATOM 2671 O O . THR A 1 349 ? -47.019 11.614 50.506 1.00 83.62 349 THR A O 1
ATOM 2674 N N . ALA A 1 350 ? -47.685 9.836 49.316 1.00 87.00 350 ALA A N 1
ATOM 2675 C CA . ALA A 1 350 ? -49.000 10.369 48.972 1.00 87.00 350 ALA A CA 1
ATOM 2676 C C . ALA A 1 350 ? -50.007 10.297 50.130 1.00 87.00 350 ALA A C 1
ATOM 2678 O O . ALA A 1 350 ? -49.875 9.484 51.052 1.00 87.00 350 ALA A O 1
ATOM 2679 N N . ASN A 1 351 ? -51.062 11.115 50.055 1.00 86.44 351 ASN A N 1
ATOM 2680 C CA . ASN A 1 351 ? -52.164 11.052 51.011 1.00 86.44 351 ASN A CA 1
ATOM 2681 C C . ASN A 1 351 ? -52.901 9.714 50.906 1.00 86.44 351 ASN A C 1
ATOM 2683 O O . ASN A 1 351 ? -53.008 9.136 49.827 1.00 86.44 351 ASN A O 1
ATOM 2687 N N . ALA A 1 352 ? -53.482 9.263 52.021 1.00 82.12 352 ALA A N 1
ATOM 2688 C CA . ALA A 1 352 ? -54.225 8.004 52.139 1.00 82.12 352 ALA A CA 1
ATOM 2689 C C . ALA A 1 352 ? -55.182 7.719 50.969 1.00 82.12 352 ALA A C 1
ATOM 2691 O O . ALA A 1 352 ? -55.251 6.599 50.474 1.00 82.12 352 ALA A O 1
ATOM 2692 N N . THR A 1 353 ? -55.908 8.746 50.525 1.00 87.69 353 THR A N 1
ATOM 2693 C CA . THR A 1 353 ? -56.928 8.664 49.475 1.00 87.69 353 THR A CA 1
ATOM 2694 C C . THR A 1 353 ? -56.357 8.548 48.060 1.00 87.69 353 THR A C 1
ATOM 2696 O O . THR A 1 353 ? -57.082 8.145 47.159 1.00 87.69 353 THR A O 1
ATOM 2699 N N . GLU A 1 354 ? -55.083 8.890 47.853 1.00 89.06 354 GLU A N 1
ATOM 2700 C CA . GLU A 1 354 ? -54.425 8.976 46.537 1.00 89.06 354 GLU A CA 1
ATOM 2701 C C . GLU A 1 354 ? -53.469 7.800 46.277 1.00 89.06 354 GLU A C 1
ATOM 2703 O O . GLU A 1 354 ? -53.089 7.538 45.137 1.00 89.06 354 GLU A O 1
ATOM 2708 N N . LYS A 1 355 ? -53.083 7.052 47.321 1.00 87.44 355 LYS A N 1
ATOM 2709 C CA . LYS A 1 355 ? -52.105 5.955 47.209 1.00 87.44 355 LYS A CA 1
ATOM 2710 C C . LYS A 1 355 ? -52.513 4.897 46.182 1.00 87.44 355 LYS A C 1
ATOM 2712 O O . LYS A 1 355 ? -51.673 4.452 45.406 1.00 87.44 355 LYS A O 1
ATOM 2717 N N . THR A 1 356 ? -53.788 4.503 46.161 1.00 88.38 356 THR A N 1
ATOM 2718 C CA . THR A 1 356 ? -54.289 3.466 45.245 1.00 88.38 356 THR A CA 1
ATOM 2719 C C . THR A 1 356 ? -54.285 3.920 43.787 1.00 88.38 356 THR A C 1
ATOM 2721 O O . THR A 1 356 ? -53.952 3.118 42.919 1.00 88.38 356 THR A O 1
ATOM 2724 N N . SER A 1 357 ? -54.624 5.184 43.501 1.00 91.88 357 SER A N 1
ATOM 2725 C CA . SER A 1 357 ? -54.581 5.695 42.126 1.00 91.88 357 SER A CA 1
ATOM 2726 C C . SER A 1 357 ? -53.142 5.824 41.635 1.00 91.88 357 SER A C 1
ATOM 2728 O O . SER A 1 357 ? -52.834 5.315 40.567 1.00 91.88 357 SER A O 1
ATOM 2730 N N . ILE A 1 358 ? -52.239 6.377 42.454 1.00 92.19 358 ILE A N 1
ATOM 2731 C CA . ILE A 1 358 ? -50.818 6.522 42.093 1.00 92.19 358 ILE A CA 1
ATOM 2732 C C . ILE A 1 358 ? -50.164 5.156 41.873 1.00 92.19 358 ILE A C 1
ATOM 2734 O O . ILE A 1 358 ? -49.394 4.990 40.936 1.00 92.19 358 ILE A O 1
ATOM 2738 N N . LEU A 1 359 ? -50.481 4.159 42.707 1.00 90.50 359 LEU A N 1
ATOM 2739 C CA . LEU A 1 359 ? -49.970 2.799 42.530 1.00 90.50 359 LEU A CA 1
ATOM 2740 C C . LEU A 1 359 ? -50.353 2.232 41.159 1.00 90.50 359 LEU A C 1
ATOM 2742 O O . LEU A 1 359 ? -49.500 1.667 40.478 1.00 90.50 359 LEU A O 1
ATOM 2746 N N . LYS A 1 360 ? -51.616 2.407 40.757 1.00 91.75 360 LYS A N 1
ATOM 2747 C CA . LYS A 1 360 ? -52.101 1.953 39.455 1.00 91.75 360 LYS A CA 1
ATOM 2748 C C . LYS A 1 360 ? -51.432 2.711 38.309 1.00 91.75 360 LYS A C 1
ATOM 2750 O O . LYS A 1 360 ? -50.950 2.081 37.375 1.00 91.75 360 LYS A O 1
ATOM 2755 N N . ASP A 1 361 ? -51.323 4.032 38.427 1.00 94.62 361 ASP A N 1
ATOM 2756 C CA . ASP A 1 361 ? -50.643 4.858 37.428 1.00 94.62 361 ASP A CA 1
ATOM 2757 C C . ASP A 1 361 ? -49.176 4.432 37.250 1.00 94.62 361 ASP A C 1
ATOM 2759 O O . ASP A 1 361 ? -48.677 4.423 36.130 1.00 94.62 361 ASP A O 1
ATOM 2763 N N . CYS A 1 362 ? -48.493 4.025 38.328 1.00 93.94 362 CYS A N 1
ATOM 2764 C CA . CYS A 1 362 ? -47.125 3.506 38.267 1.00 93.94 362 CYS A CA 1
ATOM 2765 C C . CYS A 1 362 ? -47.014 2.110 37.642 1.00 93.94 362 CYS A C 1
ATOM 2767 O O . CYS A 1 362 ? -46.016 1.836 36.984 1.00 93.94 362 CYS A O 1
ATOM 2769 N N . GLN A 1 363 ? -48.004 1.235 37.839 1.00 90.94 363 GLN A N 1
ATOM 2770 C CA . GLN A 1 363 ? -48.044 -0.096 37.214 1.00 90.94 363 GLN A CA 1
ATOM 2771 C C . GLN A 1 363 ? -48.282 -0.010 35.702 1.00 90.94 363 GLN A C 1
ATOM 2773 O O . GLN A 1 363 ? -47.719 -0.796 34.944 1.00 90.94 363 GLN A O 1
ATOM 2778 N N . ASP A 1 364 ? -49.096 0.958 35.281 1.00 92.31 364 ASP A N 1
ATOM 2779 C CA . ASP A 1 364 ? -49.449 1.191 33.880 1.00 92.31 364 ASP A CA 1
ATOM 2780 C C . ASP A 1 364 ? -48.475 2.166 33.181 1.00 92.31 364 ASP A C 1
ATOM 2782 O O . ASP A 1 364 ? -48.587 2.415 31.975 1.00 92.31 364 ASP A O 1
ATOM 2786 N N . ALA A 1 365 ? -47.519 2.739 33.924 1.00 91.06 365 ALA A N 1
ATOM 2787 C CA . ALA A 1 365 ? -46.566 3.702 33.397 1.00 91.06 365 ALA A CA 1
ATOM 2788 C C . ALA A 1 365 ? -45.655 3.052 32.350 1.00 91.06 365 ALA A C 1
ATOM 2790 O O . ALA A 1 365 ? -45.033 2.021 32.578 1.00 91.06 365 ALA A O 1
ATOM 2791 N N . ASN A 1 366 ? -45.524 3.713 31.202 1.00 90.69 366 ASN A N 1
ATOM 2792 C CA . ASN A 1 366 ? -44.520 3.378 30.205 1.00 90.69 366 ASN A CA 1
ATOM 2793 C C . ASN A 1 366 ? -43.656 4.614 29.952 1.00 90.69 366 ASN A C 1
ATOM 2795 O O . ASN A 1 366 ? -44.146 5.653 29.502 1.00 90.69 366 ASN A O 1
ATOM 2799 N N . HIS A 1 367 ? -42.373 4.518 30.277 1.00 90.88 367 HIS A N 1
ATOM 2800 C CA . HIS A 1 367 ? -41.425 5.613 30.123 1.00 90.88 367 HIS A CA 1
ATOM 2801 C C . HIS A 1 367 ? -40.706 5.539 28.771 1.00 90.88 367 HIS A C 1
ATOM 2803 O O . HIS A 1 367 ? -40.377 4.467 28.273 1.00 90.88 367 HIS A O 1
ATOM 2809 N N . SER A 1 368 ? -40.456 6.703 28.167 1.00 92.06 368 SER A N 1
ATOM 2810 C CA . SER A 1 368 ? -39.710 6.786 26.908 1.00 92.06 368 SER A CA 1
ATOM 2811 C C . SER A 1 368 ? -38.246 6.385 27.104 1.00 92.06 368 SER A C 1
ATOM 2813 O O . SER A 1 368 ? -37.609 6.802 28.072 1.00 92.06 368 SER A O 1
ATOM 2815 N N . LEU A 1 369 ? -37.713 5.631 26.139 1.00 94.88 369 LEU A N 1
ATOM 2816 C CA . LEU A 1 369 ? -36.306 5.222 26.053 1.00 94.88 369 LEU A CA 1
ATOM 2817 C C . LEU A 1 369 ? -35.586 5.809 24.834 1.00 94.88 369 LEU A C 1
ATOM 2819 O O . LEU A 1 369 ? -34.447 5.438 24.555 1.00 94.88 369 LEU A O 1
ATOM 2823 N N . GLU A 1 370 ? -36.237 6.703 24.087 1.00 94.50 370 GLU A N 1
ATOM 2824 C CA . GLU A 1 370 ? -35.679 7.259 22.847 1.00 94.50 370 GLU A CA 1
ATOM 2825 C C . GLU A 1 370 ? -34.318 7.927 23.074 1.00 94.50 370 GLU A C 1
ATOM 2827 O O . GLU A 1 370 ? -33.392 7.711 22.295 1.00 94.50 370 GLU A O 1
ATOM 2832 N N . ASP A 1 371 ? -34.159 8.636 24.195 1.00 92.31 371 ASP A N 1
ATOM 2833 C CA . ASP A 1 371 ? -32.924 9.351 24.535 1.00 92.31 371 ASP A CA 1
ATOM 2834 C C . ASP A 1 371 ? -31.741 8.423 24.846 1.00 92.31 371 ASP A C 1
ATOM 2836 O O . ASP A 1 371 ? -30.604 8.887 24.902 1.00 92.31 371 ASP A O 1
ATOM 2840 N N . LEU A 1 372 ? -31.983 7.123 25.045 1.00 94.81 372 LEU A N 1
ATOM 2841 C CA . LEU A 1 372 ? -30.954 6.117 25.320 1.00 94.81 372 LEU A CA 1
ATOM 2842 C C . LEU A 1 372 ? -30.589 5.283 24.083 1.00 94.81 372 LEU A C 1
ATOM 2844 O O . LEU A 1 372 ? -29.695 4.441 24.156 1.00 94.81 372 LEU A O 1
ATOM 2848 N N . LYS A 1 373 ? -31.256 5.482 22.938 1.00 96.50 373 LYS A N 1
ATOM 2849 C CA . LYS A 1 373 ? -30.968 4.714 21.720 1.00 96.50 373 LYS A CA 1
ATOM 2850 C C . LYS A 1 373 ? -29.642 5.130 21.086 1.00 96.50 373 LYS A C 1
ATOM 2852 O O . LYS A 1 373 ? -29.368 6.313 20.901 1.00 96.50 373 LYS A O 1
ATOM 2857 N N . ILE A 1 374 ? -28.860 4.135 20.673 1.00 96.94 374 ILE A N 1
ATOM 2858 C CA . ILE A 1 374 ? -27.642 4.325 19.878 1.00 96.94 374 ILE A CA 1
ATOM 2859 C C . ILE A 1 374 ? -27.980 4.279 18.385 1.00 96.94 374 ILE A C 1
ATOM 2861 O O . ILE A 1 374 ? -28.852 3.527 17.941 1.00 96.94 374 ILE A O 1
ATOM 2865 N N . ARG A 1 375 ? -27.277 5.098 17.599 1.00 95.31 375 ARG A N 1
ATOM 2866 C CA . ARG A 1 375 ? -27.388 5.163 16.139 1.00 95.31 375 ARG A CA 1
ATOM 2867 C C . ARG A 1 375 ? -26.378 4.225 15.478 1.00 95.31 375 ARG A C 1
ATOM 2869 O O . ARG A 1 375 ? -25.193 4.544 15.340 1.00 95.31 375 ARG A O 1
ATOM 2876 N N . TYR A 1 376 ? -26.882 3.084 15.027 1.00 92.06 376 TYR A N 1
ATOM 2877 C CA . TYR A 1 376 ? -26.143 2.106 14.225 1.00 92.06 376 TYR A CA 1
ATOM 2878 C C . TYR A 1 376 ? -26.098 2.531 12.754 1.00 92.06 376 TYR A C 1
ATOM 2880 O O . TYR A 1 376 ? -26.989 3.246 12.290 1.00 92.06 376 TYR A O 1
ATOM 2888 N N . SER A 1 377 ? -25.036 2.158 12.038 1.00 80.56 377 SER A N 1
ATOM 2889 C CA . SER A 1 377 ? -24.866 2.607 10.651 1.00 80.56 377 SER A CA 1
ATOM 2890 C C . SER A 1 377 ? -25.593 1.734 9.648 1.00 80.56 377 SER A C 1
ATOM 2892 O O . SER A 1 377 ? -25.700 0.524 9.811 1.00 80.56 377 SER A O 1
ATOM 2894 N N . ASP A 1 378 ? -25.981 2.362 8.542 1.00 81.75 378 ASP A N 1
ATOM 2895 C CA . ASP A 1 378 ? -26.305 1.647 7.317 1.00 81.75 378 ASP A CA 1
ATOM 2896 C C . ASP A 1 378 ? -25.015 1.359 6.533 1.00 81.75 378 ASP A C 1
ATOM 2898 O O . ASP A 1 378 ? -24.346 2.276 6.039 1.00 81.75 378 ASP A O 1
ATOM 2902 N N . LEU A 1 379 ? -24.666 0.074 6.431 1.00 79.00 379 LEU A N 1
ATOM 2903 C CA . LEU A 1 379 ? -23.488 -0.410 5.709 1.00 79.00 379 LEU A CA 1
ATOM 2904 C C . LEU A 1 379 ? -23.522 -0.054 4.216 1.00 79.00 379 LEU A C 1
ATOM 2906 O O . LEU A 1 379 ? -22.458 0.060 3.603 1.00 79.00 379 LEU A O 1
ATOM 2910 N N . ALA A 1 380 ? -24.704 0.185 3.633 1.00 74.31 380 ALA A N 1
ATOM 2911 C CA . ALA A 1 380 ? -24.843 0.535 2.219 1.00 74.31 380 ALA A CA 1
ATOM 2912 C C . ALA A 1 380 ? -24.061 1.809 1.843 1.00 74.31 380 ALA A C 1
ATOM 2914 O O . ALA A 1 380 ? -23.528 1.925 0.738 1.00 74.31 380 ALA A O 1
ATOM 2915 N N . ASN A 1 381 ? -23.910 2.742 2.787 1.00 75.12 381 ASN A N 1
ATOM 2916 C CA . ASN A 1 381 ? -23.211 4.009 2.563 1.00 75.12 381 ASN A CA 1
ATOM 2917 C C . ASN A 1 381 ? -21.677 3.899 2.657 1.00 75.12 381 ASN A C 1
ATOM 2919 O O . ASN A 1 381 ? -20.975 4.867 2.373 1.00 75.12 381 ASN A O 1
ATOM 2923 N N . LEU A 1 382 ? -21.138 2.735 3.036 1.00 80.94 382 LEU A N 1
ATOM 2924 C CA . LEU A 1 382 ? -19.706 2.509 3.265 1.00 80.94 382 LEU A CA 1
ATOM 2925 C C . LEU A 1 382 ? -19.103 1.590 2.196 1.00 80.94 382 LEU A C 1
ATOM 2927 O O . LEU A 1 382 ? -18.361 0.655 2.503 1.00 80.94 382 LEU A O 1
ATOM 2931 N N . SER A 1 383 ? -19.431 1.853 0.930 1.00 83.69 383 SER A N 1
ATOM 2932 C CA . SER A 1 383 ? -19.004 1.052 -0.225 1.00 83.69 383 SER A CA 1
ATOM 2933 C C . SER A 1 383 ? -17.479 1.048 -0.434 1.00 83.69 383 SER A C 1
ATOM 2935 O O . SER A 1 383 ? -16.773 1.991 -0.068 1.00 83.69 383 SER A O 1
ATOM 2937 N N . ALA A 1 384 ? -16.971 -0.039 -1.023 1.00 88.88 384 ALA A N 1
ATOM 2938 C CA . ALA A 1 384 ? -15.567 -0.173 -1.409 1.00 88.88 384 ALA A CA 1
ATOM 2939 C C . ALA A 1 384 ? -15.202 0.816 -2.527 1.00 88.88 384 ALA A C 1
ATOM 2941 O O . ALA A 1 384 ? -16.053 1.166 -3.349 1.00 88.88 384 ALA A O 1
ATOM 2942 N N . VAL A 1 385 ? -13.937 1.241 -2.589 1.00 93.75 385 VAL A N 1
ATOM 2943 C CA . VAL A 1 385 ? -13.464 2.011 -3.744 1.00 93.75 385 VAL A CA 1
ATOM 2944 C C . VAL A 1 385 ? -13.339 1.051 -4.933 1.00 93.75 385 VAL A C 1
ATOM 2946 O O . VAL A 1 385 ? -12.788 -0.041 -4.761 1.00 93.75 385 VAL A O 1
ATOM 2949 N N . PRO A 1 386 ? -13.837 1.413 -6.130 1.00 94.56 386 PRO A N 1
ATOM 2950 C CA . PRO A 1 386 ? -13.681 0.580 -7.315 1.00 94.56 386 PRO A CA 1
ATOM 2951 C C . PRO A 1 386 ? -12.208 0.263 -7.594 1.00 94.56 386 PRO A C 1
ATOM 2953 O O . PRO A 1 386 ? -11.385 1.169 -7.723 1.00 94.56 386 PRO A O 1
ATOM 2956 N N . CYS A 1 387 ? -11.894 -1.026 -7.706 1.00 93.75 387 CYS A N 1
ATOM 2957 C CA . CYS A 1 387 ? -10.551 -1.527 -7.968 1.00 93.75 387 CYS A CA 1
ATOM 2958 C C . CYS A 1 387 ? -10.643 -2.627 -9.029 1.00 93.75 387 CYS A C 1
ATOM 2960 O O . CYS A 1 387 ? -11.087 -3.736 -8.749 1.00 93.75 387 CYS A O 1
ATOM 2962 N N . THR A 1 388 ? -10.310 -2.293 -10.275 1.00 94.38 388 THR A N 1
ATOM 2963 C CA . THR A 1 388 ? -10.380 -3.225 -11.409 1.00 94.38 388 THR A CA 1
ATOM 2964 C C . THR A 1 388 ? -8.970 -3.496 -11.901 1.00 94.38 388 THR A C 1
ATOM 2966 O O . THR A 1 388 ? -8.285 -2.563 -12.320 1.00 94.38 388 THR A O 1
ATOM 2969 N N . LEU A 1 389 ? -8.544 -4.757 -11.825 1.00 94.56 389 LEU A N 1
ATOM 2970 C CA . LEU A 1 389 ? -7.236 -5.197 -12.305 1.00 94.56 389 LEU A CA 1
ATOM 2971 C C . LEU A 1 389 ? -7.182 -5.184 -13.837 1.00 94.56 389 LEU A C 1
ATOM 2973 O O . LEU A 1 389 ? -8.203 -5.343 -14.507 1.00 94.56 389 LEU A O 1
ATOM 2977 N N . GLU A 1 390 ? -5.981 -5.003 -14.383 1.00 93.75 390 GLU A N 1
ATOM 2978 C CA . GLU A 1 390 ? -5.748 -5.182 -15.817 1.00 93.75 390 GLU A CA 1
ATOM 2979 C C . GLU A 1 390 ? -5.844 -6.672 -16.164 1.00 93.75 390 GLU A C 1
ATOM 2981 O O . GLU A 1 390 ? -5.349 -7.524 -15.426 1.00 93.75 390 GLU A O 1
ATOM 2986 N N . ALA A 1 391 ? -6.499 -6.985 -17.281 1.00 94.44 391 ALA A N 1
ATOM 2987 C CA . ALA A 1 391 ? -6.749 -8.369 -17.683 1.00 94.44 391 ALA A CA 1
ATOM 2988 C C . ALA A 1 391 ? -5.495 -9.088 -18.202 1.00 94.44 391 ALA A C 1
ATOM 2990 O O . ALA A 1 391 ? -5.460 -10.316 -18.201 1.00 94.44 391 ALA A O 1
ATOM 2991 N N . HIS A 1 392 ? -4.503 -8.325 -18.670 1.00 94.69 392 HIS A N 1
ATOM 2992 C CA . HIS A 1 392 ? -3.300 -8.844 -19.311 1.00 94.69 392 HIS A CA 1
ATOM 2993 C C . HIS A 1 392 ? -2.056 -8.086 -18.845 1.00 94.69 392 HIS A C 1
ATOM 2995 O O . HIS A 1 392 ? -2.114 -6.884 -18.572 1.00 94.69 392 HIS A O 1
ATOM 3001 N N . GLN A 1 393 ? -0.933 -8.789 -18.795 1.00 94.75 393 GLN A N 1
ATOM 3002 C CA . GLN A 1 393 ? 0.381 -8.292 -18.405 1.00 94.75 393 GLN A CA 1
ATOM 3003 C C . GLN A 1 393 ? 1.399 -8.491 -19.539 1.00 94.75 393 GLN A C 1
ATOM 3005 O O . GLN A 1 393 ? 1.130 -9.245 -20.477 1.00 94.75 393 GLN A O 1
ATOM 3010 N N . PRO A 1 394 ? 2.564 -7.818 -19.480 1.00 97.25 394 PRO A N 1
ATOM 3011 C CA . PRO A 1 394 ? 3.691 -8.096 -20.353 1.00 97.25 394 PRO A CA 1
ATOM 3012 C C . PRO A 1 394 ? 3.909 -9.592 -20.569 1.00 97.25 394 PRO A C 1
ATOM 3014 O O . PRO A 1 394 ? 3.971 -10.371 -19.618 1.00 97.25 394 PRO A O 1
ATOM 3017 N N . CYS A 1 395 ? 4.026 -9.946 -21.846 1.00 96.69 395 CYS A N 1
ATOM 3018 C CA . CYS A 1 395 ? 4.259 -11.292 -22.374 1.00 96.69 395 CYS A CA 1
ATOM 3019 C C . CYS A 1 395 ? 3.060 -12.242 -22.351 1.00 96.69 395 CYS A C 1
ATOM 3021 O O . CYS A 1 395 ? 3.155 -13.368 -22.841 1.00 96.69 395 CYS A O 1
ATOM 3023 N N . ASP A 1 396 ? 1.892 -11.781 -21.897 1.00 96.81 396 ASP A N 1
ATOM 3024 C CA . ASP A 1 396 ? 0.645 -12.437 -22.271 1.00 96.81 396 ASP A CA 1
ATOM 3025 C C . ASP A 1 396 ? 0.425 -12.277 -23.775 1.00 96.81 396 ASP A C 1
ATOM 3027 O O . ASP A 1 396 ? 0.563 -11.184 -24.327 1.00 96.81 396 ASP A O 1
ATOM 3031 N N . THR A 1 397 ? -0.036 -13.334 -24.443 1.00 97.00 397 THR A N 1
ATOM 3032 C CA . THR A 1 397 ? -0.273 -13.311 -25.897 1.00 97.00 397 THR A CA 1
ATOM 3033 C C . THR A 1 397 ? -1.190 -12.160 -26.328 1.00 97.00 397 THR A C 1
ATOM 3035 O O . THR A 1 397 ? -0.966 -11.536 -27.362 1.00 97.00 397 THR A O 1
ATOM 3038 N N . ALA A 1 398 ? -2.223 -11.848 -25.535 1.00 97.44 398 ALA A N 1
ATOM 3039 C CA . ALA A 1 398 ? -3.135 -10.741 -25.821 1.00 97.44 398 ALA A CA 1
ATOM 3040 C C . ALA A 1 398 ? -2.475 -9.363 -25.632 1.00 97.44 398 ALA A C 1
ATOM 3042 O O . ALA A 1 398 ? -2.779 -8.429 -26.376 1.00 97.44 398 ALA A O 1
ATOM 3043 N N . TRP A 1 399 ? -1.562 -9.243 -24.666 1.00 97.75 399 TRP A N 1
ATOM 3044 C CA . TRP A 1 399 ? -0.806 -8.019 -24.426 1.00 97.75 399 TRP A CA 1
ATOM 3045 C C . TRP A 1 399 ? 0.220 -7.794 -25.538 1.00 97.75 399 TRP A C 1
ATOM 3047 O O . TRP A 1 399 ? 0.227 -6.728 -26.144 1.00 97.75 399 TRP A O 1
ATOM 3057 N N . GLU A 1 400 ? 1.008 -8.811 -25.899 1.00 97.88 400 GLU A N 1
ATOM 3058 C CA . GLU A 1 400 ? 1.973 -8.724 -27.005 1.00 97.88 400 GLU A CA 1
ATOM 3059 C C . GLU A 1 400 ? 1.290 -8.419 -28.338 1.00 97.88 400 GLU A C 1
ATOM 3061 O O . GLU A 1 400 ? 1.798 -7.631 -29.138 1.00 97.88 400 GLU A O 1
ATOM 3066 N N . ALA A 1 401 ? 0.108 -8.999 -28.569 1.00 97.38 401 ALA A N 1
ATOM 3067 C CA . ALA A 1 401 ? -0.693 -8.684 -29.741 1.00 97.38 401 ALA A CA 1
ATOM 3068 C C . ALA A 1 401 ? -1.076 -7.203 -29.788 1.00 97.38 401 ALA A C 1
ATOM 3070 O O . ALA A 1 401 ? -0.903 -6.552 -30.819 1.00 97.38 401 ALA A O 1
ATOM 3071 N N . ALA A 1 402 ? -1.568 -6.651 -28.680 1.00 96.88 402 ALA A N 1
ATOM 3072 C CA . ALA A 1 402 ? -1.990 -5.256 -28.606 1.00 96.88 402 ALA A CA 1
ATOM 3073 C C . ALA A 1 402 ? -0.811 -4.269 -28.658 1.00 96.88 402 ALA A C 1
ATOM 3075 O O . ALA A 1 402 ? -0.912 -3.209 -29.281 1.00 96.88 402 ALA A O 1
ATOM 3076 N N . GLU A 1 403 ? 0.298 -4.598 -28.002 1.00 97.62 403 GLU A N 1
ATOM 3077 C CA . GLU A 1 403 ? 1.411 -3.675 -27.796 1.00 97.62 403 GLU A CA 1
ATOM 3078 C C . GLU A 1 403 ? 2.479 -3.764 -28.890 1.00 97.62 403 GLU A C 1
ATOM 3080 O O . GLU A 1 403 ? 3.067 -2.733 -29.217 1.00 97.62 403 GLU A O 1
ATOM 3085 N N . TYR A 1 404 ? 2.692 -4.942 -29.494 1.00 97.69 404 TYR A N 1
ATOM 3086 C CA . TYR A 1 404 ? 3.787 -5.190 -30.440 1.00 97.69 404 TYR A CA 1
ATOM 3087 C C . TYR A 1 404 ? 3.320 -5.736 -31.786 1.00 97.69 404 TYR A C 1
ATOM 3089 O O . TYR A 1 404 ? 3.444 -5.043 -32.790 1.00 97.69 404 TYR A O 1
ATOM 3097 N N . THR A 1 405 ? 2.776 -6.952 -31.850 1.00 97.44 405 THR A N 1
ATOM 3098 C CA . THR A 1 405 ? 2.654 -7.662 -33.140 1.00 97.44 405 THR A CA 1
ATOM 3099 C C . THR A 1 405 ? 1.590 -7.077 -34.072 1.00 97.44 405 THR A C 1
ATOM 3101 O O . THR A 1 405 ? 1.658 -7.275 -35.283 1.00 97.44 405 THR A O 1
ATOM 3104 N N . SER A 1 406 ? 0.635 -6.306 -33.540 1.00 96.81 406 SER A N 1
ATOM 3105 C CA . SER A 1 406 ? -0.325 -5.532 -34.344 1.00 96.81 406 SER A CA 1
ATOM 3106 C C . SER A 1 406 ? 0.197 -4.168 -34.805 1.00 96.81 406 SER A C 1
ATOM 3108 O O . SER A 1 406 ? -0.483 -3.480 -35.571 1.00 96.81 406 SER A O 1
ATOM 3110 N N . GLN A 1 407 ? 1.376 -3.744 -34.342 1.00 97.31 407 GLN A N 1
ATOM 3111 C CA . GLN A 1 407 ? 1.899 -2.421 -34.651 1.00 97.31 407 GLN A CA 1
ATOM 3112 C C . GLN A 1 407 ? 2.487 -2.371 -36.072 1.00 97.31 407 GLN A C 1
ATOM 3114 O O . GLN A 1 407 ? 3.193 -3.295 -36.477 1.00 97.31 407 GLN A O 1
ATOM 3119 N N . PRO A 1 408 ? 2.290 -1.271 -36.828 1.00 95.69 408 PRO A N 1
ATOM 3120 C CA . PRO A 1 408 ? 2.771 -1.164 -38.210 1.00 95.69 408 PRO A CA 1
ATOM 3121 C C . PRO A 1 408 ? 4.290 -1.295 -38.384 1.00 95.69 408 PRO A C 1
ATOM 3123 O O . PRO A 1 408 ? 4.755 -1.651 -39.462 1.00 95.69 408 PRO A O 1
ATOM 3126 N N . TRP A 1 409 ? 5.072 -0.977 -37.349 1.00 95.06 409 TRP A N 1
ATOM 3127 C CA . TRP A 1 409 ? 6.534 -1.051 -37.387 1.00 95.06 409 TRP A CA 1
ATOM 3128 C C . TRP A 1 409 ? 7.076 -2.471 -37.147 1.00 95.06 409 TRP A C 1
ATOM 3130 O O . TRP A 1 409 ? 8.236 -2.725 -37.462 1.00 95.06 409 TRP A O 1
ATOM 3140 N N . TYR A 1 410 ? 6.264 -3.405 -36.638 1.00 95.88 410 TYR A N 1
ATOM 3141 C CA . TYR A 1 410 ? 6.734 -4.696 -36.118 1.00 95.88 410 TYR A CA 1
ATOM 3142 C C . TYR A 1 410 ? 7.401 -5.593 -37.171 1.00 95.88 410 TYR A C 1
ATOM 3144 O O . TYR A 1 410 ? 8.417 -6.220 -36.890 1.00 95.88 410 TYR A O 1
ATOM 3152 N N . GLU A 1 411 ? 6.889 -5.617 -38.407 1.00 93.44 411 GLU A N 1
ATOM 3153 C CA . GLU A 1 411 ? 7.463 -6.426 -39.500 1.00 93.44 411 GLU A CA 1
ATOM 3154 C C . GLU A 1 411 ? 8.915 -6.030 -39.832 1.00 93.44 411 GLU A C 1
ATOM 3156 O O . GLU A 1 411 ? 9.715 -6.858 -40.269 1.00 93.44 411 GLU A O 1
ATOM 3161 N N . HIS A 1 412 ? 9.273 -4.761 -39.620 1.00 88.94 412 HIS A N 1
ATOM 3162 C CA . HIS A 1 412 ? 10.569 -4.207 -40.014 1.00 88.94 412 HIS A CA 1
ATOM 3163 C C . HIS A 1 412 ? 11.491 -3.873 -38.838 1.00 88.94 412 HIS A C 1
ATOM 3165 O O . HIS A 1 412 ? 12.706 -3.803 -39.028 1.00 88.94 412 HIS A O 1
ATOM 3171 N N . ALA A 1 413 ? 10.919 -3.684 -37.655 1.00 93.38 413 ALA A N 1
ATOM 3172 C CA . ALA A 1 413 ? 11.598 -3.413 -36.397 1.00 93.38 413 ALA A CA 1
ATOM 3173 C C . ALA A 1 413 ? 10.992 -4.324 -35.311 1.00 93.38 413 ALA A C 1
ATOM 3175 O O . ALA A 1 413 ? 10.242 -3.846 -34.457 1.00 93.38 413 ALA A O 1
ATOM 3176 N N . PRO A 1 414 ? 11.219 -5.650 -35.385 1.00 95.38 414 PRO A N 1
ATOM 3177 C CA . PRO A 1 414 ? 10.669 -6.583 -34.411 1.00 95.38 414 PRO A CA 1
ATOM 3178 C C . PRO A 1 414 ? 11.212 -6.284 -33.013 1.00 95.38 414 PRO A C 1
ATOM 3180 O O . PRO A 1 414 ? 12.316 -5.766 -32.850 1.00 95.38 414 PRO A O 1
ATOM 3183 N N . THR A 1 415 ? 10.424 -6.626 -32.001 1.00 97.12 415 THR A N 1
ATOM 3184 C CA . THR A 1 415 ? 10.816 -6.450 -30.603 1.00 97.12 415 THR A CA 1
ATOM 3185 C C . THR A 1 415 ? 11.872 -7.460 -30.169 1.00 97.12 415 THR A C 1
ATOM 3187 O O . THR A 1 415 ? 11.977 -8.552 -30.734 1.00 97.12 415 THR A O 1
ATOM 3190 N N . ALA A 1 416 ? 12.606 -7.123 -29.109 1.00 97.19 416 ALA A N 1
ATOM 3191 C CA . ALA A 1 416 ? 13.351 -8.108 -28.339 1.00 97.19 416 ALA A CA 1
ATOM 3192 C C . ALA A 1 416 ? 12.391 -9.094 -27.648 1.00 97.19 416 ALA A C 1
ATOM 3194 O O . ALA A 1 416 ? 11.171 -8.887 -27.620 1.00 97.19 416 ALA A O 1
ATOM 3195 N N . GLU A 1 417 ? 12.952 -10.159 -27.069 1.00 97.00 417 GLU A N 1
ATOM 3196 C CA . GLU A 1 417 ? 12.201 -11.086 -26.221 1.00 97.00 417 GLU A CA 1
ATOM 3197 C C . GLU A 1 417 ? 11.533 -10.326 -25.070 1.00 97.00 417 GLU A C 1
ATOM 3199 O O . GLU A 1 417 ? 12.177 -9.540 -24.368 1.00 97.00 417 GLU A O 1
ATOM 3204 N N . CYS A 1 418 ? 10.229 -10.547 -24.916 1.00 97.69 418 CYS A N 1
ATOM 3205 C CA . CYS A 1 418 ? 9.425 -9.869 -23.917 1.00 97.69 418 CYS A CA 1
ATOM 3206 C C . CYS A 1 418 ? 9.826 -10.301 -22.500 1.00 97.69 418 CYS A C 1
ATOM 3208 O O . CYS A 1 418 ? 10.075 -11.482 -22.239 1.00 97.69 418 CYS A O 1
ATOM 3210 N N . ARG A 1 419 ? 9.860 -9.354 -21.555 1.00 96.00 419 ARG A N 1
ATOM 3211 C CA . ARG A 1 419 ? 10.144 -9.635 -20.142 1.00 96.00 419 ARG A CA 1
ATOM 3212 C C . ARG A 1 419 ? 8.861 -9.721 -19.330 1.00 96.00 419 ARG A C 1
ATOM 3214 O O . ARG A 1 419 ? 8.197 -8.714 -19.083 1.00 96.00 419 ARG A O 1
ATOM 3221 N N . ALA A 1 420 ? 8.540 -10.937 -18.891 1.00 95.00 420 ALA A N 1
ATOM 3222 C CA . ALA A 1 420 ? 7.367 -11.173 -18.064 1.00 95.00 420 ALA A CA 1
ATOM 3223 C C . ALA A 1 420 ? 7.499 -10.421 -16.738 1.00 95.00 420 ALA A C 1
ATOM 3225 O O . ALA A 1 420 ? 8.602 -10.262 -16.197 1.00 95.00 420 ALA A O 1
ATOM 3226 N N . CYS A 1 421 ? 6.368 -9.978 -16.193 1.00 93.69 421 CYS A N 1
ATOM 3227 C CA . CYS A 1 421 ? 6.376 -9.423 -14.851 1.00 93.69 421 CYS A CA 1
ATOM 3228 C C . CYS A 1 421 ? 6.843 -10.483 -13.849 1.00 93.69 421 CYS A C 1
ATOM 3230 O O . CYS A 1 421 ? 6.503 -11.657 -14.010 1.00 93.69 421 CYS A O 1
ATOM 3232 N N . PRO A 1 422 ? 7.607 -10.095 -12.809 1.00 87.81 422 PRO A N 1
ATOM 3233 C CA . PRO A 1 422 ? 7.946 -11.013 -11.737 1.00 87.81 422 PRO A CA 1
ATOM 3234 C C . PRO A 1 422 ? 6.660 -11.627 -11.193 1.00 87.81 422 PRO A C 1
ATOM 3236 O O . PRO A 1 422 ? 5.761 -10.899 -10.769 1.00 87.81 422 PRO A O 1
ATOM 3239 N N . GLU A 1 423 ? 6.562 -12.954 -11.246 1.00 73.00 423 GLU A N 1
ATOM 3240 C CA . GLU A 1 423 ? 5.430 -13.657 -10.664 1.00 73.00 423 GLU A CA 1
ATOM 3241 C C . GLU A 1 423 ? 5.407 -13.303 -9.177 1.00 73.00 423 GLU A C 1
ATOM 3243 O O . GLU A 1 423 ? 6.385 -13.522 -8.452 1.00 73.00 423 GLU A O 1
ATOM 3248 N N . LEU A 1 424 ? 4.318 -12.671 -8.732 1.00 59.31 424 LEU A N 1
ATOM 3249 C CA . LEU A 1 424 ? 4.100 -12.451 -7.311 1.00 59.31 424 LEU A CA 1
ATOM 3250 C C . LEU A 1 424 ? 4.096 -13.835 -6.683 1.00 59.31 424 LEU A C 1
ATOM 3252 O O . LEU A 1 424 ? 3.218 -14.634 -7.007 1.00 59.31 424 LEU A O 1
ATOM 3256 N N . ALA A 1 425 ? 5.117 -14.129 -5.870 1.00 42.78 425 ALA A N 1
ATOM 3257 C CA . ALA A 1 425 ? 5.316 -15.453 -5.302 1.00 42.78 425 ALA A CA 1
ATOM 3258 C C . ALA A 1 425 ? 3.966 -15.973 -4.781 1.00 42.78 425 ALA A C 1
ATOM 3260 O O . ALA A 1 425 ? 3.345 -15.282 -3.962 1.00 42.78 425 ALA A O 1
ATOM 3261 N N . PRO A 1 426 ? 3.468 -17.121 -5.281 1.00 34.91 426 PRO A N 1
ATOM 3262 C CA . PRO A 1 426 ? 2.191 -17.642 -4.831 1.00 34.91 426 PRO A CA 1
ATOM 3263 C C . PRO A 1 426 ? 2.255 -17.788 -3.315 1.00 34.91 426 PRO A C 1
ATOM 3265 O O . PRO A 1 426 ? 3.243 -18.301 -2.783 1.00 34.91 426 PRO A O 1
ATOM 3268 N N . ALA A 1 427 ? 1.222 -17.292 -2.626 1.00 35.50 427 ALA A N 1
ATOM 3269 C CA . ALA A 1 427 ? 1.068 -17.480 -1.192 1.00 35.50 427 ALA A CA 1
ATOM 3270 C C . ALA A 1 427 ? 1.271 -18.971 -0.901 1.00 35.50 427 ALA A C 1
ATOM 3272 O O . ALA A 1 427 ? 0.513 -19.805 -1.399 1.00 35.50 427 ALA A O 1
ATOM 3273 N N . ILE A 1 428 ? 2.359 -19.299 -0.201 1.00 30.33 428 ILE A N 1
ATOM 3274 C CA . ILE A 1 428 ? 2.753 -20.681 0.056 1.00 30.33 428 ILE A CA 1
ATOM 3275 C C . ILE A 1 428 ? 1.566 -21.353 0.761 1.00 30.33 428 ILE A C 1
ATOM 3277 O O . ILE A 1 428 ? 1.175 -20.887 1.832 1.00 30.33 428 ILE A O 1
ATOM 3281 N N . PRO A 1 429 ? 0.973 -22.423 0.200 1.00 33.06 429 PRO A N 1
ATOM 3282 C CA . PRO A 1 429 ? 0.032 -23.242 0.946 1.00 33.06 429 PRO A CA 1
ATOM 3283 C C . PRO A 1 429 ? 0.796 -23.842 2.126 1.00 33.06 429 PRO A C 1
ATOM 3285 O O . PRO A 1 429 ? 1.825 -24.485 1.907 1.00 33.06 429 PRO A O 1
ATOM 3288 N N . GLU A 1 430 ? 0.328 -23.611 3.355 1.00 37.34 430 GLU A N 1
ATOM 3289 C CA . GLU A 1 430 ? 0.894 -24.207 4.570 1.00 37.34 430 GLU A CA 1
ATOM 3290 C C . GLU A 1 430 ? 1.097 -25.715 4.362 1.00 37.34 430 GLU A C 1
ATOM 3292 O O . GLU A 1 430 ? 0.140 -26.490 4.287 1.00 37.34 430 GLU A O 1
ATOM 3297 N N . ALA A 1 431 ? 2.357 -26.133 4.220 1.00 35.84 431 ALA A N 1
ATOM 3298 C CA . ALA A 1 431 ? 2.721 -27.532 4.061 1.00 35.84 431 ALA A CA 1
ATOM 3299 C C . ALA A 1 431 ? 3.258 -28.088 5.394 1.00 35.84 431 ALA A C 1
ATOM 3301 O O . ALA A 1 431 ? 4.070 -27.423 6.046 1.00 35.84 431 ALA A O 1
ATOM 3302 N N . PRO A 1 432 ? 2.846 -29.302 5.810 1.00 38.88 432 PRO A N 1
ATOM 3303 C CA . PRO A 1 432 ? 3.204 -29.875 7.103 1.00 38.88 432 PRO A CA 1
ATOM 3304 C C . PRO A 1 432 ? 4.679 -30.279 7.158 1.00 38.88 432 PRO A C 1
ATOM 3306 O O . PRO A 1 432 ? 5.232 -30.820 6.201 1.00 38.88 432 PRO A O 1
ATOM 3309 N N . GLY A 1 433 ? 5.292 -30.036 8.315 1.00 45.72 433 GLY A N 1
ATOM 3310 C CA . GLY A 1 433 ? 6.713 -30.242 8.561 1.00 45.72 433 GLY A CA 1
ATOM 3311 C C . GLY A 1 433 ? 7.214 -31.681 8.397 1.00 45.72 433 GLY A C 1
ATOM 3312 O O . GLY A 1 433 ? 6.518 -32.661 8.654 1.00 45.72 433 GLY A O 1
ATOM 3313 N N . GLY A 1 434 ? 8.492 -31.782 8.040 1.00 37.28 434 GLY A N 1
ATOM 3314 C CA . GLY A 1 434 ? 9.285 -33.009 8.055 1.00 37.28 434 GLY A CA 1
ATOM 3315 C C . GLY A 1 434 ? 10.744 -32.672 7.755 1.00 37.28 434 GLY A C 1
ATOM 3316 O O . GLY A 1 434 ? 11.039 -32.075 6.726 1.00 37.28 434 GLY A O 1
ATOM 3317 N N . GLY A 1 435 ? 11.641 -32.959 8.700 1.00 37.84 435 GLY A N 1
ATOM 3318 C CA . GLY A 1 435 ? 12.993 -32.407 8.732 1.00 37.84 435 GLY A CA 1
ATOM 3319 C C . GLY A 1 435 ? 14.129 -33.282 8.186 1.00 37.84 435 GLY A C 1
ATOM 3320 O O . GLY A 1 435 ? 13.952 -34.436 7.813 1.00 37.84 435 GLY A O 1
ATOM 3321 N N . SER A 1 436 ? 15.323 -32.686 8.315 1.00 39.66 436 SER A N 1
ATOM 3322 C CA . SER A 1 436 ? 16.653 -33.280 8.551 1.00 39.66 436 SER A CA 1
ATOM 3323 C C . SER A 1 436 ? 17.676 -33.424 7.397 1.00 39.66 436 SER A C 1
ATOM 3325 O O . SER A 1 436 ? 17.573 -34.281 6.529 1.00 39.66 436 SER A O 1
ATOM 3327 N N . THR A 1 437 ? 18.771 -32.658 7.580 1.00 31.97 437 THR A N 1
ATOM 3328 C CA . THR A 1 437 ? 20.228 -32.966 7.474 1.00 31.97 437 THR A CA 1
ATOM 3329 C C . THR A 1 437 ? 21.006 -33.116 6.144 1.00 31.97 437 THR A C 1
ATOM 3331 O O . THR A 1 437 ? 21.031 -34.177 5.536 1.00 31.97 437 THR A O 1
ATOM 3334 N N . ALA A 1 438 ? 21.845 -32.081 5.921 1.00 39.34 438 ALA A N 1
ATOM 3335 C CA . ALA A 1 438 ? 23.315 -32.051 5.714 1.00 39.34 438 ALA A CA 1
ATOM 3336 C C . ALA A 1 438 ? 23.973 -32.341 4.337 1.00 39.34 438 ALA A C 1
ATOM 3338 O O . ALA A 1 438 ? 23.951 -33.466 3.857 1.00 39.34 438 ALA A O 1
ATOM 3339 N N . SER A 1 439 ? 24.739 -31.357 3.817 1.00 30.05 439 SER A N 1
ATOM 3340 C CA . SER A 1 439 ? 26.104 -31.539 3.258 1.00 30.05 439 SER A CA 1
ATOM 3341 C C . SER A 1 439 ? 26.837 -30.190 3.043 1.00 30.05 439 SER A C 1
ATOM 3343 O O . SER A 1 439 ? 26.203 -29.163 2.827 1.00 30.05 439 SER A O 1
ATOM 3345 N N . LEU A 1 440 ? 28.172 -30.198 3.162 1.00 33.41 440 LEU A N 1
ATOM 3346 C CA . LEU A 1 440 ? 29.100 -29.076 3.422 1.00 33.41 440 LEU A CA 1
ATOM 3347 C C . LEU A 1 440 ? 29.684 -28.405 2.158 1.00 33.41 440 LEU A C 1
ATOM 3349 O O . LEU A 1 440 ? 30.082 -29.128 1.252 1.00 33.41 440 LEU A O 1
ATOM 3353 N N . THR A 1 441 ? 29.869 -27.068 2.162 1.00 31.27 441 THR A N 1
ATOM 3354 C CA . THR A 1 441 ? 31.038 -26.283 1.640 1.00 31.27 441 THR A CA 1
ATOM 3355 C C . THR A 1 441 ? 30.863 -24.786 2.026 1.00 31.27 441 THR A C 1
ATOM 3357 O O . THR A 1 441 ? 29.778 -24.262 1.781 1.00 31.27 441 THR A O 1
ATOM 3360 N N . PRO A 1 442 ? 31.843 -24.055 2.619 1.00 38.50 442 PRO A N 1
ATOM 3361 C CA . PRO A 1 442 ? 31.611 -22.684 3.091 1.00 38.50 442 PRO A CA 1
ATOM 3362 C C . PRO A 1 442 ? 31.914 -21.618 2.020 1.00 38.50 442 PRO A C 1
ATOM 3364 O O . PRO A 1 442 ? 33.067 -21.354 1.684 1.00 38.50 442 PRO A O 1
ATOM 3367 N N . ALA A 1 443 ? 30.857 -20.973 1.526 1.00 34.53 443 ALA A N 1
ATOM 3368 C CA . ALA A 1 443 ? 30.871 -19.592 1.028 1.00 34.53 443 ALA A CA 1
ATOM 3369 C C . ALA A 1 443 ? 30.682 -18.637 2.235 1.00 34.53 443 ALA A C 1
ATOM 3371 O O . ALA A 1 443 ? 30.269 -19.125 3.289 1.00 34.53 443 ALA A O 1
ATOM 3372 N N . PRO A 1 444 ? 30.980 -17.321 2.162 1.00 36.34 444 PRO A N 1
ATOM 3373 C CA . PRO A 1 444 ? 30.842 -16.425 3.313 1.00 36.34 444 PRO A CA 1
ATOM 3374 C C . PRO A 1 444 ? 29.388 -16.428 3.793 1.00 36.34 444 PRO A C 1
ATOM 3376 O O . PRO A 1 444 ? 28.499 -15.876 3.148 1.00 36.34 444 PRO A O 1
ATOM 3379 N N . THR A 1 445 ? 29.149 -17.124 4.903 1.00 35.16 445 THR A N 1
ATOM 3380 C CA . THR A 1 445 ? 27.824 -17.348 5.462 1.00 35.16 445 THR A CA 1
ATOM 3381 C C . THR A 1 445 ? 27.253 -16.007 5.887 1.00 35.16 445 THR A C 1
ATOM 3383 O O . THR A 1 445 ? 27.652 -15.446 6.906 1.00 35.16 445 THR A O 1
ATOM 3386 N N . THR A 1 446 ? 26.287 -15.498 5.127 1.00 42.78 446 THR A N 1
ATOM 3387 C CA . THR A 1 446 ? 25.320 -14.522 5.625 1.00 42.78 446 THR A CA 1
ATOM 3388 C C . THR A 1 446 ? 24.540 -15.247 6.720 1.00 42.78 446 THR A C 1
ATOM 3390 O O . THR A 1 446 ? 23.569 -15.955 6.459 1.00 42.78 446 THR A O 1
ATOM 3393 N N . ARG A 1 447 ? 25.061 -15.210 7.952 1.00 48.41 447 ARG A N 1
ATOM 3394 C CA . ARG A 1 447 ? 24.442 -15.857 9.107 1.00 48.41 447 ARG A CA 1
ATOM 3395 C C . ARG A 1 447 ? 23.114 -15.148 9.332 1.00 48.41 447 ARG A C 1
ATOM 3397 O O . ARG A 1 447 ? 23.102 -14.042 9.849 1.00 48.41 447 ARG A O 1
ATOM 3404 N N . LYS A 1 448 ? 22.012 -15.767 8.904 1.00 56.97 448 LYS A N 1
ATOM 3405 C CA . LYS A 1 448 ? 20.661 -15.302 9.221 1.00 56.97 448 LYS A CA 1
ATOM 3406 C C . LYS A 1 448 ? 20.544 -15.298 10.744 1.00 56.97 448 LYS A C 1
ATOM 3408 O O . LYS A 1 448 ? 20.519 -16.374 11.343 1.00 56.97 448 LYS A O 1
ATOM 3413 N N . LEU A 1 449 ? 20.544 -14.120 11.368 1.00 65.81 449 LEU A N 1
ATOM 3414 C CA . LEU A 1 449 ? 20.255 -14.031 12.794 1.00 65.81 449 LEU A CA 1
ATOM 3415 C C . LEU A 1 449 ? 18.792 -14.420 13.022 1.00 65.81 449 LEU A C 1
ATOM 3417 O O . LEU A 1 449 ? 17.870 -13.783 12.512 1.00 65.81 449 LEU A O 1
ATOM 3421 N N . SER A 1 450 ? 18.602 -15.508 13.759 1.00 67.81 450 SER A N 1
ATOM 3422 C CA . SER A 1 450 ? 17.345 -15.864 14.408 1.00 67.81 450 SER A CA 1
ATOM 3423 C C . SER A 1 450 ? 17.390 -15.421 15.867 1.00 67.81 450 SER A C 1
ATOM 3425 O O . SER A 1 450 ? 18.468 -15.113 16.384 1.00 67.81 450 SER A O 1
ATOM 3427 N N . ALA A 1 451 ? 16.236 -15.457 16.538 1.00 75.56 451 ALA A N 1
ATOM 3428 C CA . ALA A 1 451 ? 16.192 -15.421 17.995 1.00 75.56 451 ALA A CA 1
ATOM 3429 C C . ALA A 1 451 ? 17.264 -16.364 18.586 1.00 75.56 451 ALA A C 1
ATOM 3431 O O . ALA A 1 451 ? 17.437 -17.477 18.062 1.00 75.56 451 ALA A O 1
ATOM 3432 N N . PRO A 1 452 ? 18.000 -15.937 19.624 1.00 83.19 452 PRO A N 1
ATOM 3433 C CA . PRO A 1 452 ? 18.975 -16.791 20.282 1.00 83.19 452 PRO A CA 1
ATOM 3434 C C . PRO A 1 452 ? 18.310 -18.026 20.904 1.00 83.19 452 PRO A C 1
ATOM 3436 O O . PRO A 1 452 ? 17.137 -18.008 21.279 1.00 83.19 452 PRO A O 1
ATOM 3439 N N . GLU A 1 453 ? 19.073 -19.109 21.039 1.00 77.62 453 GLU A N 1
ATOM 3440 C CA . GLU A 1 453 ? 18.611 -20.313 21.731 1.00 77.62 453 GLU A CA 1
ATOM 3441 C C . GLU A 1 453 ? 18.271 -19.978 23.195 1.00 77.62 453 GLU A C 1
ATOM 3443 O O . GLU A 1 453 ? 19.090 -19.402 23.907 1.00 77.62 453 GLU A O 1
ATOM 3448 N N . GLY A 1 454 ? 17.050 -20.308 23.631 1.00 76.12 454 GLY A N 1
ATOM 3449 C CA . GLY A 1 454 ? 16.548 -20.000 24.978 1.00 76.12 454 GLY A CA 1
ATOM 3450 C C . GLY A 1 454 ? 15.683 -18.737 25.094 1.00 76.12 454 GLY A C 1
ATOM 3451 O O . GLY A 1 454 ? 15.069 -18.542 26.140 1.00 76.12 454 GLY A O 1
ATOM 3452 N N . PHE A 1 455 ? 15.569 -17.923 24.039 1.00 85.44 455 PHE A N 1
ATOM 3453 C CA . PHE A 1 455 ? 14.635 -16.792 23.994 1.00 85.44 455 PHE A CA 1
ATOM 3454 C C . PHE A 1 455 ? 13.216 -17.251 23.613 1.00 85.44 455 PHE A C 1
ATOM 3456 O O . PHE A 1 455 ? 13.028 -17.961 22.620 1.00 85.44 455 PHE A O 1
ATOM 3463 N N . HIS A 1 456 ? 12.204 -16.830 24.376 1.00 85.62 456 HIS A N 1
ATOM 3464 C CA . HIS A 1 456 ? 10.801 -17.088 24.073 1.00 85.62 456 HIS A CA 1
ATOM 3465 C C . HIS A 1 456 ? 10.206 -15.930 23.269 1.00 85.62 456 HIS A C 1
ATOM 3467 O O . HIS A 1 456 ? 9.863 -14.875 23.797 1.00 85.62 456 HIS A O 1
ATOM 3473 N N . VAL A 1 457 ? 10.040 -16.158 21.967 1.00 86.00 457 VAL A N 1
ATOM 3474 C CA . VAL A 1 457 ? 9.385 -15.205 21.066 1.00 86.00 457 VAL A CA 1
ATOM 3475 C C . VAL A 1 457 ? 7.895 -15.123 21.415 1.00 86.00 457 VAL A C 1
ATOM 3477 O O . VAL A 1 457 ? 7.101 -15.944 20.957 1.00 86.00 457 VAL A O 1
ATOM 3480 N N . ARG A 1 458 ? 7.510 -14.135 22.230 1.00 83.44 458 ARG A N 1
ATOM 3481 C CA . ARG A 1 458 ? 6.115 -13.951 22.671 1.00 83.44 458 ARG A CA 1
ATOM 3482 C C . ARG A 1 458 ? 5.201 -13.522 21.534 1.00 83.44 458 ARG A C 1
ATOM 3484 O O . ARG A 1 458 ? 4.084 -14.015 21.407 1.00 83.44 458 ARG A O 1
ATOM 3491 N N . CYS A 1 459 ? 5.702 -12.625 20.693 1.00 83.69 459 CYS A N 1
ATOM 3492 C CA . CYS A 1 459 ? 5.053 -12.250 19.455 1.00 83.69 459 CYS A CA 1
ATOM 3493 C C . CYS A 1 459 ? 5.896 -12.695 18.284 1.00 83.69 459 CYS A C 1
ATOM 3495 O O . CYS A 1 459 ? 7.003 -12.189 18.097 1.00 83.69 459 CYS A O 1
ATOM 3497 N N . ALA A 1 460 ? 5.349 -13.623 17.492 1.00 83.00 460 ALA A N 1
ATOM 3498 C CA . ALA A 1 460 ? 5.999 -14.104 16.287 1.00 83.00 460 ALA A CA 1
ATOM 3499 C C . ALA A 1 460 ? 6.534 -12.916 15.481 1.00 83.00 460 ALA A C 1
ATOM 3501 O O . ALA A 1 460 ? 5.868 -11.880 15.329 1.00 83.00 460 ALA A O 1
ATOM 3502 N N . TYR A 1 461 ? 7.764 -13.053 14.994 1.00 82.44 461 TYR A N 1
ATOM 3503 C CA . TYR A 1 461 ? 8.260 -12.168 13.954 1.00 82.44 461 TYR A CA 1
ATOM 3504 C C . TYR A 1 461 ? 7.258 -12.280 12.820 1.00 82.44 461 TYR A C 1
ATOM 3506 O O . TYR A 1 461 ? 7.070 -13.385 12.319 1.00 82.44 461 TYR A O 1
ATOM 3514 N N . ALA A 1 462 ? 6.556 -11.189 12.494 1.00 62.41 462 ALA A N 1
ATOM 3515 C CA . ALA A 1 462 ? 5.590 -11.221 11.407 1.00 62.41 462 ALA A CA 1
ATOM 3516 C C . ALA A 1 462 ? 6.293 -11.836 10.208 1.00 62.41 462 ALA A C 1
ATOM 3518 O O . ALA A 1 462 ? 7.404 -11.393 9.899 1.00 62.41 462 ALA A O 1
ATOM 3519 N N . ASP A 1 463 ? 5.710 -12.902 9.653 1.00 48.25 463 ASP A N 1
ATOM 3520 C CA . ASP A 1 463 ? 6.321 -13.775 8.655 1.00 48.25 463 ASP A CA 1
ATOM 3521 C C . ASP A 1 463 ? 7.013 -12.944 7.583 1.00 48.25 463 ASP A C 1
ATOM 3523 O O . ASP A 1 463 ? 6.378 -12.519 6.627 1.00 48.25 463 ASP A O 1
ATOM 3527 N N . SER A 1 464 ? 8.308 -12.665 7.750 1.00 44.91 464 SER A N 1
ATOM 3528 C CA . SER A 1 464 ? 9.125 -11.893 6.816 1.00 44.91 464 SER A CA 1
ATOM 3529 C C . SER A 1 464 ? 8.410 -10.688 6.186 1.00 44.91 464 SER A C 1
ATOM 3531 O O . SER A 1 464 ? 7.817 -10.822 5.123 1.00 44.91 464 SER A O 1
ATOM 3533 N N . VAL A 1 465 ? 8.537 -9.498 6.779 1.00 46.56 465 VAL A N 1
ATOM 3534 C CA . VAL A 1 465 ? 8.451 -8.192 6.093 1.00 46.56 465 VAL A CA 1
ATOM 3535 C C . VAL A 1 465 ? 8.574 -8.334 4.556 1.00 46.56 465 VAL A C 1
ATOM 3537 O O . VAL A 1 465 ? 9.678 -8.429 4.017 1.00 46.56 465 VAL A O 1
ATOM 3540 N N . SER A 1 466 ? 7.417 -8.448 3.898 1.00 38.47 466 SER A N 1
ATOM 3541 C CA . SER A 1 466 ? 7.164 -8.819 2.496 1.00 38.47 466 SER A CA 1
ATOM 3542 C C . SER A 1 466 ? 8.389 -8.816 1.558 1.00 38.47 466 SER A C 1
ATOM 3544 O O . SER A 1 466 ? 8.661 -7.821 0.885 1.00 38.47 466 SER A O 1
ATOM 3546 N N . GLY A 1 467 ? 9.135 -9.930 1.519 1.00 47.59 467 GLY A N 1
ATOM 3547 C CA . GLY A 1 467 ? 10.181 -10.201 0.517 1.00 47.59 467 GLY A CA 1
ATOM 3548 C C . GLY A 1 467 ? 11.599 -9.673 0.798 1.00 47.59 467 GLY A C 1
ATOM 3549 O O . GLY A 1 467 ? 12.457 -9.770 -0.076 1.00 47.59 467 GLY A O 1
ATOM 3550 N N . GLY A 1 468 ? 11.890 -9.118 1.983 1.00 55.00 468 GLY A N 1
ATOM 3551 C CA . GLY A 1 468 ? 13.237 -8.649 2.353 1.00 55.00 468 GLY A CA 1
ATOM 3552 C C . GLY A 1 468 ? 13.963 -9.570 3.343 1.00 55.00 468 GLY A C 1
ATOM 3553 O O . GLY A 1 468 ? 13.344 -10.115 4.250 1.00 55.00 468 GLY A O 1
ATOM 3554 N N . HIS A 1 469 ? 15.286 -9.706 3.222 1.00 71.44 469 HIS A N 1
ATOM 3555 C CA . HIS A 1 469 ? 16.153 -10.419 4.174 1.00 71.44 469 HIS A CA 1
ATOM 3556 C C . HIS A 1 469 ? 16.292 -9.680 5.525 1.00 71.44 469 HIS A C 1
ATOM 3558 O O . HIS A 1 469 ? 17.384 -9.258 5.893 1.00 71.44 469 HIS A O 1
ATOM 3564 N N . TRP A 1 470 ? 15.194 -9.500 6.262 1.00 84.56 470 TRP A N 1
ATOM 3565 C CA . TRP A 1 470 ? 15.207 -8.828 7.562 1.00 84.56 470 TRP A CA 1
ATOM 3566 C C . TRP A 1 470 ? 15.728 -9.747 8.670 1.00 84.56 470 TRP A C 1
ATOM 3568 O O . TRP A 1 470 ? 15.335 -10.910 8.768 1.00 84.56 470 TRP A O 1
ATOM 3578 N N . GLN A 1 471 ? 16.603 -9.207 9.513 1.00 87.62 471 GLN A N 1
ATOM 3579 C CA . GLN A 1 471 ? 17.216 -9.892 10.647 1.00 87.62 471 GLN A CA 1
ATOM 3580 C C . GLN A 1 471 ? 16.830 -9.184 11.941 1.00 87.62 471 GLN A C 1
ATOM 3582 O O . GLN A 1 471 ? 16.976 -7.967 12.033 1.00 87.62 471 GLN A O 1
ATOM 3587 N N . VAL A 1 472 ? 16.341 -9.929 12.933 1.00 90.69 472 VAL A N 1
ATOM 3588 C CA . VAL A 1 472 ? 16.036 -9.372 14.256 1.00 90.69 472 VAL A CA 1
ATOM 3589 C C . VAL A 1 472 ? 17.336 -9.158 15.031 1.00 90.69 472 VAL A C 1
ATOM 3591 O O . VAL A 1 472 ? 18.182 -10.048 15.108 1.00 90.69 472 VAL A O 1
ATOM 3594 N N . VAL A 1 473 ? 17.513 -7.959 15.580 1.00 93.62 473 VAL A N 1
ATOM 3595 C CA . VAL A 1 473 ? 18.707 -7.581 16.360 1.00 93.62 473 VAL A CA 1
ATOM 3596 C C . VAL A 1 473 ? 18.374 -7.227 17.809 1.00 93.62 473 VAL A C 1
ATOM 3598 O O . VAL A 1 473 ? 19.276 -7.144 18.641 1.00 93.62 473 VAL A O 1
ATOM 3601 N N . LEU A 1 474 ? 17.087 -7.030 18.102 1.00 92.75 474 LEU A N 1
ATOM 3602 C CA . LEU A 1 474 ? 16.545 -6.749 19.426 1.00 92.75 474 LEU A CA 1
ATOM 3603 C C . LEU A 1 474 ? 15.094 -7.231 19.482 1.00 92.75 474 LEU A C 1
ATOM 3605 O O . LEU A 1 474 ? 14.330 -6.954 18.555 1.00 92.75 474 LEU A O 1
ATOM 3609 N N . ASP A 1 475 ? 14.722 -7.915 20.559 1.00 91.50 475 ASP A N 1
ATOM 3610 C CA . ASP A 1 475 ? 13.339 -8.290 20.863 1.00 91.50 475 ASP A CA 1
ATOM 3611 C C . ASP A 1 475 ? 13.130 -8.242 22.372 1.00 91.50 475 ASP A C 1
ATOM 3613 O O . ASP A 1 475 ? 13.755 -9.013 23.100 1.00 91.50 475 ASP A O 1
ATOM 3617 N N . TYR A 1 476 ? 12.302 -7.309 22.829 1.00 88.75 476 TYR A N 1
ATOM 3618 C CA . TYR A 1 476 ? 11.948 -7.113 24.229 1.00 88.75 476 TYR A CA 1
ATOM 3619 C C . TYR A 1 476 ? 10.471 -7.400 24.397 1.00 88.75 476 TYR A C 1
ATOM 3621 O O . TYR A 1 476 ? 9.658 -6.709 23.796 1.00 88.75 476 TYR A O 1
ATOM 3629 N N . SER A 1 477 ? 10.131 -8.359 25.243 1.00 82.75 477 SER A N 1
ATOM 3630 C CA . SER A 1 477 ? 8.790 -8.582 25.751 1.00 82.75 477 SER A CA 1
ATOM 3631 C C . SER A 1 477 ? 8.780 -8.316 27.252 1.00 82.75 477 SER A C 1
ATOM 3633 O O . SER A 1 477 ? 9.467 -9.011 27.984 1.00 82.75 477 SER A O 1
ATOM 3635 N N . ASP A 1 478 ? 7.941 -7.393 27.707 1.00 71.06 478 ASP A N 1
ATOM 3636 C CA . ASP A 1 478 ? 7.782 -7.048 29.122 1.00 71.06 478 ASP A CA 1
ATOM 3637 C C . ASP A 1 478 ? 7.067 -8.184 29.883 1.00 71.06 478 ASP A C 1
ATOM 3639 O O . ASP A 1 478 ? 5.863 -8.421 29.697 1.00 71.06 478 ASP A O 1
ATOM 3643 N N . ASP A 1 479 ? 7.802 -8.917 30.724 1.00 69.81 479 ASP A N 1
ATOM 3644 C CA . ASP A 1 479 ? 7.246 -9.695 31.829 1.00 69.81 479 ASP A CA 1
ATOM 3645 C C . ASP A 1 479 ? 7.470 -8.931 33.137 1.00 69.81 479 ASP A C 1
ATOM 3647 O O . ASP A 1 479 ? 8.506 -9.035 33.781 1.00 69.81 479 ASP A O 1
ATOM 3651 N N . ARG A 1 480 ? 6.427 -8.229 33.597 1.00 65.25 480 ARG A N 1
ATOM 3652 C CA . ARG A 1 480 ? 6.451 -7.397 34.817 1.00 65.25 480 ARG A CA 1
ATOM 3653 C C . ARG A 1 480 ? 6.867 -8.134 36.098 1.00 65.25 480 ARG A C 1
ATOM 3655 O O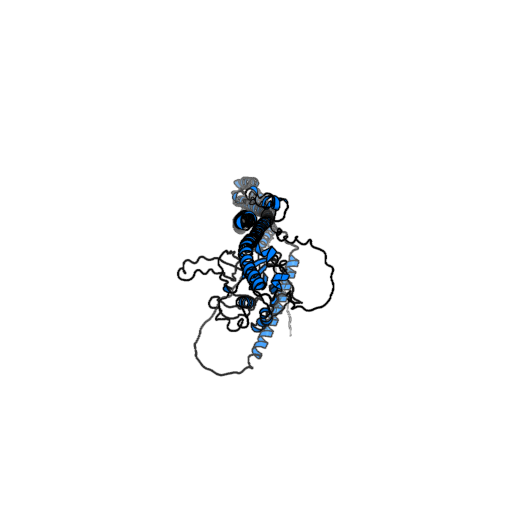 . ARG A 1 480 ? 6.997 -7.497 37.147 1.00 65.25 480 ARG A O 1
ATOM 3662 N N . SER A 1 481 ? 6.975 -9.463 36.058 1.00 68.50 481 SER A N 1
ATOM 3663 C CA . SER A 1 481 ? 7.384 -10.304 37.180 1.00 68.50 481 SER A CA 1
ATOM 3664 C C . SER A 1 481 ? 8.858 -10.736 37.158 1.00 68.50 481 SER A C 1
ATOM 3666 O O . SER A 1 481 ? 9.317 -11.305 38.153 1.00 68.50 481 SER A O 1
ATOM 3668 N N . THR A 1 482 ? 9.607 -10.428 36.094 1.00 69.44 482 THR A N 1
ATOM 3669 C CA . THR A 1 482 ? 10.970 -10.925 35.851 1.00 69.44 482 THR A CA 1
ATOM 3670 C C . THR A 1 482 ? 11.881 -9.787 35.388 1.00 69.44 482 THR A C 1
ATOM 3672 O O . THR A 1 482 ? 11.547 -9.145 34.414 1.00 69.44 482 THR A O 1
ATOM 3675 N N . ASP A 1 483 ? 13.047 -9.564 36.019 1.00 73.25 483 ASP A N 1
ATOM 3676 C CA . ASP A 1 483 ? 14.053 -8.594 35.524 1.00 73.25 483 ASP A CA 1
ATOM 3677 C C . ASP A 1 483 ? 14.657 -9.085 34.197 1.00 73.25 483 ASP A C 1
ATOM 3679 O O . ASP A 1 483 ? 15.615 -9.868 34.164 1.00 73.25 483 ASP A O 1
ATOM 3683 N N . ASP A 1 484 ? 14.038 -8.664 33.097 1.00 72.75 484 ASP A N 1
ATOM 3684 C CA . ASP A 1 484 ? 14.330 -9.162 31.759 1.00 72.75 484 ASP A CA 1
ATOM 3685 C C . ASP A 1 484 ? 15.530 -8.455 31.102 1.00 72.75 484 ASP A C 1
ATOM 3687 O O . ASP A 1 484 ? 16.034 -8.940 30.086 1.00 72.75 484 ASP A O 1
ATOM 3691 N N . ILE A 1 485 ? 16.040 -7.339 31.646 1.00 80.38 485 ILE A N 1
ATOM 3692 C CA . ILE A 1 485 ? 17.059 -6.495 30.989 1.00 80.38 485 ILE A CA 1
ATOM 3693 C C . ILE A 1 485 ? 18.223 -6.172 31.943 1.00 80.38 485 ILE A C 1
ATOM 3695 O O . ILE A 1 485 ? 18.016 -5.661 33.036 1.00 80.38 485 ILE A O 1
ATOM 3699 N N . PRO A 1 486 ? 19.492 -6.353 31.527 1.00 82.81 486 PRO A N 1
ATOM 3700 C CA . PRO A 1 486 ? 20.633 -6.016 32.370 1.00 82.81 486 PRO A CA 1
ATOM 3701 C C . PRO A 1 486 ? 20.655 -4.555 32.851 1.00 82.81 486 PRO A C 1
ATOM 3703 O O . PRO A 1 486 ? 20.572 -3.611 32.072 1.00 82.81 486 PRO A O 1
ATOM 3706 N N . ASN A 1 487 ? 20.943 -4.369 34.138 1.00 76.38 487 ASN A N 1
ATOM 3707 C CA . ASN A 1 487 ? 20.944 -3.072 34.828 1.00 76.38 487 ASN A CA 1
ATOM 3708 C C . ASN A 1 487 ? 22.125 -2.124 34.504 1.00 76.38 487 ASN A C 1
ATOM 3710 O O . ASN A 1 487 ? 22.276 -1.080 35.142 1.00 76.38 487 ASN A O 1
ATOM 3714 N N . SER A 1 488 ? 23.014 -2.475 33.567 1.00 75.69 488 SER A N 1
ATOM 3715 C CA . SER A 1 488 ? 24.185 -1.647 33.235 1.00 75.69 488 SER A CA 1
ATOM 3716 C C . SER A 1 488 ? 24.379 -1.501 31.734 1.00 75.69 488 SER A C 1
ATOM 3718 O O . SER A 1 488 ? 24.266 -2.472 30.986 1.00 75.69 488 SER A O 1
ATOM 3720 N N . ALA A 1 489 ? 24.762 -0.294 31.312 1.00 73.81 489 ALA A N 1
ATOM 3721 C CA . ALA A 1 489 ? 25.070 0.009 29.919 1.00 73.81 489 ALA A CA 1
ATOM 3722 C C . ALA A 1 489 ? 26.124 -0.946 29.343 1.00 73.81 489 ALA A C 1
ATOM 3724 O O . ALA A 1 489 ? 25.964 -1.409 28.225 1.00 73.81 489 ALA A O 1
ATOM 3725 N N . GLN A 1 490 ? 27.153 -1.308 30.119 1.00 80.19 490 GLN A N 1
ATOM 3726 C CA . GLN A 1 490 ? 28.199 -2.240 29.685 1.00 80.19 490 GLN A CA 1
ATOM 3727 C C . GLN A 1 490 ? 27.664 -3.660 29.452 1.00 80.19 490 GLN A C 1
ATOM 3729 O O . GLN A 1 490 ? 28.079 -4.320 28.501 1.00 80.19 490 GLN A O 1
ATOM 3734 N N . ALA A 1 491 ? 26.745 -4.135 30.299 1.00 79.94 491 ALA A N 1
ATOM 3735 C CA . ALA A 1 491 ? 26.127 -5.448 30.120 1.00 79.94 491 ALA A CA 1
ATOM 3736 C C . ALA A 1 491 ? 25.195 -5.474 28.901 1.00 79.94 491 ALA A C 1
ATOM 3738 O O . ALA A 1 491 ? 25.203 -6.443 28.150 1.00 79.94 491 ALA A O 1
ATOM 3739 N N . ILE A 1 492 ? 24.454 -4.391 28.653 1.00 85.94 492 ILE A N 1
ATOM 3740 C CA . ILE A 1 492 ? 23.639 -4.251 27.440 1.00 85.94 492 ILE A CA 1
ATOM 3741 C C . ILE A 1 492 ? 24.544 -4.146 26.202 1.00 85.94 492 ILE A C 1
ATOM 3743 O O . ILE A 1 492 ? 24.294 -4.805 25.197 1.00 85.94 492 ILE A O 1
ATOM 3747 N N . GLN A 1 493 ? 25.626 -3.369 26.273 1.00 86.88 493 GLN A N 1
ATOM 3748 C CA . GLN A 1 493 ? 26.599 -3.187 25.192 1.00 86.88 493 GLN A CA 1
ATOM 3749 C C . GLN A 1 493 ? 27.208 -4.514 24.727 1.00 86.88 493 GLN A C 1
ATOM 3751 O O . GLN A 1 493 ? 27.365 -4.741 23.524 1.00 86.88 493 GLN A O 1
ATOM 3756 N N . ALA A 1 494 ? 27.510 -5.409 25.672 1.00 89.50 494 ALA A N 1
ATOM 3757 C CA . ALA A 1 494 ? 28.012 -6.750 25.390 1.00 89.50 494 ALA A CA 1
ATOM 3758 C C . ALA A 1 494 ? 26.993 -7.647 24.657 1.00 89.50 494 ALA A C 1
ATOM 3760 O O . ALA A 1 494 ? 27.393 -8.627 24.030 1.00 89.50 494 ALA A O 1
ATOM 3761 N N . GLY A 1 495 ? 25.705 -7.293 24.692 1.00 91.38 495 GLY A N 1
ATOM 3762 C CA . GLY A 1 495 ? 24.599 -8.143 24.269 1.00 91.38 495 GLY A CA 1
ATOM 3763 C C . GLY A 1 495 ? 24.140 -9.067 25.393 1.00 91.38 495 GLY A C 1
ATOM 3764 O O . GLY A 1 495 ? 24.902 -9.416 26.294 1.00 91.38 495 GLY A O 1
ATOM 3765 N N . PHE A 1 496 ? 22.872 -9.459 25.349 1.00 91.44 496 PHE A N 1
ATOM 3766 C CA . PHE A 1 496 ? 22.274 -10.346 26.342 1.00 91.44 496 PHE A CA 1
ATOM 3767 C C . PHE A 1 496 ? 21.137 -11.165 25.737 1.00 91.44 496 PHE A C 1
ATOM 3769 O O . PHE A 1 496 ? 20.595 -10.838 24.679 1.00 91.44 496 PHE A O 1
ATOM 3776 N N . THR A 1 497 ? 20.779 -12.254 26.409 1.00 92.31 497 THR A N 1
ATOM 3777 C CA . THR A 1 497 ? 19.633 -13.097 26.069 1.00 92.31 497 THR A CA 1
ATOM 3778 C C . THR A 1 497 ? 19.038 -13.636 27.358 1.00 92.31 497 THR A C 1
ATOM 3780 O O . THR A 1 497 ? 19.669 -14.440 28.040 1.00 92.31 497 THR A O 1
ATOM 3783 N N . ASN A 1 498 ? 17.826 -13.195 27.657 1.00 87.81 498 ASN A N 1
ATOM 3784 C CA . ASN A 1 498 ? 16.966 -13.709 28.712 1.00 87.81 498 ASN A CA 1
ATOM 3785 C C . ASN A 1 498 ? 15.741 -14.388 28.077 1.00 87.81 498 ASN A C 1
ATOM 3787 O O . ASN A 1 498 ? 15.612 -14.428 26.852 1.00 87.81 498 ASN A O 1
ATOM 3791 N N . SER A 1 499 ? 14.840 -14.948 28.887 1.00 84.12 499 SER A N 1
ATOM 3792 C CA . SER A 1 499 ? 13.644 -15.629 28.372 1.00 84.12 499 SER A CA 1
ATOM 3793 C C . SER A 1 499 ? 12.709 -14.693 27.607 1.00 84.12 499 SER A C 1
ATOM 3795 O O . SER A 1 499 ? 12.101 -15.143 26.641 1.00 84.12 499 SER A O 1
ATOM 3797 N N . SER A 1 500 ? 12.628 -13.419 28.002 1.00 82.81 500 SER A N 1
ATOM 3798 C CA . SER A 1 500 ? 11.662 -12.458 27.448 1.00 82.81 500 SER A CA 1
ATOM 3799 C C . SER A 1 500 ? 12.313 -11.251 26.770 1.00 82.81 500 SER A C 1
ATOM 3801 O O . SER A 1 500 ? 11.627 -10.512 26.073 1.00 82.81 500 SER A O 1
ATOM 3803 N N . ALA A 1 501 ? 13.633 -11.059 26.882 1.00 88.81 501 ALA A N 1
ATOM 3804 C CA . ALA A 1 501 ? 14.337 -9.984 26.179 1.00 88.81 501 ALA A CA 1
ATOM 3805 C C . ALA A 1 501 ? 15.719 -10.409 25.659 1.00 88.81 501 ALA A C 1
ATOM 3807 O O . ALA A 1 501 ? 16.465 -11.120 26.335 1.00 88.81 501 ALA A O 1
ATOM 3808 N N . PHE A 1 502 ? 16.096 -9.945 24.466 1.00 93.12 502 PHE A N 1
ATOM 3809 C CA . PHE A 1 502 ? 17.462 -10.075 23.965 1.00 93.12 502 PHE A CA 1
ATOM 3810 C C . PHE A 1 502 ? 17.899 -8.877 23.117 1.00 93.12 502 PHE A C 1
ATOM 3812 O O . PHE A 1 502 ? 17.100 -8.220 22.448 1.00 93.12 502 PHE A O 1
ATOM 3819 N N . TYR A 1 503 ? 19.209 -8.652 23.098 1.00 93.31 503 TYR A N 1
ATOM 3820 C CA . TYR A 1 503 ? 19.890 -7.740 22.185 1.00 93.31 503 TYR A CA 1
ATOM 3821 C C . TYR A 1 503 ? 21.227 -8.359 21.775 1.00 93.31 503 TYR A C 1
ATOM 3823 O O . TYR A 1 503 ? 21.961 -8.878 22.615 1.00 93.31 503 TYR A O 1
ATOM 3831 N N . ILE A 1 504 ? 21.562 -8.299 20.484 1.00 94.31 504 ILE A N 1
ATOM 3832 C CA . ILE A 1 504 ? 22.725 -9.016 19.928 1.00 94.31 504 ILE A CA 1
ATOM 3833 C C . ILE A 1 504 ? 24.087 -8.462 20.377 1.00 94.31 504 ILE A C 1
ATOM 3835 O O . ILE A 1 504 ? 25.104 -9.122 20.174 1.00 94.31 504 ILE A O 1
ATOM 3839 N N . GLY A 1 505 ? 24.119 -7.267 20.974 1.00 93.88 505 GLY A N 1
ATOM 3840 C CA . GLY A 1 505 ? 25.349 -6.596 21.393 1.00 93.88 505 GLY A CA 1
ATOM 3841 C C . GLY A 1 505 ? 26.003 -5.773 20.284 1.00 93.88 505 GLY A C 1
ATOM 3842 O O . GLY A 1 505 ? 25.780 -5.984 19.090 1.00 93.88 505 GLY A O 1
ATOM 3843 N N . GLU A 1 506 ? 26.839 -4.808 20.671 1.00 92.56 506 GLU A N 1
ATOM 3844 C CA . GLU A 1 506 ? 27.465 -3.886 19.716 1.00 92.56 506 GLU A CA 1
ATOM 3845 C C . GLU A 1 506 ? 28.471 -4.561 18.787 1.00 92.56 506 GLU A C 1
ATOM 3847 O O . GLU A 1 506 ? 28.561 -4.190 17.617 1.00 92.56 506 GLU A O 1
ATOM 3852 N N . ALA A 1 507 ? 29.222 -5.548 19.287 1.00 93.44 507 ALA A N 1
ATOM 3853 C CA . ALA A 1 507 ? 30.199 -6.278 18.484 1.00 93.44 507 ALA A CA 1
ATOM 3854 C C . ALA A 1 507 ? 29.510 -6.980 17.304 1.00 93.44 507 ALA A C 1
ATOM 3856 O O . ALA A 1 507 ? 29.855 -6.724 16.151 1.00 93.44 507 ALA A O 1
ATOM 3857 N N . ALA A 1 508 ? 28.460 -7.761 17.584 1.00 92.88 508 ALA A N 1
ATOM 3858 C CA . ALA A 1 508 ? 27.678 -8.441 16.556 1.00 92.88 508 ALA A CA 1
ATOM 3859 C C . ALA A 1 508 ? 26.950 -7.444 15.643 1.00 92.88 508 ALA A C 1
ATOM 3861 O O . ALA A 1 508 ? 26.984 -7.585 14.424 1.00 92.88 508 ALA A O 1
ATOM 3862 N N . LEU A 1 509 ? 26.343 -6.391 16.202 1.00 93.75 509 LEU A N 1
ATOM 3863 C CA . LEU A 1 509 ? 25.663 -5.364 15.410 1.00 93.75 509 LEU A CA 1
ATOM 3864 C C . LEU A 1 509 ? 26.626 -4.636 14.453 1.00 93.75 509 LEU A C 1
ATOM 3866 O O . LEU A 1 509 ? 26.245 -4.264 13.341 1.00 93.75 509 LEU A O 1
ATOM 3870 N N . ASN A 1 510 ? 27.884 -4.439 14.853 1.00 94.19 510 ASN A N 1
ATOM 3871 C CA . ASN A 1 510 ? 28.907 -3.830 14.011 1.00 94.19 510 ASN A CA 1
ATOM 3872 C C . ASN A 1 510 ? 29.353 -4.724 12.855 1.00 94.19 510 ASN A C 1
ATOM 3874 O O . ASN A 1 510 ? 29.618 -4.186 11.780 1.00 94.19 510 ASN A O 1
ATOM 3878 N N . GLU A 1 511 ? 29.373 -6.040 13.045 1.00 93.31 511 GLU A N 1
ATOM 3879 C CA . GLU A 1 511 ? 29.680 -7.014 11.992 1.00 93.31 511 GLU A CA 1
ATOM 3880 C C . GLU A 1 511 ? 28.594 -7.074 10.905 1.00 93.31 511 GLU A C 1
ATOM 3882 O O . GLU A 1 511 ? 28.880 -7.446 9.766 1.00 93.31 511 GLU A O 1
ATOM 3887 N N . LEU A 1 512 ? 27.359 -6.659 11.214 1.00 90.38 512 LEU A N 1
ATOM 3888 C CA . LEU A 1 512 ? 26.272 -6.620 10.236 1.00 90.38 512 LEU A CA 1
ATOM 3889 C C . LEU A 1 512 ? 26.433 -5.463 9.243 1.00 90.38 512 LEU A C 1
ATOM 3891 O O . LEU A 1 512 ? 26.646 -4.307 9.623 1.00 90.38 512 LEU A O 1
ATOM 3895 N N . ASN A 1 513 ? 26.260 -5.764 7.957 1.00 89.38 513 ASN A N 1
ATOM 3896 C CA . ASN A 1 513 ? 26.172 -4.766 6.896 1.00 89.38 513 ASN A CA 1
ATOM 3897 C C . ASN A 1 513 ? 24.701 -4.565 6.514 1.00 89.38 513 ASN A C 1
ATOM 3899 O O . ASN A 1 513 ? 24.126 -5.425 5.855 1.00 89.38 513 ASN A O 1
ATOM 3903 N N . PHE A 1 514 ? 24.107 -3.461 6.963 1.00 88.00 514 PHE A N 1
ATOM 3904 C CA . PHE A 1 514 ? 22.709 -3.115 6.709 1.00 88.00 514 PHE A CA 1
ATOM 3905 C C . PHE A 1 514 ? 22.562 -1.605 6.522 1.00 88.00 514 PHE A C 1
ATOM 3907 O O . PHE A 1 514 ? 23.305 -0.814 7.118 1.00 88.00 514 PHE A O 1
ATOM 3914 N N . THR A 1 515 ? 21.596 -1.205 5.701 1.00 76.88 515 THR A N 1
ATOM 3915 C CA . THR A 1 515 ? 21.298 0.211 5.410 1.00 76.88 515 THR A CA 1
ATOM 3916 C C . THR A 1 515 ? 19.900 0.618 5.847 1.00 76.88 515 THR A C 1
ATOM 3918 O O . THR A 1 515 ? 19.628 1.810 6.005 1.00 76.88 515 THR A O 1
ATOM 3921 N N . GLU A 1 516 ? 19.026 -0.360 6.072 1.00 83.06 516 GLU A N 1
ATOM 3922 C CA . GLU A 1 516 ? 17.665 -0.150 6.540 1.00 83.06 516 GLU A CA 1
ATOM 3923 C C . GLU A 1 516 ? 17.485 -0.786 7.916 1.00 83.06 516 GLU A C 1
ATOM 3925 O O . GLU A 1 516 ? 17.967 -1.887 8.188 1.00 83.06 516 GLU A O 1
ATOM 3930 N N . ALA A 1 517 ? 16.770 -0.087 8.790 1.00 90.25 517 ALA A N 1
ATOM 3931 C CA . ALA A 1 517 ? 16.330 -0.628 10.060 1.00 90.25 517 ALA A CA 1
ATOM 3932 C C . ALA A 1 517 ? 14.870 -0.258 10.303 1.00 90.25 517 ALA A C 1
ATOM 3934 O O . ALA A 1 517 ? 14.356 0.728 9.769 1.00 90.25 517 ALA A O 1
ATOM 3935 N N . ARG A 1 518 ? 14.193 -1.082 11.089 1.00 86.94 518 ARG A N 1
ATOM 3936 C CA . ARG A 1 518 ? 12.772 -0.962 11.389 1.00 86.94 518 ARG A CA 1
ATOM 3937 C C . ARG A 1 518 ? 12.536 -1.307 12.842 1.00 86.94 518 ARG A C 1
ATOM 3939 O O . ARG A 1 518 ? 13.074 -2.296 13.322 1.00 86.94 518 ARG A O 1
ATOM 3946 N N . VAL A 1 519 ? 11.692 -0.531 13.508 1.00 87.62 519 VAL A N 1
ATOM 3947 C CA . VAL A 1 519 ? 11.176 -0.845 14.842 1.00 87.62 519 VAL A CA 1
ATOM 3948 C C . VAL A 1 519 ? 9.703 -1.215 14.731 1.00 87.62 519 VAL A C 1
ATOM 3950 O O . VAL A 1 519 ? 8.959 -0.554 14.009 1.00 87.62 519 VAL A O 1
ATOM 3953 N N . CYS A 1 520 ? 9.297 -2.274 15.421 1.00 83.94 520 CYS A N 1
ATOM 3954 C CA . CYS A 1 520 ? 7.926 -2.749 15.515 1.00 83.94 520 CYS A CA 1
ATOM 3955 C C . CYS A 1 520 ? 7.503 -2.813 16.982 1.00 83.94 520 CYS A C 1
ATOM 3957 O O . CYS A 1 520 ? 8.224 -3.369 17.805 1.00 83.94 520 CYS A O 1
ATOM 3959 N N . ILE A 1 521 ? 6.334 -2.267 17.300 1.00 83.00 521 ILE A N 1
ATOM 3960 C CA . ILE A 1 521 ? 5.734 -2.296 18.638 1.00 83.00 521 ILE A CA 1
ATOM 3961 C C . ILE A 1 521 ? 4.495 -3.187 18.570 1.00 83.00 521 ILE A C 1
ATOM 3963 O O . ILE A 1 521 ? 3.662 -2.992 17.680 1.00 83.00 521 ILE A O 1
ATOM 3967 N N . LYS 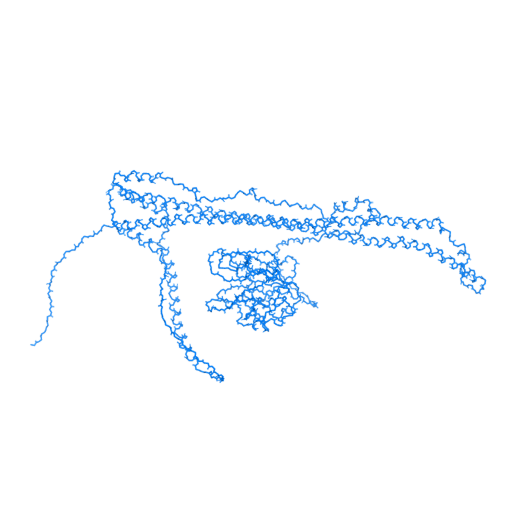A 1 522 ? 4.380 -4.166 19.475 1.00 81.25 522 LYS A N 1
ATOM 3968 C CA . LYS A 1 522 ? 3.319 -5.183 19.472 1.00 81.25 522 LYS A CA 1
ATOM 3969 C C . LYS A 1 522 ? 2.649 -5.325 20.828 1.00 81.25 522 LYS A C 1
ATOM 3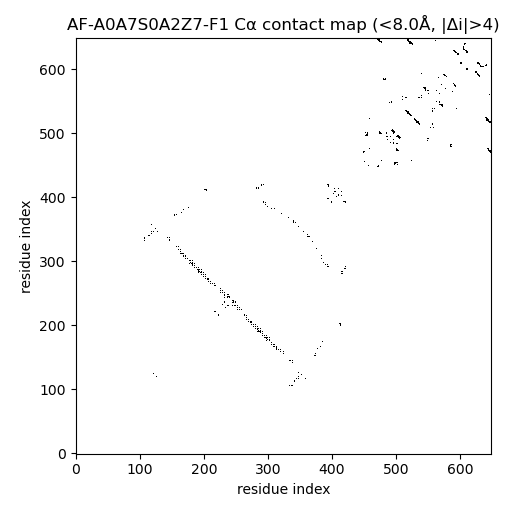971 O O . LYS A 1 522 ? 3.251 -5.029 21.856 1.00 81.25 522 LYS A O 1
ATOM 3976 N N . SER A 1 523 ? 1.411 -5.817 20.810 1.00 79.06 523 SER A N 1
ATOM 3977 C CA . SER A 1 523 ? 0.658 -6.168 22.015 1.00 79.06 523 SER A CA 1
ATOM 3978 C C . SER A 1 523 ? 0.288 -7.648 22.029 1.00 79.06 523 SER A C 1
ATOM 3980 O O . SER A 1 523 ? -0.567 -8.091 21.257 1.00 79.06 523 SER A O 1
ATOM 3982 N N . SER A 1 524 ? 0.896 -8.418 22.930 1.00 72.31 524 SER A N 1
ATOM 3983 C CA . SER A 1 524 ? 0.604 -9.843 23.112 1.00 72.31 524 SER A CA 1
ATOM 3984 C C . SER A 1 524 ? -0.828 -10.079 23.602 1.00 72.31 524 SER A C 1
ATOM 3986 O O . SER A 1 524 ? -1.473 -11.041 23.185 1.00 72.31 524 SER A O 1
ATOM 3988 N N . ALA A 1 525 ? -1.383 -9.143 24.380 1.00 70.31 525 ALA A N 1
ATOM 3989 C CA . ALA A 1 525 ? -2.778 -9.163 24.822 1.00 70.31 525 ALA A CA 1
ATOM 3990 C C . ALA A 1 525 ? -3.789 -9.040 23.661 1.00 70.31 525 ALA A C 1
ATOM 3992 O O . ALA A 1 525 ? -4.968 -9.351 23.833 1.00 70.31 525 ALA A O 1
ATOM 3993 N N . HIS A 1 526 ? -3.335 -8.618 22.475 1.00 69.00 526 HIS A N 1
ATOM 3994 C CA . HIS A 1 526 ? -4.149 -8.432 21.269 1.00 69.00 526 HIS A CA 1
ATOM 3995 C C . HIS A 1 526 ? -3.631 -9.259 20.095 1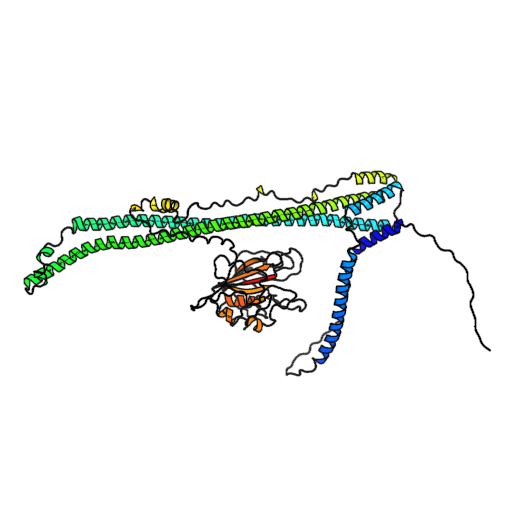.00 69.00 526 HIS A C 1
ATOM 3997 O O . HIS A 1 526 ? -3.529 -8.758 18.979 1.00 69.00 526 HIS A O 1
ATOM 4003 N N . SER A 1 527 ? -3.294 -10.531 20.332 1.00 76.75 527 SER A N 1
ATOM 4004 C CA . SER A 1 527 ? -2.801 -11.445 19.282 1.00 76.75 527 SER A CA 1
ATOM 4005 C C . SER A 1 527 ? -1.603 -10.880 18.508 1.00 76.75 527 SER A C 1
ATOM 4007 O O . SER A 1 527 ? -1.478 -11.088 17.305 1.00 76.75 527 SER A O 1
ATOM 4009 N N . CYS A 1 528 ? -0.737 -10.129 19.193 1.00 81.75 528 CYS A N 1
ATOM 4010 C CA . CYS A 1 528 ? 0.465 -9.532 18.619 1.00 81.75 528 CYS A CA 1
ATOM 4011 C C . CYS A 1 528 ? 0.217 -8.550 17.471 1.00 81.75 528 CYS A C 1
ATOM 4013 O O . CYS A 1 528 ? 1.064 -8.418 16.589 1.00 81.75 528 CYS A O 1
ATOM 4015 N N . GLN A 1 529 ? -0.904 -7.816 17.509 1.00 70.88 529 GLN A N 1
ATOM 4016 C CA . GLN A 1 529 ? -1.108 -6.653 16.642 1.00 70.88 529 GLN A CA 1
ATOM 4017 C C . GLN A 1 529 ? 0.124 -5.747 16.672 1.00 70.88 529 GLN A C 1
ATOM 4019 O O . GLN A 1 529 ? 0.530 -5.295 17.745 1.00 70.88 529 GLN A O 1
ATOM 4024 N N . GLU A 1 530 ? 0.705 -5.507 15.497 1.00 76.88 530 GLU A N 1
ATOM 4025 C CA . GLU A 1 530 ? 1.981 -4.820 15.340 1.00 76.88 530 GLU A CA 1
ATOM 4026 C C . GLU A 1 530 ? 1.848 -3.496 14.586 1.00 76.88 530 GLU A C 1
ATOM 4028 O O . GLU A 1 530 ? 1.073 -3.357 13.639 1.00 76.88 530 GLU A O 1
ATOM 4033 N N . HIS A 1 531 ? 2.674 -2.531 14.975 1.00 71.88 531 HIS A N 1
ATOM 4034 C CA . HIS A 1 531 ? 2.922 -1.317 14.212 1.00 71.88 531 HIS A CA 1
ATOM 4035 C C . HIS A 1 531 ? 4.416 -1.157 13.992 1.00 71.88 531 HIS A C 1
ATOM 4037 O O . HIS A 1 531 ? 5.178 -1.070 14.953 1.00 71.88 531 HIS A O 1
ATOM 4043 N N . CYS A 1 532 ? 4.825 -1.090 12.727 1.00 79.62 532 CYS A N 1
ATOM 4044 C CA . CYS A 1 532 ? 6.222 -0.986 12.337 1.00 79.62 532 CYS A CA 1
ATOM 4045 C C . CYS A 1 532 ? 6.527 0.340 11.637 1.00 79.62 532 CYS A C 1
ATOM 4047 O O . CYS A 1 532 ? 5.746 0.796 10.804 1.00 79.62 532 CYS A O 1
ATOM 4049 N N . THR A 1 533 ? 7.700 0.912 11.903 1.00 78.12 533 THR A N 1
ATOM 4050 C CA . THR A 1 533 ? 8.229 2.068 11.170 1.00 78.12 533 THR A CA 1
ATOM 4051 C C . THR A 1 533 ? 9.708 1.886 10.842 1.00 78.12 533 THR A C 1
ATOM 4053 O O . THR A 1 533 ? 10.473 1.349 11.647 1.00 78.12 533 THR A O 1
ATOM 4056 N N . ASN A 1 534 ? 10.108 2.314 9.645 1.00 82.62 534 ASN A N 1
ATOM 4057 C CA . ASN A 1 534 ? 11.507 2.317 9.229 1.00 82.62 534 ASN A CA 1
ATOM 4058 C C . ASN A 1 534 ? 12.222 3.550 9.806 1.00 82.62 534 ASN A C 1
ATOM 4060 O O . ASN A 1 534 ? 11.635 4.625 9.913 1.00 82.62 534 ASN A O 1
ATOM 4064 N N . PHE A 1 535 ? 13.508 3.417 10.126 1.00 79.12 535 PHE A N 1
ATOM 4065 C CA . PHE A 1 535 ? 14.358 4.538 10.514 1.00 79.12 535 PHE A CA 1
ATOM 4066 C C . PHE A 1 535 ? 15.710 4.508 9.798 1.00 79.12 535 PHE A C 1
ATOM 4068 O O . PHE A 1 535 ? 16.244 3.453 9.454 1.00 79.12 535 PHE A O 1
ATOM 4075 N N . HIS A 1 536 ? 16.265 5.701 9.584 1.00 83.81 536 HIS A N 1
ATOM 4076 C CA . HIS A 1 536 ? 17.495 5.930 8.833 1.00 83.81 536 HIS A CA 1
ATOM 4077 C C . HIS A 1 536 ? 18.504 6.721 9.667 1.00 83.81 536 HIS A C 1
ATOM 4079 O O . HIS A 1 536 ? 18.187 7.259 10.726 1.00 83.81 536 HIS A O 1
ATOM 4085 N N . GLY A 1 537 ? 19.746 6.808 9.183 1.00 77.19 537 GLY A N 1
ATOM 4086 C CA . GLY A 1 537 ? 20.826 7.478 9.910 1.00 77.19 537 GLY A CA 1
ATOM 4087 C C . GLY A 1 537 ? 20.597 8.979 10.101 1.00 77.19 537 GLY A C 1
ATOM 4088 O O . GLY A 1 537 ? 21.184 9.571 10.998 1.00 77.19 537 GLY A O 1
ATOM 4089 N N . GLU A 1 538 ? 19.741 9.592 9.287 1.00 76.81 538 GLU A N 1
ATOM 4090 C CA . GLU A 1 538 ? 19.329 10.993 9.426 1.00 76.81 538 GLU A CA 1
ATOM 4091 C C . GLU A 1 538 ? 18.470 11.258 10.666 1.00 76.81 538 GLU A C 1
ATOM 4093 O O . GLU A 1 538 ? 18.463 12.378 11.159 1.00 76.81 538 GLU A O 1
ATOM 4098 N N . HIS A 1 539 ? 17.823 10.229 11.219 1.00 75.94 539 HIS A N 1
ATOM 4099 C CA . HIS A 1 539 ? 17.065 10.340 12.465 1.00 75.94 539 HIS A CA 1
ATOM 4100 C C . HIS A 1 539 ? 17.960 10.323 13.718 1.00 75.94 539 HIS A C 1
ATOM 4102 O O . HIS A 1 539 ? 17.447 10.407 14.830 1.00 75.94 539 HIS A O 1
ATOM 4108 N N . TYR A 1 540 ? 19.282 10.169 13.562 1.00 79.06 540 TYR A N 1
ATOM 4109 C CA . TYR A 1 540 ? 20.231 10.194 14.672 1.00 79.06 540 TYR A CA 1
ATOM 4110 C C . TYR A 1 540 ? 20.823 11.592 14.862 1.00 79.06 540 TYR A C 1
ATOM 4112 O O . TYR A 1 540 ? 21.542 12.101 13.989 1.00 79.06 540 TYR A O 1
ATOM 4120 N N . GLU A 1 541 ? 20.609 12.138 16.053 1.00 70.62 541 GLU A N 1
ATOM 4121 C CA . GLU A 1 541 ? 21.279 13.332 16.558 1.00 70.62 541 GLU A CA 1
ATOM 4122 C C . GLU A 1 541 ? 22.296 12.942 17.636 1.00 70.62 541 GLU A C 1
ATOM 4124 O O . GLU A 1 541 ? 22.057 12.033 18.437 1.00 70.62 541 GLU A O 1
ATOM 4129 N N . ASP A 1 542 ? 23.459 13.601 17.632 1.00 69.50 542 ASP A N 1
ATOM 4130 C CA . ASP A 1 542 ? 24.510 13.323 18.608 1.00 69.50 542 ASP A CA 1
ATOM 4131 C C . ASP A 1 542 ? 23.999 13.645 20.016 1.00 69.50 542 ASP A C 1
ATOM 4133 O O . ASP A 1 542 ? 23.648 14.779 20.341 1.00 69.50 542 ASP A O 1
ATOM 4137 N N . CYS A 1 543 ? 23.957 12.623 20.867 1.00 63.03 543 CYS A N 1
ATOM 4138 C CA . CYS A 1 543 ? 23.533 12.786 22.243 1.00 63.03 543 CYS A CA 1
ATOM 4139 C C . CYS A 1 543 ? 24.727 13.129 23.141 1.00 63.03 543 CYS A C 1
ATOM 4141 O O . CYS A 1 543 ? 25.518 12.255 23.506 1.00 63.03 543 CYS A O 1
ATOM 4143 N N . GLU A 1 544 ? 24.816 14.397 23.550 1.00 58.66 544 GLU A N 1
ATOM 4144 C CA . GLU A 1 544 ? 25.870 14.898 24.448 1.00 58.66 544 GLU A CA 1
ATOM 4145 C C . GLU A 1 544 ? 25.873 14.216 25.835 1.00 58.66 544 GLU A C 1
ATOM 4147 O O . GLU A 1 544 ? 26.905 14.202 26.503 1.00 58.66 544 GLU A O 1
ATOM 4152 N N . GLY A 1 545 ? 24.760 13.591 26.250 1.00 58.88 545 GLY A N 1
ATOM 4153 C CA . GLY A 1 545 ? 24.631 12.842 27.509 1.00 58.88 545 GLY A CA 1
ATOM 4154 C C . GLY A 1 545 ? 24.905 11.338 27.437 1.00 58.88 545 GLY A C 1
ATOM 4155 O O . GLY A 1 545 ? 24.872 10.680 28.476 1.00 58.88 545 GLY A O 1
ATOM 4156 N N . CYS A 1 546 ? 25.217 10.790 26.256 1.00 63.75 546 CYS A N 1
ATOM 4157 C CA . CYS A 1 546 ? 25.625 9.388 26.083 1.00 63.75 546 CYS A CA 1
ATOM 4158 C C . CYS A 1 546 ? 27.101 9.224 25.647 1.00 63.75 546 CYS A C 1
ATOM 4160 O O . CYS A 1 546 ? 27.370 8.413 24.750 1.00 63.75 546 CYS A O 1
ATOM 4162 N N . PRO A 1 547 ? 28.090 9.963 26.195 1.00 52.62 547 PRO A N 1
ATOM 4163 C CA . PRO A 1 547 ? 29.465 9.839 25.731 1.00 52.62 547 PRO A CA 1
ATOM 4164 C C . PRO A 1 547 ? 30.008 8.440 26.063 1.00 52.62 547 PRO A C 1
ATOM 4166 O O . PRO A 1 547 ? 30.171 8.072 27.222 1.00 52.62 547 PRO A O 1
ATOM 4169 N N . GLY A 1 548 ? 30.267 7.647 25.021 1.00 61.00 548 GLY A N 1
ATOM 4170 C CA . GLY A 1 548 ? 30.872 6.313 25.111 1.00 61.00 548 GLY A CA 1
ATOM 4171 C C . GLY A 1 548 ? 29.898 5.134 25.036 1.00 61.00 548 GLY A C 1
ATOM 4172 O O . GLY A 1 548 ? 30.313 4.074 24.587 1.00 61.00 548 GLY A O 1
ATOM 4173 N N . ALA A 1 549 ? 28.617 5.321 25.369 1.00 63.00 549 ALA A N 1
ATOM 4174 C CA . ALA A 1 549 ? 27.635 4.231 25.441 1.00 63.00 549 ALA A CA 1
ATOM 4175 C C . ALA A 1 549 ? 27.277 3.607 24.083 1.00 63.00 549 ALA A C 1
ATOM 4177 O O . ALA A 1 549 ? 27.086 2.408 24.010 1.00 63.00 549 ALA A O 1
ATOM 4178 N N . VAL A 1 550 ? 27.207 4.418 23.022 1.00 78.75 550 VAL A N 1
ATOM 4179 C CA . VAL A 1 550 ? 27.020 3.957 21.626 1.00 78.75 550 VAL A CA 1
ATOM 4180 C C . VAL A 1 550 ? 28.183 4.381 20.726 1.00 78.75 550 VAL A C 1
ATOM 4182 O O . VAL A 1 550 ? 28.098 4.386 19.496 1.00 78.75 550 VAL A O 1
ATOM 4185 N N . GLY A 1 551 ? 29.286 4.816 21.345 1.00 76.81 551 GLY A N 1
ATOM 4186 C CA . GLY A 1 551 ? 30.452 5.357 20.646 1.00 76.81 551 GLY A CA 1
ATOM 4187 C C . GLY A 1 551 ? 31.178 4.311 19.801 1.00 76.81 551 GLY A C 1
ATOM 4188 O O . GLY A 1 551 ? 31.818 4.669 18.816 1.00 76.81 551 GLY A O 1
ATOM 4189 N N . GLY A 1 552 ? 31.037 3.030 20.159 1.00 81.75 552 GLY A N 1
ATOM 4190 C CA . GLY A 1 552 ? 31.612 1.902 19.433 1.00 81.75 552 GLY A CA 1
ATOM 4191 C C . GLY A 1 552 ? 30.871 1.533 18.147 1.00 81.75 552 GLY A C 1
ATOM 4192 O O . GLY A 1 552 ? 31.411 0.775 17.345 1.00 81.75 552 GLY A O 1
ATOM 4193 N N . LEU A 1 553 ? 29.661 2.053 17.908 1.00 88.81 553 LEU A N 1
ATOM 4194 C CA . LEU A 1 553 ? 28.833 1.669 16.762 1.00 88.81 553 LEU A CA 1
ATOM 4195 C C . LEU A 1 553 ? 29.192 2.449 15.491 1.00 88.81 553 LEU A C 1
ATOM 4197 O O . LEU A 1 553 ? 29.164 3.681 15.448 1.00 88.81 553 LEU A O 1
ATOM 4201 N N . GLY A 1 554 ? 29.491 1.706 14.423 1.00 87.12 554 GLY A N 1
ATOM 4202 C CA . GLY A 1 554 ? 30.105 2.221 13.195 1.00 87.12 554 GLY A CA 1
ATOM 4203 C C . GLY A 1 554 ? 29.189 3.014 12.258 1.00 87.12 554 GLY A C 1
ATOM 4204 O O . GLY A 1 554 ? 29.659 3.523 11.244 1.00 87.12 554 GLY A O 1
ATOM 4205 N N . SER A 1 555 ? 27.889 3.132 12.550 1.00 90.81 555 SER A N 1
ATOM 4206 C CA . SER A 1 555 ? 26.960 3.946 11.754 1.00 90.81 555 SER A CA 1
ATOM 4207 C C . SER A 1 555 ? 25.886 4.605 12.616 1.00 90.81 555 SER A C 1
ATOM 4209 O O . SER A 1 555 ? 25.558 4.131 13.701 1.00 90.81 555 SER A O 1
ATOM 4211 N N . LYS A 1 556 ? 25.292 5.692 12.111 1.00 88.19 556 LYS A N 1
ATOM 4212 C CA . LYS A 1 556 ? 24.183 6.387 12.781 1.00 88.19 556 LYS A CA 1
ATOM 4213 C C . LYS A 1 556 ? 22.964 5.482 13.009 1.00 88.19 556 LYS A C 1
ATOM 4215 O O . LYS A 1 556 ? 22.379 5.522 14.083 1.00 88.19 556 LYS A O 1
ATOM 4220 N N . VAL A 1 557 ? 22.626 4.615 12.048 1.00 89.06 557 VAL A N 1
ATOM 4221 C CA . VAL A 1 557 ? 21.528 3.640 12.205 1.00 89.06 557 VAL A CA 1
ATOM 4222 C C . VAL A 1 557 ? 21.843 2.652 13.328 1.00 89.06 557 VAL A C 1
ATOM 4224 O O . VAL A 1 557 ? 20.995 2.409 14.181 1.00 89.06 557 VAL A O 1
ATOM 4227 N N . LYS A 1 558 ? 23.080 2.139 13.387 1.00 92.88 558 LYS A N 1
ATOM 4228 C CA . LYS A 1 558 ? 23.523 1.256 14.473 1.00 92.88 558 LYS A CA 1
ATOM 4229 C C . LYS A 1 558 ? 23.416 1.957 15.826 1.00 92.88 558 LYS A C 1
ATOM 4231 O O . LYS A 1 558 ? 22.873 1.379 16.757 1.00 92.88 558 LYS A O 1
ATOM 4236 N N . LYS A 1 559 ? 23.828 3.225 15.919 1.00 88.81 559 LYS A N 1
ATOM 4237 C CA . LYS A 1 559 ? 23.685 4.027 17.145 1.00 88.81 559 LYS A CA 1
ATOM 4238 C C . LYS A 1 559 ? 22.231 4.163 17.603 1.00 88.81 559 LYS A C 1
ATOM 4240 O O . LYS A 1 559 ? 21.984 4.052 18.797 1.00 88.81 559 LYS A O 1
ATOM 4245 N N . ILE A 1 560 ? 21.273 4.326 16.684 1.00 84.69 560 ILE A N 1
ATOM 4246 C CA . ILE A 1 560 ? 19.836 4.313 17.022 1.00 84.69 560 ILE A CA 1
ATOM 4247 C C . ILE A 1 560 ? 19.431 2.959 17.629 1.00 84.69 560 ILE A C 1
ATOM 4249 O O . ILE A 1 560 ? 18.761 2.938 18.656 1.00 84.69 560 ILE A O 1
ATOM 4253 N N . VAL A 1 561 ? 19.879 1.833 17.061 1.00 90.25 561 VAL A N 1
ATOM 4254 C CA . VAL A 1 561 ? 19.631 0.495 17.640 1.00 90.25 561 VAL A CA 1
ATOM 4255 C C . VAL A 1 561 ? 20.249 0.369 19.038 1.00 90.25 561 VAL A C 1
ATOM 4257 O O . VAL A 1 561 ? 19.596 -0.129 19.946 1.00 90.25 561 VAL A O 1
ATOM 4260 N N . GLY A 1 562 ? 21.474 0.863 19.244 1.00 87.44 562 GLY A N 1
ATOM 4261 C CA . GLY A 1 562 ? 22.125 0.862 20.558 1.00 87.44 562 GLY A CA 1
ATOM 4262 C C . GLY A 1 562 ? 21.377 1.696 21.606 1.00 87.44 562 GLY A C 1
ATOM 4263 O O . GLY A 1 562 ? 21.282 1.291 22.765 1.00 87.44 562 GLY A O 1
ATOM 4264 N N . LEU A 1 563 ? 20.769 2.813 21.189 1.00 82.94 563 LEU A N 1
ATOM 4265 C CA . LEU A 1 563 ? 19.856 3.586 22.034 1.00 82.94 563 LEU A CA 1
ATOM 4266 C C . LEU A 1 563 ? 18.592 2.782 22.359 1.00 82.94 563 LEU A C 1
ATOM 4268 O O . LEU A 1 563 ? 18.220 2.725 23.526 1.00 82.94 563 LEU A O 1
ATOM 4272 N N . PHE A 1 564 ? 17.997 2.099 21.371 1.00 84.62 564 PHE A N 1
ATOM 4273 C CA . PHE A 1 564 ? 16.875 1.174 21.577 1.00 84.62 564 PHE A CA 1
ATOM 4274 C C . PHE A 1 564 ? 17.199 -0.057 22.431 1.00 84.62 564 PHE A C 1
ATOM 4276 O O . PHE A 1 564 ? 16.302 -0.658 23.013 1.00 84.62 564 PHE A O 1
ATOM 4283 N N . ALA A 1 565 ? 18.473 -0.400 22.581 1.00 87.31 565 ALA A N 1
ATOM 4284 C CA . ALA A 1 565 ? 18.884 -1.433 23.517 1.00 87.31 565 ALA A CA 1
ATOM 4285 C C . ALA A 1 565 ? 18.880 -0.953 24.979 1.00 87.31 565 ALA A C 1
ATOM 4287 O O . ALA A 1 565 ? 18.870 -1.785 25.878 1.00 87.31 565 ALA A O 1
ATOM 4288 N N . GLY A 1 566 ? 18.842 0.361 25.235 1.00 79.56 566 GLY A N 1
ATOM 4289 C CA . GLY A 1 566 ? 18.903 0.928 26.587 1.00 79.56 566 GLY A CA 1
ATOM 4290 C C . GLY A 1 566 ? 20.328 1.229 27.064 1.00 79.56 566 GLY A C 1
ATOM 4291 O O . GLY A 1 566 ? 20.566 1.375 28.258 1.00 79.56 566 GLY A O 1
ATOM 4292 N N . GLN A 1 567 ? 21.300 1.346 26.150 1.00 80.38 567 GLN A N 1
ATOM 4293 C CA . GLN A 1 567 ? 22.708 1.570 26.514 1.00 80.38 567 GLN A CA 1
ATOM 4294 C C . GLN A 1 567 ? 22.985 2.968 27.088 1.00 80.38 567 GLN A C 1
ATOM 4296 O O . GLN A 1 567 ? 24.065 3.204 27.625 1.00 80.38 567 GLN A O 1
ATOM 4301 N N . CYS A 1 568 ? 22.036 3.904 27.010 1.00 71.94 568 CYS A N 1
ATOM 4302 C CA . CYS A 1 568 ? 22.226 5.249 27.534 1.00 71.94 568 CYS A CA 1
ATOM 4303 C C . CYS A 1 568 ? 21.456 5.514 28.830 1.00 71.94 568 CYS A C 1
ATOM 4305 O O . CYS A 1 568 ? 20.244 5.344 28.899 1.00 71.94 568 CYS A O 1
ATOM 4307 N N . ILE A 1 569 ? 22.190 6.006 29.830 1.00 55.84 569 ILE A N 1
ATOM 4308 C CA . ILE A 1 569 ? 21.701 6.322 31.179 1.00 55.84 569 ILE A CA 1
ATOM 4309 C C . ILE A 1 569 ? 21.765 7.830 31.510 1.00 55.84 569 ILE A C 1
ATOM 4311 O O . ILE A 1 569 ? 21.483 8.220 32.640 1.00 55.84 569 ILE A O 1
ATOM 4315 N N . GLY A 1 570 ? 22.161 8.681 30.551 1.00 50.22 570 GLY A N 1
ATOM 4316 C CA . GLY A 1 570 ? 22.336 10.131 30.721 1.00 50.22 570 GLY A CA 1
ATOM 4317 C C . GLY A 1 570 ? 21.361 10.983 29.896 1.00 50.22 570 GLY A C 1
ATOM 4318 O O . GLY A 1 570 ? 20.718 10.497 28.970 1.00 50.22 570 GLY A O 1
ATOM 4319 N N . LEU A 1 571 ? 21.249 12.270 30.246 1.00 46.62 571 LEU A N 1
ATOM 4320 C CA . LEU A 1 571 ? 20.354 13.244 29.604 1.00 46.62 571 LEU A CA 1
ATOM 4321 C C . LEU A 1 571 ? 20.828 13.586 28.183 1.00 46.62 571 LEU A C 1
ATOM 4323 O O . LEU A 1 571 ? 21.795 14.332 28.028 1.00 46.62 571 LEU A O 1
ATOM 4327 N N . CYS A 1 572 ? 20.133 13.135 27.137 1.00 48.72 572 CYS A N 1
ATOM 4328 C CA . CYS A 1 572 ? 20.273 13.811 25.846 1.00 48.72 572 CYS A CA 1
ATOM 4329 C C . CYS A 1 572 ? 19.597 15.187 25.967 1.00 48.72 572 CYS A C 1
ATOM 4331 O O . CYS A 1 572 ? 18.471 15.244 26.450 1.00 48.72 572 CYS A O 1
ATOM 4333 N N . PRO A 1 573 ? 20.213 16.307 25.549 1.00 37.78 573 PRO A N 1
ATOM 4334 C CA . PRO A 1 573 ? 19.648 17.648 25.766 1.00 37.78 573 PRO A CA 1
ATOM 4335 C C . PRO A 1 573 ? 18.280 17.894 25.106 1.00 37.78 573 PRO A C 1
ATOM 4337 O O . PRO A 1 573 ? 17.580 18.833 25.477 1.00 37.78 573 PRO A O 1
ATOM 4340 N N . HIS A 1 574 ? 17.871 17.035 24.168 1.00 41.94 574 HIS A N 1
ATOM 4341 C CA . HIS A 1 574 ? 16.529 17.032 23.583 1.00 41.94 574 HIS A CA 1
ATOM 4342 C C . HIS A 1 574 ? 15.607 15.950 24.169 1.00 41.94 574 HIS A C 1
ATOM 4344 O O . HIS A 1 574 ? 14.454 15.890 23.786 1.00 41.94 574 HIS A O 1
ATOM 4350 N N . TRP A 1 575 ? 16.095 15.103 25.082 1.00 37.00 575 TRP A N 1
ATOM 4351 C CA . TRP A 1 575 ? 15.404 13.966 25.695 1.00 37.00 575 TRP A CA 1
ATOM 4352 C C . TRP A 1 575 ? 15.568 14.016 27.234 1.00 37.00 575 TRP A C 1
ATOM 4354 O O . TRP A 1 575 ? 16.465 13.387 27.791 1.00 37.00 575 TRP A O 1
ATOM 4364 N N . SER A 1 576 ? 14.721 14.767 27.949 1.00 27.00 576 SER A N 1
ATOM 4365 C CA . SER A 1 576 ? 14.647 14.744 29.431 1.00 27.00 576 SER A CA 1
ATOM 4366 C C . SER A 1 576 ? 13.319 14.088 29.883 1.00 27.00 576 SER A C 1
ATOM 4368 O O . SER A 1 576 ? 12.307 14.207 29.189 1.00 27.00 576 SER A O 1
ATOM 4370 N N . ASP A 1 577 ? 13.185 13.297 30.958 1.00 26.08 577 ASP A N 1
ATOM 4371 C CA . ASP A 1 577 ? 13.884 13.201 32.249 1.00 26.08 577 ASP A CA 1
ATOM 4372 C C . ASP A 1 577 ? 13.849 11.758 32.834 1.00 26.08 577 ASP A C 1
ATOM 4374 O O . ASP A 1 577 ? 13.085 10.907 32.383 1.00 26.08 577 ASP A O 1
ATOM 4378 N N . TYR A 1 578 ? 14.679 11.555 33.865 1.00 26.89 578 TYR A N 1
ATOM 4379 C CA . TYR A 1 578 ? 15.070 10.379 34.669 1.00 26.89 578 TYR A CA 1
ATOM 4380 C C . TYR A 1 578 ? 14.088 9.219 34.980 1.00 26.89 578 TYR A C 1
ATOM 4382 O O . TYR A 1 578 ? 12.960 9.407 35.432 1.00 26.89 578 TYR A O 1
ATOM 4390 N N . LEU A 1 579 ? 14.665 8.005 34.914 1.00 30.06 579 LEU A N 1
ATOM 4391 C CA . LEU A 1 579 ? 14.242 6.719 35.491 1.00 30.06 579 LEU A CA 1
ATOM 4392 C C . LEU A 1 579 ? 14.576 6.628 36.993 1.00 30.06 579 LEU A C 1
ATOM 4394 O O . LEU A 1 579 ? 15.745 6.737 37.352 1.00 30.06 579 LEU A O 1
ATOM 4398 N N . GLN A 1 580 ? 13.587 6.344 37.847 1.00 29.27 580 GLN A N 1
ATOM 4399 C CA . GLN A 1 580 ? 13.674 5.353 38.940 1.00 29.27 580 GLN A CA 1
ATOM 4400 C C . GLN A 1 580 ? 12.385 5.340 39.779 1.00 29.27 580 GLN A C 1
ATOM 4402 O O . GLN A 1 580 ? 12.090 6.293 40.499 1.00 29.27 580 GLN A O 1
ATOM 4407 N N . LYS A 1 581 ? 11.695 4.195 39.804 1.00 25.59 581 LYS A N 1
ATOM 4408 C CA . LYS A 1 581 ? 11.032 3.685 41.015 1.00 25.59 581 LYS A CA 1
ATOM 4409 C C . LYS A 1 581 ? 11.213 2.166 41.068 1.00 25.59 581 LYS A C 1
ATOM 4411 O O . LYS A 1 581 ? 10.615 1.453 40.280 1.00 25.59 581 LYS A O 1
ATOM 4416 N N . GLN A 1 582 ? 12.006 1.695 42.031 1.00 31.47 582 GLN A N 1
ATOM 4417 C CA . GLN A 1 582 ? 12.382 0.292 42.289 1.00 31.47 582 GLN A CA 1
ATOM 4418 C C . GLN A 1 582 ? 11.221 -0.640 42.719 1.00 31.47 582 GLN A C 1
ATOM 4420 O O . GLN A 1 582 ? 11.438 -1.546 43.518 1.00 31.47 582 GLN A O 1
ATOM 4425 N N . ARG A 1 583 ? 9.967 -0.392 42.316 1.00 34.03 583 ARG A N 1
ATOM 4426 C CA . ARG A 1 583 ? 8.815 -1.133 42.868 1.00 34.03 583 ARG A CA 1
ATOM 4427 C C . ARG A 1 583 ? 8.163 -2.144 41.935 1.00 34.03 583 ARG A C 1
ATOM 4429 O O . ARG A 1 583 ? 7.474 -3.001 42.461 1.00 34.03 583 ARG A O 1
ATOM 4436 N N . PHE A 1 584 ? 8.399 -2.096 40.631 1.00 33.28 584 PHE A N 1
ATOM 4437 C CA . PHE A 1 584 ? 7.910 -3.079 39.659 1.00 33.28 584 PHE A CA 1
ATOM 4438 C C . PHE A 1 584 ? 8.896 -3.055 38.486 1.00 33.28 584 PHE A C 1
ATOM 4440 O O . PHE A 1 584 ? 9.381 -1.966 38.170 1.00 33.28 584 PHE A O 1
ATOM 4447 N N . ASP A 1 585 ? 9.268 -4.209 37.933 1.00 39.16 585 ASP A N 1
ATOM 4448 C CA . ASP A 1 585 ? 10.296 -4.293 36.889 1.00 39.16 585 ASP A CA 1
ATOM 4449 C C . ASP A 1 585 ? 9.987 -3.355 35.707 1.00 39.16 585 ASP A C 1
ATOM 4451 O O . ASP A 1 585 ? 8.857 -3.320 35.218 1.00 39.16 585 ASP A O 1
ATOM 4455 N N . MET A 1 586 ? 10.956 -2.512 35.329 1.00 43.31 586 MET A N 1
ATOM 4456 C CA . MET A 1 586 ? 10.811 -1.581 34.208 1.00 43.31 586 MET A CA 1
ATOM 4457 C C . MET A 1 586 ? 12.172 -0.988 33.806 1.00 43.31 586 MET A C 1
ATOM 4459 O O . MET A 1 586 ? 12.647 -0.014 34.401 1.00 43.31 586 MET A O 1
ATOM 4463 N N . HIS A 1 587 ? 12.776 -1.510 32.734 1.00 45.03 587 HIS A N 1
ATOM 4464 C CA . HIS A 1 587 ? 14.017 -0.961 32.169 1.00 45.03 587 HIS A CA 1
ATOM 4465 C C . HIS A 1 587 ? 13.873 -0.472 30.726 1.00 45.03 587 HIS A C 1
ATOM 4467 O O . HIS A 1 587 ? 14.782 -0.613 29.919 1.00 45.03 587 HIS A O 1
ATOM 4473 N N . TRP A 1 588 ? 12.759 0.216 30.449 1.00 37.81 588 TRP A N 1
ATOM 4474 C CA . TRP A 1 588 ? 12.631 1.249 29.416 1.00 37.81 588 TRP A CA 1
ATOM 4475 C C . TRP A 1 588 ? 11.801 2.418 29.968 1.00 37.81 588 TRP A C 1
ATOM 4477 O O . TRP A 1 588 ? 10.602 2.299 30.200 1.00 37.81 588 TRP A O 1
ATOM 4487 N N . SER A 1 589 ? 12.418 3.584 30.163 1.00 38.38 589 SER A N 1
ATOM 4488 C CA . SER A 1 589 ? 11.683 4.852 30.195 1.00 38.38 589 SER A CA 1
ATOM 4489 C C . SER A 1 589 ? 12.567 5.936 29.603 1.00 38.38 589 SER A C 1
ATOM 4491 O O . SER A 1 589 ? 13.632 6.242 30.137 1.00 38.38 589 SER A O 1
ATOM 4493 N N . GLY A 1 590 ? 12.129 6.496 28.486 1.00 34.31 590 GLY A N 1
ATOM 4494 C CA . GLY A 1 590 ? 12.819 7.573 27.802 1.00 34.31 590 GLY A CA 1
ATOM 4495 C C . GLY A 1 590 ? 11.941 8.120 26.688 1.00 34.31 590 GLY A C 1
ATOM 4496 O O . GLY A 1 590 ? 11.319 7.360 25.945 1.00 34.31 590 GLY A O 1
ATOM 4497 N N . ARG A 1 591 ? 11.880 9.450 26.585 1.00 33.59 591 ARG A N 1
ATOM 4498 C CA . ARG A 1 591 ? 11.326 10.132 25.415 1.00 33.59 591 ARG A CA 1
ATOM 4499 C C . ARG A 1 591 ? 12.267 9.940 24.252 1.00 33.59 591 ARG A C 1
ATOM 4501 O O . ARG A 1 591 ? 13.229 10.684 24.151 1.00 33.59 591 ARG A O 1
ATOM 4508 N N . THR A 1 592 ? 11.980 8.984 23.384 1.00 35.53 592 THR A N 1
ATOM 4509 C CA . THR A 1 592 ? 12.715 8.842 22.132 1.00 35.53 592 THR A CA 1
ATOM 4510 C C . THR A 1 592 ? 12.133 9.750 21.058 1.00 35.53 592 THR A C 1
ATOM 4512 O O . THR A 1 592 ? 11.083 9.456 20.494 1.00 35.53 592 THR A O 1
ATOM 4515 N N . PHE A 1 593 ? 12.815 10.866 20.787 1.00 33.56 593 PHE A N 1
ATOM 4516 C CA . PHE A 1 593 ? 12.507 11.763 19.677 1.00 33.56 593 PHE A CA 1
ATOM 4517 C C . PHE A 1 593 ? 13.130 11.225 18.392 1.00 33.56 593 PHE A C 1
ATOM 4519 O O . PHE A 1 593 ? 14.329 11.352 18.162 1.00 33.56 593 PHE A O 1
ATOM 4526 N N . ILE A 1 594 ? 12.314 10.631 17.531 1.00 34.34 594 ILE A N 1
ATOM 4527 C CA . ILE A 1 594 ? 12.680 10.406 16.130 1.00 34.34 594 ILE A CA 1
ATOM 4528 C C . ILE A 1 594 ? 12.098 11.591 15.369 1.00 34.34 594 ILE A C 1
ATOM 4530 O O . ILE A 1 594 ? 10.891 11.749 15.387 1.00 34.34 594 ILE A O 1
ATOM 4534 N N . SER A 1 595 ? 12.890 12.451 14.730 1.00 30.27 595 SER A N 1
ATOM 4535 C CA . SER A 1 595 ? 12.337 13.491 13.847 1.00 30.27 595 SER A CA 1
ATOM 4536 C C . SER A 1 595 ? 12.178 12.909 12.438 1.00 30.27 595 SER A C 1
ATOM 4538 O O . SER A 1 595 ? 13.177 12.612 11.785 1.00 30.27 595 SER A O 1
ATOM 4540 N N . SER A 1 596 ? 10.943 12.754 11.956 1.00 31.08 596 SER A N 1
ATOM 4541 C CA . SER A 1 596 ? 10.639 12.468 10.545 1.00 31.08 596 SER A CA 1
ATOM 4542 C C . SER A 1 596 ? 9.363 13.189 10.112 1.00 31.08 596 SER A C 1
ATOM 4544 O O . SER A 1 596 ? 8.429 13.362 10.891 1.00 31.08 596 SER A O 1
ATOM 4546 N N . THR A 1 597 ? 9.291 13.657 8.867 1.00 30.30 597 THR A N 1
ATOM 4547 C CA . THR A 1 597 ? 8.117 14.398 8.390 1.00 30.30 597 THR A CA 1
ATOM 4548 C C . THR A 1 597 ? 7.032 13.464 7.844 1.00 30.30 597 THR A C 1
ATOM 4550 O O . THR A 1 597 ? 7.283 12.777 6.856 1.00 30.30 597 THR A O 1
ATOM 4553 N N . ARG A 1 598 ? 5.817 13.609 8.399 1.00 29.11 598 ARG A N 1
ATOM 4554 C CA . ARG A 1 598 ? 4.471 13.161 7.958 1.00 29.11 598 ARG A CA 1
ATOM 4555 C C . ARG A 1 598 ? 3.859 11.945 8.677 1.00 29.11 598 ARG A C 1
ATOM 4557 O O . ARG A 1 598 ? 4.457 10.885 8.779 1.00 29.11 598 ARG A O 1
ATOM 4564 N N . ASP A 1 599 ? 2.605 12.195 9.074 1.00 27.38 599 ASP A N 1
ATOM 4565 C CA . ASP A 1 599 ? 1.546 11.352 9.648 1.00 27.38 599 ASP A CA 1
ATOM 4566 C C . ASP A 1 599 ? 1.752 10.839 11.091 1.00 27.38 599 ASP A C 1
ATOM 4568 O O . ASP A 1 599 ? 2.744 10.202 11.428 1.00 27.38 599 ASP A O 1
ATOM 4572 N N . GLY A 1 600 ? 0.790 11.145 11.975 1.00 24.11 600 GLY A N 1
ATOM 4573 C CA . GLY A 1 600 ? 0.818 10.812 13.407 1.00 24.11 600 GLY A CA 1
ATOM 4574 C C . GLY A 1 600 ? -0.564 10.452 13.961 1.00 24.11 600 GLY A C 1
ATOM 4575 O O . GLY A 1 600 ? -1.562 10.697 13.291 1.00 24.11 600 GLY A O 1
ATOM 4576 N N . TRP A 1 601 ? -0.622 9.909 15.187 1.00 27.11 601 TRP A N 1
ATOM 4577 C CA . TRP A 1 601 ? -1.860 9.623 15.941 1.00 27.11 601 TRP A CA 1
ATOM 4578 C C . TRP A 1 601 ? -1.646 9.742 17.458 1.00 27.11 601 TRP A C 1
ATOM 4580 O O . TRP A 1 601 ? -0.528 9.546 17.921 1.00 27.11 601 TRP A O 1
ATOM 4590 N N . ALA A 1 602 ? -2.714 10.048 18.212 1.00 23.33 602 ALA A N 1
ATOM 4591 C CA . ALA A 1 602 ? -2.765 10.146 19.678 1.00 23.33 602 ALA A CA 1
ATOM 4592 C C . ALA A 1 602 ? -3.992 9.404 20.244 1.00 23.33 602 ALA A C 1
ATOM 4594 O O . ALA A 1 602 ? -5.082 9.582 19.711 1.00 23.33 602 ALA A O 1
ATOM 4595 N N . VAL A 1 603 ? -3.849 8.676 21.365 1.00 24.23 603 VAL A N 1
ATOM 4596 C CA . VAL A 1 603 ? -4.969 8.210 22.217 1.00 24.23 603 VAL A CA 1
ATOM 4597 C C . VAL A 1 603 ? -4.549 8.266 23.694 1.00 24.23 603 VAL A C 1
ATOM 4599 O O . VAL A 1 603 ? -3.388 8.042 24.045 1.00 24.23 603 VAL A O 1
ATOM 4602 N N . SER A 1 604 ? -5.466 8.657 24.580 1.00 24.84 604 SER A N 1
ATOM 4603 C CA . SER A 1 604 ? -5.228 8.812 26.016 1.00 24.84 604 SER A CA 1
ATOM 4604 C C . SER A 1 604 ? -5.612 7.567 26.807 1.00 24.84 604 SER A C 1
ATOM 4606 O O . SER A 1 604 ? -6.779 7.204 26.859 1.00 24.84 604 SER A O 1
ATOM 4608 N N . GLY A 1 605 ? -4.625 7.010 27.502 1.00 26.58 605 GLY A N 1
ATOM 4609 C CA . GLY A 1 605 ? -4.810 6.273 28.744 1.00 26.58 605 GLY A CA 1
ATOM 4610 C C . GLY A 1 605 ? -3.790 5.142 28.927 1.00 26.58 605 GLY A C 1
ATOM 4611 O O . GLY A 1 605 ? -3.685 4.338 28.015 1.00 26.58 605 GLY A O 1
ATOM 4612 N N . HIS A 1 606 ? -3.037 5.136 30.043 1.00 36.44 606 HIS A N 1
ATOM 4613 C CA . HIS A 1 606 ? -2.017 4.169 30.514 1.00 36.44 606 HIS A CA 1
ATOM 4614 C C . HIS A 1 606 ? -1.344 3.340 29.411 1.00 36.44 606 HIS A C 1
ATOM 4616 O O . HIS A 1 606 ? -1.443 2.121 29.426 1.00 36.44 606 HIS A O 1
ATOM 4622 N N . ARG A 1 607 ? -0.711 3.985 28.426 1.00 33.59 607 ARG A N 1
ATOM 4623 C CA . ARG A 1 607 ? -0.199 3.320 27.216 1.00 33.59 607 ARG A CA 1
ATOM 4624 C C . ARG A 1 607 ? 0.970 4.080 26.600 1.00 33.59 607 ARG A C 1
ATOM 4626 O O . ARG A 1 607 ? 1.105 5.286 26.825 1.00 33.59 607 ARG A O 1
ATOM 4633 N N . PHE A 1 608 ? 1.752 3.379 25.774 1.00 34.06 608 PHE A N 1
ATOM 4634 C CA . PHE A 1 608 ? 2.644 3.981 24.780 1.00 34.06 608 PHE A CA 1
ATOM 4635 C C . PHE A 1 608 ? 1.875 5.049 23.993 1.00 34.06 608 PHE A C 1
ATOM 4637 O O . PHE A 1 608 ? 0.835 4.778 23.392 1.00 34.06 608 PHE A O 1
ATOM 4644 N N . ARG A 1 609 ? 2.370 6.285 24.017 1.00 33.78 609 ARG A N 1
ATOM 4645 C CA . ARG A 1 609 ? 1.760 7.426 23.336 1.00 33.78 609 ARG A CA 1
ATOM 4646 C C . ARG A 1 609 ? 2.736 7.923 22.282 1.00 33.78 609 ARG A C 1
ATOM 4648 O O . ARG A 1 609 ? 3.832 8.290 22.662 1.00 33.78 609 ARG A O 1
ATOM 4655 N N . ALA A 1 610 ? 2.309 7.983 21.021 1.00 32.22 610 ALA A N 1
ATOM 4656 C CA . ALA A 1 610 ? 2.791 8.956 20.042 1.00 32.22 610 ALA A CA 1
ATOM 4657 C C . ALA A 1 610 ? 1.818 10.152 20.085 1.00 32.22 610 ALA A C 1
ATOM 4659 O O . ALA A 1 610 ? 0.635 9.969 20.386 1.00 32.22 610 ALA A O 1
ATOM 4660 N N . ARG A 1 611 ? 2.269 11.395 19.893 1.00 32.97 611 ARG A N 1
ATOM 4661 C CA . ARG A 1 611 ? 1.369 12.565 19.912 1.00 32.97 611 ARG A CA 1
ATOM 4662 C C . ARG A 1 611 ? 1.794 13.593 18.866 1.00 32.97 611 ARG A C 1
ATOM 4664 O O . ARG A 1 611 ? 2.969 13.905 18.756 1.00 32.97 611 ARG A O 1
ATOM 4671 N N . PHE A 1 612 ? 0.818 14.165 18.160 1.00 30.38 612 PHE A N 1
ATOM 4672 C CA . PHE A 1 612 ? 0.968 15.354 17.316 1.00 30.38 612 PHE A CA 1
ATOM 4673 C C . PHE A 1 612 ? 0.559 16.597 18.129 1.00 30.38 612 PHE A C 1
ATOM 4675 O O . PHE A 1 612 ? -0.569 16.652 18.625 1.00 30.38 612 PHE A O 1
ATOM 4682 N N . ARG A 1 613 ? 1.438 17.598 18.288 1.00 33.44 613 ARG A N 1
ATOM 4683 C CA . ARG A 1 613 ? 1.068 18.922 18.827 1.00 33.44 613 ARG A CA 1
ATOM 4684 C C . ARG A 1 613 ? 1.428 20.032 17.834 1.00 33.44 613 ARG A C 1
ATOM 4686 O O . ARG A 1 613 ? 2.597 20.181 17.504 1.00 33.44 613 ARG A O 1
ATOM 4693 N N . PRO A 1 614 ? 0.475 20.882 17.430 1.00 32.31 614 PRO A N 1
ATOM 4694 C CA . PRO A 1 614 ? 0.794 22.201 16.908 1.00 32.31 614 PRO A CA 1
ATOM 4695 C C . PRO A 1 614 ? 0.959 23.174 18.089 1.00 32.31 614 PRO A C 1
ATOM 4697 O O . PRO A 1 614 ? -0.034 23.608 18.671 1.00 32.31 614 PRO A O 1
ATOM 4700 N N . ASP A 1 615 ? 2.195 23.511 18.470 1.00 36.31 615 ASP A N 1
ATOM 4701 C CA . ASP A 1 615 ? 2.457 24.599 19.428 1.00 36.31 615 ASP A CA 1
ATOM 4702 C C . ASP A 1 615 ? 2.594 25.948 18.680 1.00 36.31 615 ASP A C 1
ATOM 4704 O O . ASP A 1 615 ? 3.442 26.078 17.789 1.00 36.31 615 ASP A O 1
ATOM 4708 N N . PRO A 1 616 ? 1.789 26.980 18.999 1.00 36.78 616 PRO A N 1
ATOM 4709 C CA . PRO A 1 616 ? 1.885 28.292 18.361 1.00 36.78 616 PRO A CA 1
ATOM 4710 C C . PRO A 1 616 ? 3.137 29.116 18.728 1.00 36.78 616 PRO A C 1
ATOM 4712 O O . PRO A 1 616 ? 3.388 30.132 18.071 1.00 36.78 616 PRO A O 1
ATOM 4715 N N . ALA A 1 617 ? 3.911 28.748 19.757 1.00 39.38 617 ALA A N 1
ATOM 4716 C CA . ALA A 1 617 ? 4.919 29.628 20.359 1.00 39.38 617 ALA A CA 1
ATOM 4717 C C . ALA A 1 617 ? 6.336 29.563 19.745 1.00 39.38 617 ALA A C 1
ATOM 4719 O O . ALA A 1 617 ? 7.156 30.431 20.041 1.00 39.38 617 ALA A O 1
ATOM 4720 N N . TRP A 1 618 ? 6.639 28.622 18.841 1.00 34.53 618 TRP A N 1
ATOM 4721 C CA . TRP A 1 618 ? 8.010 28.391 18.334 1.00 34.53 618 TRP A CA 1
ATOM 4722 C C . TRP A 1 618 ? 8.218 28.700 16.841 1.00 34.53 618 TRP A C 1
ATOM 4724 O O . TRP A 1 618 ? 8.975 28.052 16.124 1.00 34.53 618 TRP A O 1
ATOM 4734 N N . LYS A 1 619 ? 7.595 29.773 16.344 1.00 36.19 619 LYS A N 1
ATOM 4735 C CA . LYS A 1 619 ? 7.621 30.163 14.919 1.00 36.19 619 LYS A CA 1
ATOM 4736 C C . LYS A 1 619 ? 8.950 30.700 14.354 1.00 36.19 619 LYS A C 1
ATOM 4738 O O . LYS A 1 619 ? 8.936 31.317 13.289 1.00 36.19 619 LYS A O 1
ATOM 4743 N N . LYS A 1 620 ? 10.103 30.520 15.007 1.00 37.53 620 LYS A N 1
ATOM 4744 C CA . LYS A 1 620 ? 11.379 31.056 14.492 1.00 37.53 620 LYS A CA 1
ATOM 4745 C C . LYS A 1 620 ? 12.582 30.160 14.789 1.00 37.53 620 LYS A C 1
ATOM 4747 O O . LYS A 1 620 ? 13.435 30.553 15.575 1.00 37.53 620 LYS A O 1
ATOM 4752 N N . ARG A 1 621 ? 12.674 29.027 14.081 1.00 33.97 621 ARG A N 1
ATOM 4753 C CA . ARG A 1 621 ? 13.869 28.469 13.392 1.00 33.97 621 ARG A CA 1
ATOM 4754 C C . ARG A 1 621 ? 13.739 26.937 13.306 1.00 33.97 621 ARG A C 1
ATOM 4756 O O . ARG A 1 621 ? 13.659 26.276 14.329 1.00 33.97 621 ARG A O 1
ATOM 4763 N N . SER A 1 622 ? 13.801 26.420 12.075 1.00 33.19 622 SER A N 1
ATOM 4764 C CA . SER A 1 622 ? 13.741 25.009 11.633 1.00 33.19 622 SER A CA 1
ATOM 4765 C C . SER A 1 622 ? 12.345 24.370 11.481 1.00 33.19 622 SER A C 1
ATOM 4767 O O . SER A 1 622 ? 11.468 24.515 12.323 1.00 33.19 622 SER A O 1
ATOM 4769 N N . ASN A 1 623 ? 12.148 23.690 10.344 1.00 29.52 623 ASN A N 1
ATOM 4770 C CA . ASN A 1 623 ? 10.938 22.964 9.930 1.00 29.52 623 ASN A CA 1
ATOM 4771 C C . ASN A 1 623 ? 10.929 21.523 10.493 1.00 29.52 623 ASN A C 1
ATOM 4773 O O . ASN A 1 623 ? 10.728 20.574 9.735 1.00 29.52 623 ASN A O 1
ATOM 4777 N N . ALA A 1 624 ? 11.225 21.347 11.781 1.00 30.34 624 ALA A N 1
ATOM 4778 C CA . ALA A 1 624 ? 11.311 20.031 12.418 1.00 30.34 624 ALA A CA 1
ATOM 4779 C C . ALA A 1 624 ? 9.966 19.614 13.045 1.00 30.34 624 ALA A C 1
ATOM 4781 O O . ALA A 1 624 ? 9.239 20.454 13.576 1.00 30.34 624 ALA A O 1
ATOM 4782 N N . TYR A 1 625 ? 9.637 18.321 12.959 1.00 36.06 625 TYR A N 1
ATOM 4783 C CA . TYR A 1 625 ? 8.432 17.694 13.518 1.00 36.06 625 TYR A CA 1
ATOM 4784 C C . TYR A 1 625 ? 8.854 16.679 14.594 1.00 36.06 625 TYR A C 1
ATOM 4786 O O . TYR A 1 625 ? 9.899 16.045 14.459 1.00 36.06 625 TYR A O 1
ATOM 4794 N N . GLU A 1 626 ? 8.057 16.531 15.652 1.00 33.28 626 GLU A N 1
ATOM 4795 C CA . GLU A 1 626 ? 8.438 15.867 16.907 1.00 33.28 626 GLU A CA 1
ATOM 4796 C C . GLU A 1 626 ? 7.592 14.600 17.156 1.00 33.28 626 GLU A C 1
ATOM 4798 O O . GLU A 1 626 ? 6.372 14.638 16.989 1.00 33.28 626 GLU A O 1
ATOM 4803 N N . TYR A 1 627 ? 8.217 13.492 17.577 1.00 34.66 627 TYR A N 1
ATOM 4804 C CA . TYR A 1 627 ? 7.533 12.306 18.116 1.00 34.66 627 TYR A CA 1
ATOM 4805 C C . TYR A 1 627 ? 7.855 12.210 19.614 1.00 34.66 627 TYR A C 1
ATOM 4807 O O . TYR A 1 627 ? 9.018 12.138 19.995 1.00 34.66 627 TYR A O 1
ATOM 4815 N N . GLU A 1 628 ? 6.831 12.226 20.470 1.00 35.38 628 GLU A N 1
ATOM 4816 C CA . GLU A 1 628 ? 6.963 12.038 21.923 1.00 35.38 628 GLU A CA 1
ATOM 4817 C C . GLU A 1 628 ? 6.717 10.558 22.254 1.00 35.38 628 GLU A C 1
ATOM 4819 O O . GLU A 1 628 ? 5.686 10.039 21.845 1.00 35.38 628 GLU A O 1
ATOM 4824 N N . LEU A 1 629 ? 7.616 9.901 22.998 1.00 38.44 629 LEU A N 1
ATOM 4825 C CA . LEU A 1 629 ? 7.396 8.593 23.639 1.00 38.44 629 LEU A CA 1
ATOM 4826 C C . LEU A 1 629 ? 7.327 8.817 25.157 1.00 38.44 629 LEU A C 1
ATOM 4828 O O . LEU A 1 629 ? 8.338 9.088 25.791 1.00 38.44 629 LEU A O 1
ATOM 4832 N N . GLY A 1 630 ? 6.136 8.798 25.759 1.00 34.59 630 GLY A N 1
ATOM 4833 C CA . GLY A 1 630 ? 5.979 9.183 27.169 1.00 34.59 630 GLY A CA 1
ATOM 4834 C C . GLY A 1 630 ? 4.936 8.376 27.939 1.00 34.59 630 GLY A C 1
ATOM 4835 O O . GLY A 1 630 ? 3.897 8.010 27.394 1.00 34.59 630 GLY A O 1
ATOM 4836 N N . HIS A 1 631 ? 5.213 8.151 29.228 1.00 32.38 631 HIS A N 1
ATOM 4837 C CA . HIS A 1 631 ? 4.331 7.514 30.211 1.00 32.38 631 HIS A CA 1
ATOM 4838 C C . HIS A 1 631 ? 3.347 8.545 30.804 1.00 32.38 631 HIS A C 1
ATOM 4840 O O . HIS A 1 631 ? 3.759 9.630 31.214 1.00 32.38 631 HIS A O 1
ATOM 4846 N N . SER A 1 632 ? 2.040 8.247 30.853 1.00 34.66 632 SER A N 1
ATOM 4847 C CA . SER A 1 632 ? 1.074 9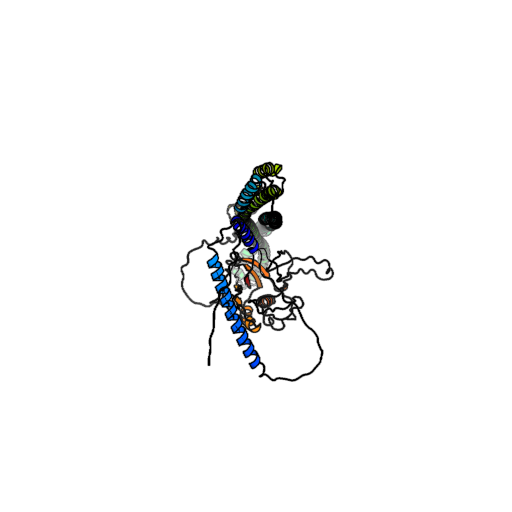.064 31.611 1.00 34.66 632 SER A CA 1
ATOM 4848 C C . SER A 1 632 ? -0.064 8.233 32.191 1.00 34.66 632 SER A C 1
ATOM 4850 O O . SER A 1 632 ? -0.677 7.448 31.462 1.00 34.66 632 SER A O 1
ATOM 4852 N N . ASP A 1 633 ? -0.411 8.504 33.447 1.00 29.12 633 ASP A N 1
ATOM 4853 C CA . ASP A 1 633 ? -1.468 7.813 34.174 1.00 29.12 633 ASP A CA 1
ATOM 4854 C C . ASP A 1 633 ? -2.884 8.177 33.685 1.00 29.12 633 ASP A C 1
ATOM 4856 O O . ASP A 1 633 ? -3.283 9.340 33.715 1.00 29.12 633 ASP A O 1
ATOM 4860 N N . GLY A 1 634 ? -3.668 7.190 33.244 1.00 34.34 634 GLY A N 1
ATOM 4861 C CA . GLY A 1 634 ? -5.123 7.297 33.092 1.00 34.34 634 GLY A CA 1
ATOM 4862 C C . GLY A 1 634 ? -5.725 6.056 32.431 1.00 34.34 634 GLY A C 1
ATOM 4863 O O . GLY A 1 634 ? -5.318 5.693 31.348 1.00 34.34 634 GLY A O 1
ATOM 4864 N N . ALA A 1 635 ? -6.673 5.355 33.039 1.00 36.19 635 ALA A N 1
ATOM 4865 C CA . ALA A 1 635 ? -7.209 4.106 32.493 1.00 36.19 635 ALA A CA 1
ATOM 4866 C C . ALA A 1 635 ? -8.225 4.334 31.366 1.00 36.19 635 ALA A C 1
ATOM 4868 O O . ALA A 1 635 ? -9.174 5.092 31.543 1.00 36.19 635 ALA A O 1
ATOM 4869 N N . SER A 1 636 ? -8.029 3.675 30.217 1.00 40.34 636 SER A N 1
ATOM 4870 C CA . SER A 1 636 ? -9.062 3.221 29.257 1.00 40.34 636 SER A CA 1
ATOM 4871 C C . SER A 1 636 ? -8.401 2.813 27.932 1.00 40.34 636 SER A C 1
ATOM 4873 O O . SER A 1 636 ? -7.354 3.342 27.602 1.00 40.34 636 SER A O 1
ATOM 4875 N N . HIS A 1 637 ? -9.018 1.890 27.189 1.00 41.53 637 HIS A N 1
ATOM 4876 C CA . HIS A 1 637 ? -8.747 1.355 25.833 1.00 41.53 637 HIS A CA 1
ATOM 4877 C C . HIS A 1 637 ? -7.741 0.220 25.541 1.00 41.53 637 HIS A C 1
ATOM 4879 O O . HIS A 1 637 ? -7.453 -0.018 24.373 1.00 41.53 637 HIS A O 1
ATOM 4885 N N . GLY A 1 638 ? -7.321 -0.575 26.522 1.00 47.16 638 GLY A N 1
ATOM 4886 C CA . GLY A 1 638 ? -7.028 -2.008 26.314 1.00 47.16 638 GLY A CA 1
ATOM 4887 C C . GLY A 1 638 ? -5.798 -2.430 25.491 1.00 47.16 638 GLY A C 1
ATOM 4888 O O . GLY A 1 638 ? -5.300 -3.511 25.767 1.00 47.16 638 GLY A O 1
ATOM 4889 N N . TRP A 1 639 ? -5.284 -1.650 24.534 1.00 48.88 639 TRP A N 1
ATOM 4890 C CA . TRP A 1 639 ? -4.088 -1.989 23.744 1.00 48.88 639 TRP A CA 1
ATOM 4891 C C . TRP A 1 639 ? -2.820 -1.677 24.540 1.00 48.88 639 TRP A C 1
ATOM 4893 O O . TRP A 1 639 ? -2.308 -0.566 24.459 1.00 48.88 639 TRP A O 1
ATOM 4903 N N . ASP A 1 640 ? -2.371 -2.619 25.365 1.00 60.91 640 ASP A N 1
ATOM 4904 C CA . ASP A 1 640 ? -1.141 -2.516 26.158 1.00 60.91 640 ASP A CA 1
ATOM 4905 C C . ASP A 1 640 ? -0.003 -3.177 25.363 1.00 60.91 640 ASP A C 1
ATOM 4907 O O . ASP A 1 640 ? 0.070 -4.412 25.334 1.00 60.91 640 ASP A O 1
ATOM 4911 N N . PRO A 1 641 ? 0.795 -2.422 24.580 1.00 66.50 641 PRO A N 1
ATOM 4912 C CA . PRO A 1 641 ? 1.923 -3.015 23.891 1.00 66.50 641 PRO A CA 1
ATOM 4913 C C . PRO A 1 641 ? 2.997 -3.369 24.913 1.00 66.50 641 PRO A C 1
ATOM 4915 O O . PRO A 1 641 ? 3.471 -2.531 25.675 1.00 66.50 641 PRO A O 1
ATOM 4918 N N . ASP A 1 642 ? 3.369 -4.632 24.892 1.00 76.25 642 ASP A N 1
ATOM 4919 C CA . ASP A 1 642 ? 4.310 -5.265 25.799 1.00 76.25 642 ASP A CA 1
ATOM 4920 C C . ASP A 1 642 ? 5.466 -5.897 25.024 1.00 76.25 642 ASP A C 1
ATOM 4922 O O . ASP A 1 642 ? 6.241 -6.639 25.605 1.00 76.25 642 ASP A O 1
ATOM 4926 N N . THR A 1 643 ? 5.586 -5.654 23.713 1.00 82.06 643 THR A N 1
ATOM 4927 C CA . THR A 1 643 ? 6.689 -6.175 22.900 1.00 82.06 643 THR A CA 1
ATOM 4928 C C . THR A 1 643 ? 7.262 -5.120 21.947 1.00 82.06 643 THR A C 1
ATOM 4930 O O . THR A 1 643 ? 6.517 -4.424 21.255 1.00 82.06 643 THR A O 1
ATOM 4933 N N . ILE A 1 644 ? 8.591 -5.019 21.864 1.00 87.25 644 ILE A N 1
ATOM 4934 C CA . ILE A 1 644 ? 9.339 -4.183 20.916 1.00 87.25 644 ILE A CA 1
ATOM 4935 C C . ILE A 1 644 ? 10.338 -5.059 20.165 1.00 87.25 644 ILE A C 1
ATOM 4937 O O . ILE A 1 644 ? 11.162 -5.729 20.774 1.00 87.25 644 ILE A O 1
ATOM 4941 N N . GLN A 1 645 ? 10.317 -4.995 18.837 1.00 90.38 645 GLN A N 1
ATOM 4942 C CA . GLN A 1 645 ? 11.228 -5.732 17.964 1.00 90.38 645 GLN A CA 1
ATOM 4943 C C . GLN A 1 645 ? 11.947 -4.777 17.016 1.00 90.38 645 GLN A C 1
ATOM 4945 O O . GLN A 1 645 ? 11.316 -3.899 16.427 1.00 90.38 645 GLN A O 1
ATOM 4950 N N . ILE A 1 646 ? 13.254 -4.958 16.825 1.00 91.75 646 ILE A N 1
ATOM 4951 C CA . ILE A 1 646 ? 14.028 -4.221 15.821 1.00 91.75 646 ILE A CA 1
ATOM 4952 C C . ILE A 1 646 ? 14.607 -5.177 14.799 1.00 91.75 646 ILE A C 1
ATOM 4954 O O . ILE A 1 646 ? 15.280 -6.153 15.134 1.00 91.75 646 ILE A O 1
ATOM 4958 N N . PHE A 1 647 ? 14.387 -4.822 13.540 1.00 91.06 647 PHE A N 1
ATOM 4959 C CA . PHE A 1 647 ? 14.850 -5.549 12.376 1.00 91.06 647 PHE A CA 1
ATOM 4960 C C . PHE A 1 647 ? 15.823 -4.700 11.563 1.00 91.06 647 PHE A C 1
ATOM 4962 O O . PHE A 1 647 ? 15.666 -3.482 11.473 1.00 91.06 647 PHE A O 1
ATOM 4969 N N . VAL A 1 648 ? 16.790 -5.350 10.922 1.00 91.44 648 VAL A N 1
ATOM 4970 C CA . VAL A 1 648 ? 17.740 -4.727 9.991 1.00 91.44 648 VAL A CA 1
ATOM 4971 C C . VAL A 1 648 ? 17.767 -5.468 8.659 1.00 91.44 648 VAL A C 1
ATOM 4973 O O . VAL A 1 648 ? 17.513 -6.674 8.634 1.00 91.44 648 VAL A O 1
ATOM 4976 N N . LYS A 1 649 ? 18.061 -4.759 7.567 1.00 87.94 649 LYS A N 1
ATOM 4977 C CA . LYS A 1 649 ? 18.127 -5.308 6.208 1.00 87.94 649 LYS A CA 1
ATOM 4978 C C . LYS A 1 649 ? 19.347 -4.813 5.441 1.00 87.94 649 LYS A C 1
ATOM 4980 O O . LYS A 1 649 ? 19.620 -3.583 5.448 1.00 87.94 649 LYS A O 1
#

Sequence (649 aa):
HHHHQPQGQTGKATPPRPLPLAMAAGVRLLLTLAALTQGPHGAAEAAVGGGAQVACAEGHPAGRSSALLQQSQLTVEHSISLAEKDEEEALSRKVAGNAGAVADFTANQAEAVVVALAEKVATHNYTMTPLEEQAMKTIKDMIGKLFKSAEQQRDAGQFQVDEAKDILRNCSVTANASLARAAAYKRMAREHRKRHSECRTAEWNHTRELCAKYDIMRKTDLKTPPSCMSEHLTERFISTDDPVMKAKMEQCLEETNVWFQALYGHYAACKDERSNTTSECDAEQGVFEQSYCSYTDALSSTCAAQDTCRFNALEHLERTESKVKAAQASWMADYMSGKHVMCYFGVFTANATEKTSILKDCQDANHSLEDLKIRYSDLANLSAVPCTLEAHQPCDTAWEAAEYTSQPWYEHAPTAECRACPELAPAIPEAPGGGSTASLTPAPTTRKLSAPEGFHVRCAYADSVSGGHWQVVLDYSDDRSTDDIPNSAQAIQAGFTNSSAFYIGEAALNELNFTEARVCIKSSAHSCQEHCTNFHGEHYEDCEGCPGAVGGLGSKVKKIVGLFAGQCIGLCPHWSDYLQKQRFDMHWSGRTFISSTRDGWAVSGHRFRARFRPDPAWKKRSNAYEYELGHSDGASHGWDPDTIQIFVK

Radius of gyration: 45.07 Å; Cα contacts (8 Å, |Δi|>4): 657; chains: 1; bounding box: 116×64×182 Å

Foldseek 3Di:
DDDDDDDDDDDDDDDDDDDDPPVVVVVVVLVVVVVVPDDDDDDDDDDDDDDDDDDDDDDDDDPDDPPVVVVVVVVVVVVVVVVVVVVVVVVVCVVVVPVPPDDPCALVNVLVVLLVVLVVCLVPVDADDPVVVVSVVVVLVVLVVLLVVLLVLLVVLLVLLVVLVVLLLVLQVLLVVLVVVLVVLVVQLVVLLVVLLVLLVVLLVQLVVLVVVLVCCCVPVLVDAPPLCVPLVDPPLVPDPPPVSVVSNVVSVVSRVVSCCVSVVSVCSSVVSSVVSLVVSLVSLVSSQVSQLVSLVSLVVSVVSSVVSNVVSVVSSVVSVVVSVVVLVRSLVSNLSSVLSVQSVCLNVDGSVCNVVSSVCSVPDDDDPPSSDHDHDDCVVSDHDDRDGDPDGWPDPVCCCVSAPVRPSCVPNNHDDIDTRPPQPPPDDDDDDDDDDDDDDDDPDPPQADQDPQADCLAPPPPPPRPDSKHWQWKAFDDQVDQQADPALVVLQQWDGDHGITGNHQVVLQVDDFFKKKKWWFFSQVNTDIDMDIDGLVQADDFPFAVPSLVSHPGSVSSVVSVVSLSGQTDRVVKDDDDDDPPIHDRDDIFDWRWDDDDDDADDAQEFGWDFDDDPPCPDDDPIGTTTGHGDHDDDDRRHGRMMIMITD

Nearest PDB structures (foldseek):
  7sqc-assembly1_1K  TM=3.446E-01  e=8.330E-02  Chlamydomonas reinhardtii
  3ja6-assembly1_I  TM=2.448E-01  e=3.205E-02  Escherichia coli
  6ewy-assembly1_A  TM=3.491E-01  e=2.165E-01  Mycobacterium tuberculosis H37Rv
  7sqc-assembly1_1Y  TM=2.838E-01  e=9.211E-02  Chlamydomonas reinhardtii
  4tql-assembly2_B  TM=2.746E-01  e=1.448E-01  synthetic construct